Protein AF-0000000081527396 (afdb_homodimer)

Secondary structure (DSSP, 8-state):
---------------------------THHHHHHHHHHHTT-SS-----HHHHHHTHHHHHHHHTTT--EEEEETT--TT--EEE-HHHHHHH-HHHHHHHHHHHTTT-SSPEEEEETTS-HHHHHHHHHHHTTTS----GGGHHHHHHHHHHTT-HHHHHHHHHHHHHT--TTTHHHHHHHTBTTB-HHHHHHHHHHHHHTHHHHHTSHHHHHHHHH-HHHHHHHHHHHHHHHHHHS-EETTTTEE-/---------------------------THHHHHHHHHHHTT-SS-----HHHHHHTHHHHHHHHTTT--EEEEETT--TT--EEE-HHHHHHH-HHHHHHHHHHHTTT-SSPEEEEETTS-HHHHHHHHHHHTTTS----GGGHHHHHHHHHHTT-HHHHHHHHHHHHHT--TTTHHHHHHHTBTTB-HHHHHHHHHHHHHTHHHHHTSHHHHHHHHH-HHHHHHHHHHHHHHHHHHS-EETTTTEE-

Sequence (496 aa):
FSIHPFPKYWKYGSKRKNKSYFDHHISLGSLYNSIGFKLSISIAMAKQTNLDIFCCGFANILDEQWQVDVLLKGGDSDPGAAISAHKLVLAARSKVFKKMLEEDECKASSGKEIITLSEMTHEEVKSLVEFIYSNGSMPYAGHARSLYLAADKYEIPHLRDLCRNELISSLDSFNALDVFELAQIPFDQAFNDAALGCIKTNITTITDSDEFKLFVASNPNLTVEIMKASLYRGNTNGSYCYSCRRYWFSIHPFPKYWKYGSKRKNKSYFDHHISLGSLYNSIGFKLSISIAMAKQTNLDIFCCGFANILDEQWQVDVLLKGGDSDPGAAISAHKLVLAARSKVFKKMLEEDECKASSGKEIITLSEMTHEEVKSLVEFIYSNGSMPYAGHARSLYLAADKYEIPHLRDLCRNELISSLDSFNALDVFELAQIPFDQAFNDAALGCIKTNITTITDSDEFKLFVASNPNLTVEIMKASLYRGNTNGSYCYSCRRYW

Organism: Thlaspi arvense (NCBI:txid13288)

pLDDT: mean 75.35, std 27.9, range [15.55, 98.06]

Radius of gyration: 36.78 Å; Cα contacts (8 Å, |Δi|>4): 520; chains: 2; bounding box: 65×176×79 Å

Foldseek 3Di:
DCPDDPDPCPDDDDDPDDDCPVPPPVPPPVVVVVVVVVCVVVDPPPPPDPVQVVQLVLVVCQVVLPPFQAWEAEQPDPDVDTRTDHLVLLVVQFVQSVVVVVVVVVVVDPHRYYHYDHVDHSVLVVQLRSCSSGNLDATDLVCLLVQLVVCVVRVRVSSVVNSLVSCLVPDALVCLLVLCVSCVVPPDPSSNVSSLVRCLVCVVVNCPDPVNVVSCVVCVPSVVVSVVSNLVVQQVPFDQPPVVRGGD/DDDDDDDDDDDDDDDDDDDDPPPPPVPPPVVVVVVVVVCVVVDPVPPPDPVNVVQLVLVVCQVVLPPFQAWEAEQPDPDVDTRTDHLVLLVVQFVQSVVVVVVVVVVVDPGRYYHYHHLDHSVLVVQLRSCSSGNLDATDLVCLLVQLVVCVVRVRVSSVVSSLVSCLVPDALVCLLVLCVSCVVPPDPSSNVSSLVRCLVCVVVNCPDPVNVVSCVVCVPVVVVSVVSNLVVQQVPFPQPPPVRDGD

Solvent-accessible surface area (backbone atoms only — not comparable to full-atom values): 28514 Å² total; per-residue (Å²): 134,83,79,74,83,80,83,71,87,76,78,87,77,85,83,81,78,81,89,73,82,75,76,78,73,78,75,70,66,72,58,52,68,67,41,54,77,54,41,77,63,56,58,82,82,63,70,76,46,48,57,52,55,51,50,39,16,46,42,51,39,55,73,66,57,70,81,52,55,28,33,39,28,22,50,68,36,52,91,86,51,57,44,72,37,42,58,66,58,45,32,28,47,14,62,47,47,27,53,53,51,58,56,47,64,69,63,68,66,90,62,73,47,72,47,73,43,61,93,31,42,45,70,50,46,51,44,51,52,51,32,65,34,42,83,72,61,81,59,66,71,90,42,26,69,62,46,2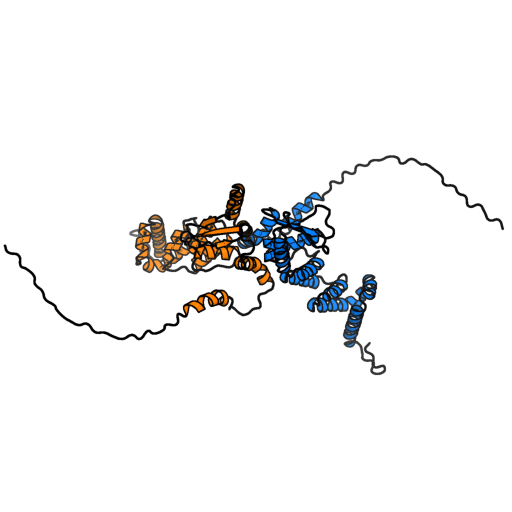7,55,47,17,61,73,36,50,23,61,38,55,25,51,49,25,49,51,50,54,59,74,64,57,42,76,86,46,17,67,57,42,36,55,51,15,59,69,65,77,33,65,67,43,34,52,52,17,50,51,48,40,54,77,32,40,70,64,35,68,70,34,71,64,37,57,54,43,41,73,75,32,52,70,61,42,49,52,49,52,53,56,50,54,59,62,43,44,71,82,20,61,67,41,82,84,81,74,48,73,78,139,84,88,87,81,86,76,88,81,92,79,86,87,88,84,86,79,85,83,74,84,72,75,78,73,77,73,69,66,71,59,53,68,67,40,54,77,54,40,78,62,55,55,82,82,64,70,77,46,48,59,52,54,51,50,40,16,47,42,51,40,57,72,65,56,69,81,53,54,29,32,38,27,23,50,69,36,53,92,85,52,57,44,70,37,43,58,67,58,46,32,27,48,14,62,47,48,28,52,53,51,58,58,48,63,70,63,68,64,90,60,72,47,72,48,74,43,61,92,30,42,45,68,51,45,50,45,50,51,53,35,65,33,43,83,72,60,80,60,68,70,90,42,26,68,62,47,26,55,46,17,58,74,37,50,24,62,38,54,24,52,50,23,50,51,50,54,58,75,64,56,42,74,87,44,17,67,57,42,37,57,50,14,59,70,66,76,32,66,66,44,33,51,52,18,49,52,47,39,54,76,33,41,70,64,34,68,72,33,72,64,37,57,55,41,42,72,75,34,54,70,60,43,49,51,51,53,53,56,50,54,62,63,47,43,72,81,17,61,66,40,82,86,80,73,46,74,77

InterPro domains:
  IPR000210 BTB/POZ domain [PF00651] (64-170)
  IPR000210 BTB/POZ domain [PS50097] (68-135)
  IPR000210 BTB/POZ domain [SM00225] (68-171)
  IPR011333 SKP1/BTB/POZ domain superfamily [G3DSA:3.30.710.10] (42-167)
  IPR011333 SKP1/BTB/POZ domain superfamily [SSF54695] (57-170)
  IPR044784 BTB/POZ domain containing protein At1g01640-like [PTHR47274] (45-234)

Nearest PDB structures (foldseek):
  4j8z-assembly1_A  TM=8.043E-01  e=5.750E-10  Homo sapiens
  8dws-assembly1_A  TM=8.347E-01  e=8.926E-10  Homo sapiens
  8dwv-assembly1_E  TM=8.129E-01  e=1.726E-09  Homo sapiens
  8dwu-assembly1_J  TM=8.394E-01  e=5.182E-09  Homo sapiens
  9ety-assembly1_A  TM=7.572E-01  e=2.060E-07  Homo sapiens

Structure (mmCIF, N/CA/C/O backbone):
data_AF-0000000081527396-model_v1
#
loop_
_entity.id
_entity.type
_entity.pdbx_description
1 polymer 'BTB domain-containing protein'
#
loop_
_atom_site.group_PDB
_atom_site.id
_atom_site.type_symbol
_atom_site.label_atom_id
_atom_site.label_alt_id
_atom_site.label_comp_id
_atom_site.label_asym_id
_atom_site.label_entity_id
_atom_site.label_seq_id
_atom_site.pdbx_PDB_ins_code
_atom_site.C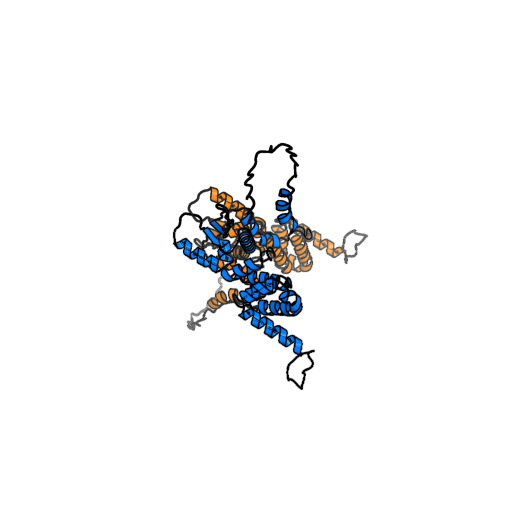artn_x
_atom_site.Cartn_y
_atom_site.Cartn_z
_atom_site.occupancy
_atom_site.B_iso_or_equiv
_atom_site.auth_seq_id
_atom_site.auth_comp_id
_atom_site.auth_asym_id
_atom_site.auth_atom_id
_atom_site.pdbx_PDB_model_num
ATOM 1 N N . PHE A 1 1 ? -18.438 88.188 13.797 1 22.48 1 PHE A N 1
ATOM 2 C CA . PHE A 1 1 ? -18.453 86.812 14.195 1 22.48 1 PHE A CA 1
ATOM 3 C C . PHE A 1 1 ? -19.141 85.938 13.141 1 22.48 1 PHE A C 1
ATOM 5 O O . PHE A 1 1 ? -20.188 85.375 13.406 1 22.48 1 PHE A O 1
ATOM 12 N N . SER A 1 2 ? -18.906 86.25 11.977 1 20.55 2 SER A N 1
ATOM 13 C CA . SER A 1 2 ? -19.609 86.188 10.711 1 20.55 2 SER A CA 1
ATOM 14 C C . SER A 1 2 ? -19.562 84.812 10.125 1 20.55 2 SER A C 1
ATOM 16 O O . SER A 1 2 ? -18.547 84.375 9.57 1 20.55 2 SER A O 1
ATOM 18 N N . ILE A 1 3 ? -20.188 83.75 10.875 1 24.05 3 ILE A N 1
ATOM 19 C CA . ILE A 1 3 ? -20.109 82.312 10.844 1 24.05 3 ILE A CA 1
ATOM 20 C C . ILE A 1 3 ? -20.703 81.75 9.539 1 24.05 3 ILE A C 1
ATOM 22 O O . ILE A 1 3 ? -21.891 81.938 9.273 1 24.05 3 ILE A O 1
ATOM 26 N N . HIS A 1 4 ? -19.828 81.875 8.508 1 22.94 4 HIS A N 1
ATOM 27 C CA . HIS A 1 4 ? -20.234 81.75 7.113 1 22.94 4 HIS A CA 1
ATOM 28 C C . HIS A 1 4 ? -20.844 80.375 6.84 1 22.94 4 HIS A C 1
ATOM 30 O O . HIS A 1 4 ? -20.547 79.438 7.539 1 22.94 4 HIS A O 1
ATOM 36 N N . PRO A 1 5 ? -21.781 80.312 5.871 1 20.64 5 PRO A N 1
ATOM 37 C CA . PRO A 1 5 ? -22.906 79.438 5.484 1 20.64 5 PRO A CA 1
ATOM 38 C C . PRO A 1 5 ? -22.469 78.125 4.832 1 20.64 5 PRO A C 1
ATOM 40 O O . PRO A 1 5 ? -21.406 78.062 4.191 1 20.64 5 PRO A O 1
ATOM 43 N N . PHE A 1 6 ? -22.688 76.875 5.461 1 22.3 6 PHE A N 1
ATOM 44 C CA . PHE A 1 6 ? -22.453 75.438 5.305 1 22.3 6 PHE A CA 1
ATOM 45 C C . PHE A 1 6 ? -23.031 74.938 3.99 1 22.3 6 PHE A C 1
ATOM 47 O O . PHE A 1 6 ? -24 74.188 3.984 1 22.3 6 PHE A O 1
ATOM 54 N N . PRO A 1 7 ? -22.516 75.688 2.85 1 18.61 7 PRO A N 1
ATOM 55 C CA . PRO A 1 7 ? -23.422 75.375 1.741 1 18.61 7 PRO A CA 1
ATOM 56 C C . PRO A 1 7 ? -23.484 73.875 1.425 1 18.61 7 PRO A C 1
ATOM 58 O O . PRO A 1 7 ? -22.484 73.125 1.592 1 18.61 7 PRO A O 1
ATOM 61 N N . LYS A 1 8 ? -24.703 73.188 1.294 1 20.28 8 LYS A N 1
ATOM 62 C CA . LYS A 1 8 ? -25.469 71.938 1.197 1 20.28 8 LYS A CA 1
ATOM 63 C C . LYS A 1 8 ? -25.25 71.25 -0.149 1 20.28 8 LYS A C 1
ATOM 65 O O . LYS A 1 8 ? -25.688 70.125 -0.361 1 20.28 8 LYS A O 1
ATOM 70 N N . TYR A 1 9 ? -24.547 71.938 -1.203 1 18.25 9 TYR A N 1
ATOM 71 C CA . TYR A 1 9 ? -25.203 71.625 -2.467 1 18.25 9 TYR A CA 1
ATOM 72 C C . TYR A 1 9 ? -24.875 70.188 -2.885 1 18.25 9 TYR A C 1
ATOM 74 O O . TYR A 1 9 ? -23.703 69.75 -2.947 1 18.25 9 TYR A O 1
ATOM 82 N N . TRP A 1 10 ? -25.891 69.125 -2.773 1 18.22 10 TRP A N 1
ATOM 83 C CA . TRP A 1 10 ? -26.172 67.688 -2.953 1 18.22 10 TRP A CA 1
ATOM 84 C C . TRP A 1 10 ? -26.094 67.312 -4.426 1 18.22 10 TRP A C 1
ATOM 86 O O . TRP A 1 10 ? -26.406 66.188 -4.793 1 18.22 10 TRP A O 1
ATOM 96 N N . LYS A 1 11 ? -25.625 68.25 -5.301 1 17.22 11 LYS A N 1
ATOM 97 C CA . LYS A 1 11 ? -26.406 68 -6.516 1 17.22 11 LYS A CA 1
ATOM 98 C C . LYS A 1 11 ? -26.094 66.625 -7.105 1 17.22 11 LYS A C 1
ATOM 100 O O . LYS A 1 11 ? -25.047 66.062 -6.812 1 17.22 11 LYS A O 1
ATOM 105 N N . TYR A 1 12 ? -26.625 66.375 -8.398 1 17.16 12 TYR A N 1
ATOM 106 C CA . TYR A 1 12 ? -27.469 65.562 -9.25 1 17.16 12 TYR A CA 1
ATOM 107 C C . TYR A 1 12 ? -26.672 64.5 -9.93 1 17.16 12 TYR A C 1
ATOM 109 O O . TYR A 1 12 ? -25.438 64.5 -9.898 1 17.16 12 TYR A O 1
ATOM 117 N N . GLY A 1 13 ? -26.859 64.25 -11.281 1 16.67 13 GLY A N 1
ATOM 118 C CA . GLY A 1 13 ? -27.5 63.312 -12.164 1 16.67 13 GLY A CA 1
ATOM 119 C C . GLY A 1 13 ? -26.516 62.438 -12.914 1 16.67 13 GLY A C 1
ATOM 120 O O . GLY A 1 13 ? -26.891 61.406 -13.469 1 16.67 13 GLY A O 1
ATOM 121 N N . SER A 1 14 ? -25.312 62.906 -13.219 1 16.45 14 SER A N 1
ATOM 122 C CA . SER A 1 14 ? -25.094 62.656 -14.633 1 16.45 14 SER A CA 1
ATOM 123 C C . SER A 1 14 ? -24.859 61.156 -14.883 1 16.45 14 SER A C 1
ATOM 125 O O . SER A 1 14 ? -24.438 60.438 -13.984 1 16.45 14 SER A O 1
ATOM 127 N N . LYS A 1 15 ? -25.141 60.75 -16.344 1 20.02 15 LYS A N 1
ATOM 128 C CA . LYS A 1 15 ? -25.469 59.688 -17.266 1 20.02 15 LYS A CA 1
ATOM 129 C C . LYS A 1 15 ? -24.312 58.719 -17.422 1 20.02 15 LYS A C 1
ATOM 131 O O . LYS A 1 15 ? -23.172 59.125 -17.641 1 20.02 15 LYS A O 1
ATOM 136 N N . ARG A 1 16 ? -24.438 57.406 -17 1 18.88 16 ARG A N 1
ATOM 137 C CA . ARG A 1 16 ? -23.859 56.062 -16.828 1 18.88 16 ARG A CA 1
ATOM 138 C C . ARG A 1 16 ? -23.375 55.531 -18.172 1 18.88 16 ARG A C 1
ATOM 140 O O . ARG A 1 16 ? -23.344 54.312 -18.359 1 18.88 16 ARG A O 1
ATOM 147 N N . LYS A 1 17 ? -23.047 56.375 -19.141 1 19.03 17 LYS A N 1
ATOM 148 C CA . LYS A 1 17 ? -23.234 55.688 -20.422 1 19.03 17 LYS A CA 1
ATOM 149 C C . LYS A 1 17 ? -22.438 54.406 -20.453 1 19.03 17 LYS A C 1
ATOM 151 O O . LYS A 1 17 ? -21.641 54.125 -19.547 1 19.03 17 LYS A O 1
ATOM 156 N N . ASN A 1 18 ? -21.625 54.125 -21.562 1 17.62 18 ASN A N 1
ATOM 157 C CA . ASN A 1 18 ? -21.734 53.219 -22.719 1 17.62 18 ASN A CA 1
ATOM 158 C C . ASN A 1 18 ? -20.891 51.969 -22.516 1 17.62 18 ASN A C 1
ATOM 160 O O . ASN A 1 18 ? -21.391 50.844 -22.672 1 17.62 18 ASN A O 1
ATOM 164 N N . LYS A 1 19 ? -19.484 51.969 -22.875 1 19.8 19 LYS A N 1
ATOM 165 C CA . LYS A 1 19 ? -18.953 51.156 -23.969 1 19.8 19 LYS A CA 1
ATOM 166 C C . LYS A 1 19 ? -18.484 49.781 -23.469 1 19.8 19 LYS A C 1
ATOM 168 O O . LYS A 1 19 ? -17.734 49.688 -22.5 1 19.8 19 LYS A O 1
ATOM 173 N N . SER A 1 20 ? -19.172 48.625 -23.766 1 19.55 20 SER A N 1
ATOM 174 C CA . SER A 1 20 ? -19.25 47.188 -23.578 1 19.55 20 SER A CA 1
ATOM 175 C C . SER A 1 20 ? -17.938 46.5 -23.984 1 19.55 20 SER A C 1
ATOM 177 O O . SER A 1 20 ? -17.938 45.531 -24.734 1 19.55 20 SER A O 1
ATOM 179 N N . TYR A 1 21 ? -16.734 47.094 -23.922 1 19.23 21 TYR A N 1
ATOM 180 C CA . TYR A 1 21 ? -15.742 46.281 -24.641 1 19.23 21 TYR A CA 1
ATOM 181 C C . TYR A 1 21 ? -15.625 44.875 -24.031 1 19.23 21 TYR A C 1
ATOM 183 O O . TYR A 1 21 ? -15.445 44.75 -22.812 1 19.23 21 TYR A O 1
ATOM 191 N N . PHE A 1 22 ? -16.297 43.812 -24.578 1 20.42 22 PHE A N 1
ATOM 192 C CA . PHE A 1 22 ? -16.391 42.375 -24.406 1 20.42 22 PHE A CA 1
ATOM 193 C C . PHE A 1 22 ? -15.008 41.75 -24.391 1 20.42 22 PHE A C 1
ATOM 195 O O . PHE A 1 22 ? -14.453 41.406 -25.438 1 20.42 22 PHE A O 1
ATOM 202 N N . ASP A 1 23 ? -14.016 42.25 -23.719 1 19.45 23 ASP A N 1
ATOM 203 C CA . ASP A 1 23 ? -12.742 41.562 -23.906 1 19.45 23 ASP A CA 1
ATOM 204 C C . ASP A 1 23 ? -12.859 40.094 -23.531 1 19.45 23 ASP A C 1
ATOM 206 O O . ASP A 1 23 ? -13.352 39.75 -22.453 1 19.45 23 ASP A O 1
ATOM 210 N N . HIS A 1 24 ? -12.914 39.156 -24.531 1 22.41 24 HIS A N 1
ATOM 211 C CA . HIS A 1 24 ? -12.898 37.719 -24.641 1 22.41 24 HIS A CA 1
ATOM 212 C C . HIS A 1 24 ? -11.742 37.094 -23.859 1 22.41 24 HIS A C 1
ATOM 214 O O . HIS A 1 24 ? -10.625 37.031 -24.359 1 22.41 24 HIS A O 1
ATOM 220 N N . HIS A 1 25 ? -11.445 37.469 -22.641 1 24.5 25 HIS A N 1
ATOM 221 C CA . HIS A 1 25 ? -10.328 36.812 -22 1 24.5 25 HIS A CA 1
ATOM 222 C C . HIS A 1 25 ? -10.562 35.281 -21.906 1 24.5 25 HIS A C 1
ATOM 224 O O . HIS A 1 25 ? -11.555 34.875 -21.312 1 24.5 25 HIS A O 1
ATOM 230 N N . ILE A 1 26 ? -10.141 34.562 -22.953 1 25.66 26 ILE A N 1
ATOM 231 C CA . ILE A 1 26 ? -10.078 33.094 -23.062 1 25.66 26 ILE A CA 1
ATOM 232 C C . ILE A 1 26 ? -9.414 32.531 -21.812 1 25.66 26 ILE A C 1
ATOM 234 O O . ILE A 1 26 ? -8.281 32.875 -21.484 1 25.66 26 ILE A O 1
ATOM 238 N N . SER A 1 27 ? -10.172 32.281 -20.734 1 23.38 27 SER A N 1
ATOM 239 C CA . SER A 1 27 ? -9.844 31.703 -19.438 1 23.38 27 SER A CA 1
ATOM 240 C C . SER A 1 27 ? -9.031 30.422 -19.594 1 23.38 27 SER A C 1
ATOM 242 O O . SER A 1 27 ? -9.523 29.422 -20.125 1 23.38 27 SER A O 1
ATOM 244 N N . LEU A 1 28 ? -7.676 30.531 -19.703 1 26 28 LEU A N 1
ATOM 245 C CA . LEU A 1 28 ? -6.617 29.531 -19.688 1 26 28 LEU A CA 1
ATOM 246 C C . LEU A 1 28 ? -6.738 28.625 -18.469 1 26 28 LEU A C 1
ATOM 248 O O . LEU A 1 28 ? -5.852 27.797 -18.203 1 26 28 LEU A O 1
ATOM 252 N N . GLY A 1 29 ? -7.695 28.875 -17.562 1 27 29 GLY A N 1
ATOM 253 C CA . GLY A 1 29 ? -7.789 28.141 -16.312 1 27 29 GLY A CA 1
ATOM 254 C C . GLY A 1 29 ? -8 26.656 -16.516 1 27 29 GLY A C 1
ATOM 255 O O . GLY A 1 29 ? -7.789 25.859 -15.594 1 27 29 GLY A O 1
ATOM 256 N N . SER A 1 30 ? -8.805 26.328 -17.5 1 30.47 30 SER A N 1
ATOM 257 C CA . SER A 1 30 ? -9.234 24.938 -17.594 1 30.47 30 SER A CA 1
ATOM 258 C C . SER A 1 30 ? -8.062 24 -17.875 1 30.47 30 SER A C 1
ATOM 260 O O . SER A 1 30 ? -8.172 22.781 -17.719 1 30.47 30 SER A O 1
ATOM 262 N N . LEU A 1 31 ? -7 24.531 -18.5 1 28.41 31 LEU A N 1
ATOM 263 C CA . LEU A 1 31 ? -5.938 23.641 -18.953 1 28.41 31 LEU A CA 1
ATOM 264 C C . LEU A 1 31 ? -5.094 23.156 -17.781 1 28.41 31 LEU A C 1
ATOM 266 O O . LEU A 1 31 ? -4.438 22.125 -17.859 1 28.41 31 LEU A O 1
ATOM 270 N N . TYR A 1 32 ? -4.969 24 -16.75 1 27.77 32 TYR A N 1
ATOM 271 C CA . TYR A 1 32 ? -4.059 23.625 -15.664 1 27.77 32 TYR A CA 1
ATOM 272 C C . TYR A 1 32 ? -4.574 22.406 -14.906 1 27.77 32 TYR A C 1
ATOM 274 O O . TYR A 1 32 ? -3.82 21.75 -14.18 1 27.77 32 TYR A O 1
ATOM 282 N N . ASN A 1 33 ? -5.863 22.312 -14.688 1 29.98 33 ASN A N 1
ATOM 283 C CA . ASN A 1 33 ? -6.32 21.25 -13.789 1 29.98 33 ASN A CA 1
ATOM 284 C C . ASN A 1 33 ? -5.949 19.875 -14.305 1 29.98 33 ASN A C 1
ATOM 286 O O . ASN A 1 33 ? -5.805 18.922 -13.531 1 29.98 33 ASN A O 1
ATOM 290 N N . SER A 1 34 ? -6.148 19.625 -15.648 1 30.92 34 SER A N 1
ATOM 291 C CA . SER A 1 34 ? -5.824 18.328 -16.219 1 30.92 34 SER A CA 1
ATOM 292 C C . SER A 1 34 ? -4.316 18.094 -16.25 1 30.92 34 SER A C 1
ATOM 294 O O . SER A 1 34 ? -3.854 16.953 -16.328 1 30.92 34 SER A O 1
ATOM 296 N N . ILE A 1 35 ? -3.504 19.156 -16.422 1 30.69 35 ILE A N 1
ATOM 297 C CA . ILE A 1 35 ? -2.072 19.016 -16.672 1 30.69 35 ILE A CA 1
ATOM 298 C C . ILE A 1 35 ? -1.352 18.656 -15.375 1 30.69 35 ILE A C 1
ATOM 300 O O . ILE A 1 35 ? -0.439 17.828 -15.375 1 30.69 35 ILE A O 1
ATOM 304 N N . GLY A 1 36 ? -1.675 19.297 -14.25 1 28.38 36 GLY A N 1
ATOM 305 C CA . GLY A 1 36 ? -0.877 19.156 -13.047 1 28.38 36 GLY A CA 1
ATOM 306 C C . GLY A 1 36 ? -0.886 17.75 -12.484 1 28.38 36 GLY A C 1
ATOM 307 O O . GLY A 1 36 ? 0.101 17.297 -11.898 1 28.38 36 GLY A O 1
ATOM 308 N N . PHE A 1 37 ? -2.1 17.141 -12.312 1 29.55 37 PHE A N 1
ATOM 309 C CA . PHE A 1 37 ? -2.074 15.734 -11.898 1 29.55 37 PHE A CA 1
ATOM 310 C C . PHE A 1 37 ? -1.284 14.891 -12.891 1 29.55 37 PHE A C 1
ATOM 312 O O . PHE A 1 37 ? -0.59 13.953 -12.5 1 29.55 37 PHE A O 1
ATOM 319 N N . LYS A 1 38 ? -1.29 15.18 -14.195 1 31.62 38 LYS A N 1
ATOM 320 C CA . LYS A 1 38 ? -0.546 14.461 -15.227 1 31.62 38 LYS A CA 1
ATOM 321 C C . LYS A 1 38 ? 0.93 14.852 -15.211 1 31.62 38 LYS A C 1
ATOM 323 O O . LYS A 1 38 ? 1.778 14.109 -15.703 1 31.62 38 LYS A O 1
ATOM 328 N N . LEU A 1 39 ? 1.248 16.141 -14.938 1 30.64 39 LEU A N 1
ATOM 329 C CA . LEU A 1 39 ? 2.627 16.609 -15.078 1 30.64 39 LEU A CA 1
ATOM 330 C C . LEU A 1 39 ? 3.527 15.93 -14.047 1 30.64 39 LEU A C 1
ATOM 332 O O . LEU A 1 39 ? 4.684 15.609 -14.344 1 30.64 39 LEU A O 1
ATOM 336 N N . SER A 1 40 ? 3.201 16.078 -12.672 1 31.62 40 SER A N 1
ATOM 337 C CA . SER A 1 40 ? 4.227 15.516 -11.797 1 31.62 40 SER A CA 1
ATOM 338 C C . SER A 1 40 ? 4.527 14.07 -12.172 1 31.62 40 SER A C 1
ATOM 340 O O . SER A 1 40 ? 5.312 13.398 -11.492 1 31.62 40 SER A O 1
ATOM 342 N N . ILE A 1 41 ? 3.701 13.477 -12.914 1 30.53 41 ILE A N 1
ATOM 343 C CA . ILE A 1 41 ? 4.035 12.219 -13.57 1 30.53 41 ILE A CA 1
ATOM 344 C C . ILE A 1 41 ? 5.121 12.453 -14.617 1 30.53 41 ILE A C 1
ATOM 346 O O . ILE A 1 41 ? 5.48 11.539 -15.367 1 30.53 41 ILE A O 1
ATOM 350 N N . SER A 1 42 ? 5.395 13.688 -15 1 30.91 42 SER A N 1
ATOM 351 C CA . SER A 1 42 ? 6.418 13.906 -16.016 1 30.91 42 SER A CA 1
ATOM 352 C C . SER A 1 42 ? 7.781 13.414 -15.547 1 30.91 42 SER A C 1
ATOM 354 O O . SER A 1 42 ? 8.812 13.805 -16.094 1 30.91 42 SER A O 1
ATOM 356 N N . ILE A 1 43 ? 8.203 13.5 -14.32 1 32.56 43 ILE A N 1
ATOM 357 C CA . ILE A 1 43 ? 9.578 13.016 -14.188 1 32.56 43 ILE A CA 1
ATOM 358 C C . ILE A 1 43 ? 9.852 11.938 -15.242 1 32.56 43 ILE A C 1
ATOM 360 O O . ILE A 1 43 ? 8.938 11.227 -15.656 1 32.56 43 ILE A O 1
ATOM 364 N N . ALA A 1 44 ? 11.227 11.406 -15.594 1 31.8 44 ALA A N 1
ATOM 365 C CA . ALA A 1 44 ? 11.664 10.5 -16.656 1 31.8 44 ALA A CA 1
ATOM 366 C C . ALA A 1 44 ? 10.648 9.391 -16.891 1 31.8 44 ALA A C 1
ATOM 368 O O . ALA A 1 44 ? 10.07 8.867 -15.93 1 31.8 44 ALA A O 1
ATOM 369 N N . MET A 1 45 ? 9.867 9.289 -18.016 1 37.94 45 MET A N 1
ATOM 370 C CA . MET A 1 45 ? 8.992 8.281 -18.609 1 37.94 45 MET A CA 1
ATOM 371 C C . MET A 1 45 ? 9.289 6.895 -18.047 1 37.94 45 MET A C 1
ATOM 373 O O . MET A 1 45 ? 9.195 5.898 -18.766 1 37.94 45 MET A O 1
ATOM 377 N N . ALA A 1 46 ? 10.086 6.852 -17.047 1 43.16 46 ALA A N 1
ATOM 378 C CA . ALA A 1 46 ? 10.461 5.5 -16.641 1 43.16 46 ALA A CA 1
ATOM 379 C C . ALA A 1 46 ? 9.227 4.633 -16.406 1 43.16 46 ALA A C 1
ATOM 381 O O . ALA A 1 46 ? 8.242 5.086 -15.828 1 43.16 46 ALA A O 1
ATOM 382 N N . LYS A 1 47 ? 8.969 3.871 -17.359 1 61.66 47 LYS A N 1
ATOM 383 C CA . LYS A 1 47 ? 7.953 2.822 -17.375 1 61.66 47 LYS A CA 1
ATOM 384 C C . LYS A 1 47 ? 7.613 2.365 -15.953 1 61.66 47 LYS A C 1
ATOM 386 O O . LYS A 1 47 ? 8.508 2.062 -15.164 1 61.66 47 LYS A O 1
ATOM 391 N N . GLN A 1 48 ? 6.379 3.045 -15.453 1 75.31 48 GLN A N 1
ATOM 392 C CA . GLN A 1 48 ? 5.918 2.523 -14.172 1 75.31 48 GLN A CA 1
ATOM 393 C C . GLN A 1 48 ? 6.258 1.044 -14.023 1 75.31 48 GLN A C 1
ATOM 395 O O . GLN A 1 48 ? 6.016 0.253 -14.938 1 75.31 48 GLN A O 1
ATOM 400 N N . THR A 1 49 ? 6.969 0.883 -13.016 1 89.75 49 THR A N 1
ATOM 401 C CA . THR A 1 49 ? 7.281 -0.514 -12.727 1 89.75 49 THR A CA 1
ATOM 402 C C . THR A 1 49 ? 6.027 -1.267 -12.297 1 89.75 49 THR A C 1
ATOM 404 O O . THR A 1 49 ? 5.016 -0.652 -11.945 1 89.75 49 THR A O 1
ATOM 407 N N . ASN A 1 50 ? 6.027 -2.504 -12.445 1 91.75 50 ASN A N 1
ATOM 408 C CA . ASN A 1 50 ? 4.926 -3.34 -11.977 1 91.75 50 ASN A CA 1
ATOM 409 C C . ASN A 1 50 ? 4.672 -3.146 -10.484 1 91.75 50 ASN A C 1
ATOM 411 O O . ASN A 1 50 ? 3.533 -3.252 -10.023 1 91.75 50 ASN A O 1
ATOM 415 N N . LEU A 1 51 ? 5.668 -2.83 -9.773 1 91.19 51 LEU A N 1
ATOM 416 C CA . LEU A 1 51 ? 5.508 -2.539 -8.352 1 91.19 51 LEU A CA 1
ATOM 417 C C . LEU A 1 51 ? 4.73 -1.243 -8.148 1 91.19 51 LEU A C 1
ATOM 419 O O . LEU A 1 51 ? 3.861 -1.168 -7.273 1 91.19 51 LEU A O 1
ATOM 423 N N . ASP A 1 52 ? 5.047 -0.276 -8.922 1 89.88 52 ASP A N 1
ATOM 424 C CA . ASP A 1 52 ? 4.324 0.989 -8.836 1 89.88 52 ASP A CA 1
ATOM 425 C C . ASP A 1 52 ? 2.832 0.79 -9.094 1 89.88 52 ASP A C 1
ATOM 427 O O . ASP A 1 52 ? 1.991 1.339 -8.383 1 89.88 52 ASP A O 1
ATOM 431 N N . ILE A 1 53 ? 2.613 0.034 -10.086 1 89.81 53 ILE A N 1
ATOM 432 C CA . ILE A 1 53 ? 1.228 -0.241 -10.453 1 89.81 53 ILE A CA 1
ATOM 433 C C . ILE A 1 53 ? 0.517 -0.931 -9.289 1 89.81 53 ILE A C 1
ATOM 435 O O . ILE A 1 53 ? -0.606 -0.564 -8.93 1 89.81 53 ILE A O 1
ATOM 439 N N . PHE A 1 54 ? 1.19 -1.87 -8.703 1 92.12 54 PHE A N 1
ATOM 440 C CA . PHE A 1 54 ? 0.628 -2.611 -7.582 1 92.12 54 PHE A CA 1
ATOM 441 C C . PHE A 1 54 ? 0.319 -1.68 -6.418 1 92.12 54 PHE A C 1
ATOM 443 O O . PHE A 1 54 ? -0.77 -1.736 -5.84 1 92.12 54 PHE A O 1
ATOM 450 N N . CYS A 1 55 ? 1.139 -0.773 -6.18 1 88.88 55 CYS A N 1
ATOM 451 C CA . CYS A 1 55 ? 1.03 0.099 -5.016 1 88.88 55 CYS A CA 1
ATOM 452 C C . CYS A 1 55 ? 0.014 1.209 -5.258 1 88.88 55 CYS A C 1
ATOM 454 O O . CYS A 1 55 ? -0.551 1.757 -4.309 1 88.88 55 CYS A O 1
ATOM 456 N N . CYS A 1 56 ? -0.265 1.493 -6.469 1 90.06 56 CYS A N 1
ATOM 457 C CA . CYS A 1 56 ? -1.167 2.592 -6.793 1 90.06 56 CYS A CA 1
ATOM 458 C C . CYS A 1 56 ? -2.604 2.1 -6.922 1 90.06 56 CYS A C 1
ATOM 460 O O . CYS A 1 56 ? -3.504 2.877 -7.242 1 90.06 56 CYS A O 1
ATOM 462 N N . GLY A 1 57 ? -2.799 0.938 -6.613 1 93.88 57 GLY A N 1
ATOM 463 C CA . GLY A 1 57 ? -4.113 0.343 -6.785 1 93.88 57 GLY A CA 1
ATOM 464 C C . GLY A 1 57 ? -5.203 1.068 -6.016 1 93.88 57 GLY A C 1
ATOM 465 O O . GLY A 1 57 ? -6.293 1.298 -6.543 1 93.88 57 GLY A O 1
ATOM 466 N N . PHE A 1 58 ? -4.926 1.492 -4.879 1 95.38 58 PHE A N 1
ATOM 467 C CA . PHE A 1 58 ? -5.938 2.137 -4.051 1 95.38 58 PHE A CA 1
ATOM 468 C C . PHE A 1 58 ? -6.195 3.562 -4.523 1 95.38 58 PHE A C 1
ATOM 470 O O . PHE A 1 58 ? -7.324 4.055 -4.434 1 95.38 58 PHE A O 1
ATOM 477 N N . ALA A 1 59 ? -5.141 4.176 -4.965 1 94.81 59 ALA A N 1
ATOM 478 C CA . ALA A 1 59 ? -5.34 5.5 -5.547 1 94.81 59 ALA A CA 1
ATOM 479 C C . ALA A 1 59 ? -6.305 5.441 -6.73 1 94.81 59 ALA A C 1
ATOM 481 O O . ALA A 1 59 ? -7.156 6.32 -6.891 1 94.81 59 ALA A O 1
ATOM 482 N N . ASN A 1 60 ? -6.148 4.383 -7.508 1 95 60 ASN A N 1
ATOM 483 C CA . ASN A 1 60 ? -7.039 4.195 -8.648 1 95 60 ASN A CA 1
ATOM 484 C C . ASN A 1 60 ? -8.477 3.971 -8.203 1 95 60 ASN A C 1
ATOM 486 O O . ASN A 1 60 ? -9.414 4.484 -8.828 1 95 60 ASN A O 1
ATOM 490 N N . ILE A 1 61 ? -8.633 3.27 -7.172 1 95.81 61 ILE A N 1
ATOM 491 C CA . ILE A 1 61 ? -9.969 2.979 -6.656 1 95.81 61 ILE A CA 1
ATOM 492 C C . ILE A 1 61 ? -10.625 4.266 -6.156 1 95.81 61 ILE A C 1
ATOM 494 O O . ILE A 1 61 ? -11.828 4.469 -6.332 1 95.81 61 ILE A O 1
ATOM 498 N N . LEU A 1 62 ? -9.852 5.074 -5.508 1 96.44 62 LEU A N 1
ATOM 499 C CA . LEU A 1 62 ? -10.352 6.363 -5.047 1 96.44 62 LEU A CA 1
ATOM 500 C C . LEU A 1 62 ? -10.867 7.195 -6.219 1 96.44 62 LEU A C 1
ATOM 502 O O . LEU A 1 62 ? -11.938 7.797 -6.137 1 96.44 62 LEU A O 1
ATOM 506 N N . ASP A 1 63 ? -10.125 7.164 -7.277 1 95.25 63 ASP A N 1
ATOM 507 C CA . ASP A 1 63 ? -10.469 7.934 -8.469 1 95.25 63 ASP A CA 1
ATOM 508 C C . ASP A 1 63 ? -11.734 7.387 -9.133 1 95.25 63 ASP A C 1
ATOM 510 O O . ASP A 1 63 ? -12.57 8.156 -9.617 1 95.25 63 ASP A O 1
ATOM 514 N N . GLU A 1 64 ? -11.852 6.094 -9.102 1 94.56 64 GLU A N 1
ATOM 515 C CA . GLU A 1 64 ? -12.969 5.438 -9.773 1 94.56 64 GLU A CA 1
ATOM 516 C C . GLU A 1 64 ? -14.234 5.512 -8.938 1 94.56 64 GLU A C 1
ATOM 518 O O . GLU A 1 64 ? -15.344 5.309 -9.445 1 94.56 64 GLU A O 1
ATOM 523 N N . GLN A 1 65 ? -14.125 5.746 -7.641 1 94.12 65 GLN A N 1
ATOM 524 C CA . GLN A 1 65 ? -15.234 5.91 -6.703 1 94.12 65 GLN A CA 1
ATOM 525 C C . GLN A 1 65 ? -16.109 4.656 -6.656 1 94.12 65 GLN A C 1
ATOM 527 O O . GLN A 1 65 ? -17.328 4.754 -6.594 1 94.12 65 GLN A O 1
ATOM 532 N N . TRP A 1 66 ? -15.406 3.49 -6.887 1 90.88 66 TRP A N 1
ATOM 533 C CA . TRP A 1 66 ? -16.125 2.223 -6.809 1 90.88 66 TRP A CA 1
ATOM 534 C C . TRP A 1 66 ? -16.391 1.839 -5.355 1 90.88 66 TRP A C 1
ATOM 536 O O . TRP A 1 66 ? -15.469 1.766 -4.547 1 90.88 66 TRP A O 1
ATOM 546 N N . GLN A 1 67 ? -17.625 1.732 -4.902 1 92 67 GLN A N 1
ATOM 547 C CA . GLN A 1 67 ? -18.109 1.256 -3.605 1 92 67 GLN A CA 1
ATOM 548 C C . GLN A 1 67 ? -17.672 2.197 -2.484 1 92 67 GLN A C 1
ATOM 550 O O . GLN A 1 67 ? -17.219 1.75 -1.432 1 92 67 GLN A O 1
ATOM 555 N N . VAL A 1 68 ? -17.703 3.443 -2.719 1 94.69 68 VAL A N 1
ATOM 556 C CA . VAL A 1 68 ? -17.438 4.414 -1.663 1 94.69 68 VAL A CA 1
ATOM 557 C C . VAL A 1 68 ? -18.516 4.312 -0.587 1 94.69 68 VAL A C 1
ATOM 559 O O . VAL A 1 68 ? -19.688 4.035 -0.891 1 94.69 68 VAL A O 1
ATOM 562 N N . ASP A 1 69 ? -18.078 4.539 0.668 1 93.88 69 ASP A N 1
ATOM 563 C CA . ASP A 1 69 ? -19.062 4.312 1.726 1 93.88 69 ASP A CA 1
ATOM 564 C C . ASP A 1 69 ? -18.875 5.305 2.869 1 93.88 69 ASP A C 1
ATOM 566 O O . ASP A 1 69 ? -19.406 5.109 3.963 1 93.88 69 ASP A O 1
ATOM 570 N N . VAL A 1 70 ? -18.141 6.375 2.662 1 95.19 70 VAL A N 1
ATOM 571 C CA . VAL A 1 70 ? -17.984 7.426 3.666 1 95.19 70 VAL A CA 1
ATOM 572 C C . VAL A 1 70 ? -17.688 8.758 2.98 1 95.19 70 VAL A C 1
ATOM 574 O O . VAL A 1 70 ? -17.078 8.789 1.907 1 95.19 70 VAL A O 1
ATOM 577 N N . LEU A 1 71 ? -18.125 9.797 3.557 1 94.88 71 LEU A N 1
ATOM 578 C CA . LEU A 1 71 ? -17.875 11.148 3.066 1 94.88 71 LEU A CA 1
ATOM 579 C C . LEU A 1 71 ? -17.047 11.945 4.07 1 94.88 71 LEU A C 1
ATOM 581 O O . LEU A 1 71 ? -17.297 11.875 5.277 1 94.88 71 LEU A O 1
ATOM 585 N N . LEU A 1 72 ? -16.062 12.656 3.572 1 96.56 72 LEU A N 1
ATOM 586 C CA . LEU A 1 72 ? -15.266 13.555 4.395 1 96.56 72 LEU A CA 1
ATOM 587 C C . LEU A 1 72 ? -15.477 15.008 3.975 1 96.56 72 LEU A C 1
ATOM 589 O O . LEU A 1 72 ? -15.516 15.312 2.779 1 96.56 72 LEU A O 1
ATOM 593 N N . LYS A 1 73 ? -15.578 15.836 4.961 1 95.69 73 LYS A N 1
ATOM 594 C CA . LYS A 1 73 ? -15.836 17.25 4.695 1 95.69 73 LYS A CA 1
ATOM 595 C C . LYS A 1 73 ? -14.891 18.141 5.504 1 95.69 73 LYS A C 1
ATOM 597 O O . LYS A 1 73 ? -14.602 17.844 6.664 1 95.69 73 LYS A O 1
ATOM 602 N N . GLY A 1 74 ? -14.406 19.141 4.812 1 95.25 74 GLY A N 1
ATOM 603 C CA . GLY A 1 74 ? -13.648 20.172 5.52 1 95.25 74 GLY A CA 1
ATOM 604 C C . GLY A 1 74 ? -14.531 21.203 6.195 1 95.25 74 GLY A C 1
ATOM 605 O O . GLY A 1 74 ? -15.742 21.25 5.957 1 95.25 74 GLY A O 1
ATOM 606 N N . GLY A 1 75 ? -13.945 22 7.039 1 91.81 75 GLY A N 1
ATOM 607 C CA . GLY A 1 75 ? -14.672 23.031 7.758 1 91.81 75 GLY A CA 1
ATOM 608 C C . GLY A 1 75 ? -15.258 24.094 6.844 1 91.81 75 GLY A C 1
ATOM 609 O O . GLY A 1 75 ? -16.312 24.672 7.137 1 91.81 75 GLY A O 1
ATOM 610 N N . ASP A 1 76 ? -14.625 24.359 5.805 1 87.62 76 ASP A N 1
ATOM 611 C CA . ASP A 1 76 ? -15.062 25.422 4.91 1 87.62 76 ASP A CA 1
ATOM 612 C C . ASP A 1 76 ? -15.766 24.859 3.678 1 87.62 76 ASP A C 1
ATOM 614 O O . ASP A 1 76 ? -16.016 25.578 2.707 1 87.62 76 ASP A O 1
ATOM 618 N N . SER A 1 77 ? -15.961 23.578 3.695 1 83.56 77 SER A N 1
ATOM 619 C CA . SER A 1 77 ? -16.531 22.938 2.51 1 83.56 77 SER A CA 1
ATOM 620 C C . SER A 1 77 ? -17.938 23.469 2.227 1 83.56 77 SER A C 1
ATOM 622 O O . SER A 1 77 ? -18.719 23.703 3.152 1 83.56 77 SER A O 1
ATOM 624 N N . ASP A 1 78 ? -18.125 23.859 0.93 1 83.56 78 ASP A N 1
ATOM 625 C CA . ASP A 1 78 ? -19.469 24.203 0.515 1 83.56 78 ASP A CA 1
ATOM 626 C C . ASP A 1 78 ? -20.453 23.062 0.82 1 83.56 78 ASP A C 1
ATOM 628 O O . ASP A 1 78 ? -20.031 21.906 0.929 1 83.56 78 ASP A O 1
ATOM 632 N N . PRO A 1 79 ? -21.703 23.656 0.836 1 76.56 79 PRO A N 1
ATOM 633 C CA . PRO A 1 79 ? -22.703 22.609 1.014 1 76.56 79 PRO A CA 1
ATOM 634 C C . PRO A 1 79 ? -22.688 21.594 -0.124 1 76.56 79 PRO A C 1
ATOM 636 O O . PRO A 1 79 ? -22.625 21.969 -1.296 1 76.56 79 PRO A O 1
ATOM 639 N N . GLY A 1 80 ? -22.406 20.422 0.013 1 78.25 80 GLY A N 1
ATOM 640 C CA . GLY A 1 80 ? -22.406 19.359 -0.986 1 78.25 80 GLY A CA 1
ATOM 641 C C . GLY A 1 80 ? -21.016 18.906 -1.362 1 78.25 80 GLY A C 1
ATOM 642 O O . GLY A 1 80 ? -20.859 17.844 -1.99 1 78.25 80 GLY A O 1
ATOM 643 N N . ALA A 1 81 ? -20.078 19.875 -0.968 1 87.5 81 ALA A N 1
ATOM 644 C CA . ALA A 1 81 ? -18.719 19.453 -1.323 1 87.5 81 ALA A CA 1
ATOM 645 C C . ALA A 1 81 ? -18.172 18.469 -0.31 1 87.5 81 ALA A C 1
ATOM 647 O O . ALA A 1 81 ? -18.062 18.766 0.878 1 87.5 81 ALA A O 1
ATOM 648 N N . ALA A 1 82 ? -18.188 17.297 -0.612 1 93.5 82 ALA A N 1
ATOM 649 C CA . ALA A 1 82 ? -17.641 16.25 0.234 1 93.5 82 ALA A CA 1
ATOM 650 C C . ALA A 1 82 ? -16.75 15.305 -0.574 1 93.5 82 ALA A C 1
ATOM 652 O O . ALA A 1 82 ? -16.891 15.203 -1.795 1 93.5 82 ALA A O 1
ATOM 653 N N . ILE A 1 83 ? -15.836 14.766 0.091 1 95.94 83 ILE A N 1
ATOM 654 C CA . ILE A 1 83 ? -14.938 13.812 -0.54 1 95.94 83 ILE A CA 1
ATOM 655 C C . ILE A 1 83 ? -15.383 12.391 -0.209 1 95.94 83 ILE A C 1
ATOM 657 O O . ILE A 1 83 ? -15.453 12.008 0.962 1 95.94 83 ILE A O 1
ATOM 661 N N . SER A 1 84 ? -15.719 11.688 -1.274 1 96.19 84 SER A N 1
ATOM 662 C CA . SER A 1 84 ? -16.094 10.289 -1.096 1 96.19 84 SER A CA 1
ATOM 663 C C . SER A 1 84 ? -14.875 9.398 -0.932 1 96.19 84 SER A C 1
ATOM 665 O O . SER A 1 84 ? -13.898 9.531 -1.675 1 96.19 84 SER A O 1
ATOM 667 N N . ALA A 1 85 ? -14.891 8.562 0.046 1 97.38 85 ALA A N 1
ATOM 668 C CA . ALA A 1 85 ? -13.773 7.668 0.338 1 97.38 85 ALA A CA 1
ATOM 669 C C . ALA A 1 85 ? -14.273 6.309 0.822 1 97.38 85 ALA A C 1
ATOM 671 O O . ALA A 1 85 ? -15.445 5.977 0.659 1 97.38 85 ALA A O 1
ATOM 672 N N . HIS A 1 86 ? -13.438 5.426 1.244 1 97.12 86 HIS A N 1
ATOM 673 C CA . HIS A 1 86 ? -13.75 4.078 1.7 1 97.12 86 HIS A CA 1
ATOM 674 C C . HIS A 1 86 ? -13.383 3.893 3.17 1 97.12 86 HIS A C 1
ATOM 676 O O . HIS A 1 86 ? -12.234 4.117 3.562 1 97.12 86 HIS A O 1
ATOM 682 N N . LYS A 1 87 ? -14.297 3.453 3.938 1 96.5 87 LYS A N 1
ATOM 683 C CA . LYS A 1 87 ? -14.078 3.211 5.359 1 96.5 87 LYS A CA 1
ATOM 684 C C . LYS A 1 87 ? -12.883 2.287 5.586 1 96.5 87 LYS A C 1
ATOM 686 O O . LYS A 1 87 ? -12.062 2.529 6.473 1 96.5 87 LYS A O 1
ATOM 691 N N . LEU A 1 88 ? -12.828 1.265 4.781 1 96.12 88 LEU A N 1
ATOM 692 C CA . LEU A 1 88 ? -11.797 0.241 4.93 1 96.12 88 LEU A CA 1
ATOM 693 C C . LEU A 1 88 ? -10.406 0.848 4.816 1 96.12 88 LEU A C 1
ATOM 695 O O . LEU A 1 88 ? -9.516 0.528 5.605 1 96.12 88 LEU A O 1
ATOM 699 N N . VAL A 1 89 ? -10.203 1.688 3.84 1 97.56 89 VAL A N 1
ATOM 700 C CA . VAL A 1 89 ? -8.891 2.279 3.594 1 97.56 89 VAL A CA 1
ATOM 701 C C . VAL A 1 89 ? -8.531 3.229 4.734 1 97.56 89 VAL A C 1
ATOM 703 O O . VAL A 1 89 ? -7.398 3.213 5.227 1 97.56 89 VAL A O 1
ATOM 706 N N . LEU A 1 90 ? -9.5 4.027 5.156 1 97.44 90 LEU A N 1
ATOM 707 C CA . LEU A 1 90 ? -9.258 4.93 6.277 1 97.44 90 LEU A CA 1
ATOM 708 C C . LEU A 1 90 ? -8.875 4.152 7.531 1 97.44 90 LEU A C 1
ATOM 710 O O . LEU A 1 90 ? -7.934 4.516 8.234 1 97.44 90 LEU A O 1
ATOM 714 N N . ALA A 1 91 ? -9.586 3.1 7.773 1 96.56 91 ALA A N 1
ATOM 715 C CA . ALA A 1 91 ? -9.359 2.271 8.953 1 96.56 91 ALA A CA 1
ATOM 716 C C . ALA A 1 91 ? -7.996 1.588 8.891 1 96.56 91 ALA A C 1
ATOM 718 O O . ALA A 1 91 ? -7.34 1.391 9.914 1 96.56 91 ALA A O 1
ATOM 719 N N . ALA A 1 92 ? -7.59 1.251 7.723 1 96.5 92 ALA A N 1
ATOM 720 C CA . ALA A 1 92 ? -6.32 0.549 7.539 1 96.5 92 ALA A CA 1
ATOM 721 C C . ALA A 1 92 ? -5.137 1.478 7.793 1 96.5 92 ALA A C 1
ATOM 723 O O . ALA A 1 92 ? -4.059 1.025 8.188 1 96.5 92 ALA A O 1
ATOM 724 N N . ARG A 1 93 ? -5.359 2.76 7.602 1 96.94 93 ARG A N 1
ATOM 725 C CA . ARG A 1 93 ? -4.219 3.668 7.555 1 96.94 93 ARG A CA 1
ATOM 726 C C . ARG A 1 93 ? -4.219 4.613 8.75 1 96.94 93 ARG A C 1
ATOM 728 O O . ARG A 1 93 ? -3.279 5.387 8.938 1 96.94 93 ARG A O 1
ATOM 735 N N . SER A 1 94 ? -5.227 4.543 9.547 1 97.06 94 SER A N 1
ATOM 736 C CA . SER A 1 94 ? -5.332 5.391 10.727 1 97.06 94 SER A CA 1
ATOM 737 C C . SER A 1 94 ? -6.078 4.68 11.852 1 97.06 94 SER A C 1
ATOM 739 O O . SER A 1 94 ? -7.254 4.34 11.703 1 97.06 94 SER A O 1
ATOM 741 N N . LYS A 1 95 ? -5.488 4.613 12.953 1 94.06 95 LYS A N 1
ATOM 742 C CA . LYS A 1 95 ? -6.109 3.971 14.109 1 94.06 95 LYS A CA 1
ATOM 743 C C . LYS A 1 95 ? -7.316 4.766 14.594 1 94.06 95 LYS A C 1
ATOM 745 O O . LYS A 1 95 ? -8.312 4.184 15.031 1 94.06 95 LYS A O 1
ATOM 750 N N . VAL A 1 96 ? -7.188 6.004 14.523 1 96.62 96 VAL A N 1
ATOM 751 C CA . VAL A 1 96 ? -8.258 6.875 15 1 96.62 96 VAL A CA 1
ATOM 752 C C . VAL A 1 96 ? -9.461 6.77 14.07 1 96.62 96 VAL A C 1
ATOM 754 O O . VAL A 1 96 ? -10.602 6.633 14.523 1 96.62 96 VAL A O 1
ATOM 757 N N . PHE A 1 97 ? -9.234 6.832 12.797 1 96.44 97 PHE A N 1
ATOM 758 C CA . PHE A 1 97 ? -10.344 6.629 11.875 1 96.44 97 PHE A CA 1
ATOM 759 C C . PHE A 1 97 ? -10.992 5.266 12.094 1 96.44 97 PHE A C 1
ATOM 761 O O . PHE A 1 97 ? -12.219 5.141 12.055 1 96.44 97 PHE A O 1
ATOM 768 N N . LYS A 1 98 ? -10.164 4.285 12.312 1 95.06 98 LYS A N 1
ATOM 769 C CA . LYS A 1 98 ? -10.695 2.945 12.555 1 95.06 98 LYS A CA 1
ATOM 770 C C . LYS A 1 98 ? -11.648 2.938 13.75 1 95.06 98 LYS A C 1
ATOM 772 O O . LYS A 1 98 ? -12.773 2.451 13.648 1 95.06 98 LYS A O 1
ATOM 777 N N . LYS A 1 99 ? -11.203 3.451 14.812 1 94.19 99 LYS A N 1
ATOM 778 C CA . LYS A 1 99 ? -12.008 3.5 16.031 1 94.19 99 LYS A CA 1
ATOM 779 C C . LYS A 1 99 ? -13.305 4.273 15.797 1 94.19 99 LYS A C 1
ATOM 781 O O . LYS A 1 99 ? -14.375 3.838 16.219 1 94.19 99 LYS A O 1
ATOM 786 N N . MET A 1 100 ? -13.188 5.363 15.133 1 93.19 100 MET A N 1
ATOM 787 C CA . MET A 1 100 ? -14.352 6.199 14.836 1 93.19 100 MET A CA 1
ATOM 788 C C . MET A 1 100 ? -15.383 5.426 14.016 1 93.19 100 MET A C 1
ATOM 790 O O . MET A 1 100 ? -16.578 5.48 14.312 1 93.19 100 MET A O 1
ATOM 794 N N . LEU A 1 101 ? -14.922 4.738 13.062 1 93.12 101 LEU A N 1
ATOM 795 C CA . LEU A 1 101 ? -15.812 4.047 12.133 1 93.12 101 LEU A CA 1
ATOM 796 C C . LEU A 1 101 ? -16.406 2.797 12.781 1 93.12 101 LEU A C 1
ATOM 798 O O . LEU A 1 101 ? -17.531 2.42 12.484 1 93.12 101 LEU A O 1
ATOM 802 N N . GLU A 1 102 ? -15.656 2.184 13.586 1 89.75 102 GLU A N 1
ATOM 803 C CA . GLU A 1 102 ? -16.1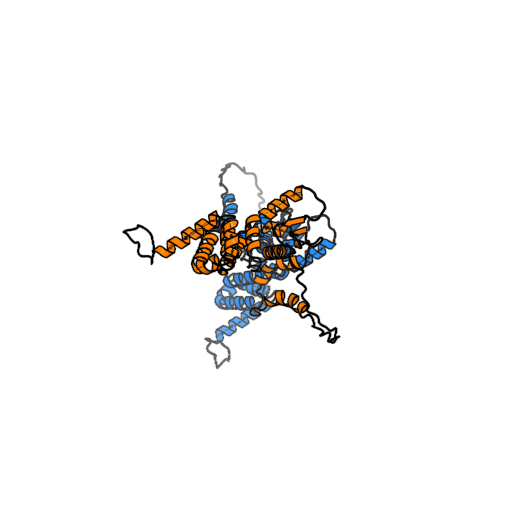56 1.039 14.336 1 89.75 102 GLU A CA 1
ATOM 804 C C . GLU A 1 102 ? -17.266 1.458 15.297 1 89.75 102 GLU A C 1
ATOM 806 O O . GLU A 1 102 ? -18.266 0.746 15.461 1 89.75 102 GLU A O 1
ATOM 811 N N . GLU A 1 103 ? -17.094 2.539 15.898 1 86.81 103 GLU A N 1
ATOM 812 C CA . GLU A 1 103 ? -18.062 3.059 16.859 1 86.81 103 GLU A CA 1
ATOM 813 C C . GLU A 1 103 ? -19.344 3.492 16.156 1 86.81 103 GLU A C 1
ATOM 815 O O . GLU A 1 103 ? -20.453 3.309 16.672 1 86.81 103 GLU A O 1
ATOM 820 N N . ASP A 1 104 ? -19.281 4.062 15.023 1 78.75 104 ASP A N 1
ATOM 821 C CA . ASP A 1 104 ? -20.438 4.539 14.266 1 78.75 104 ASP A CA 1
ATOM 822 C C . ASP A 1 104 ? -21.266 3.375 13.727 1 78.75 104 ASP A C 1
ATOM 824 O O . ASP A 1 104 ? -22.484 3.471 13.633 1 78.75 104 ASP A O 1
ATOM 828 N N . GLU A 1 105 ? -20.625 2.385 13.188 1 70.62 105 GLU A N 1
ATOM 829 C CA . GLU A 1 105 ? -21.312 1.204 12.688 1 70.62 105 GLU A CA 1
ATOM 830 C C . GLU A 1 105 ? -22.266 0.633 13.742 1 70.62 105 GLU A C 1
ATOM 832 O O . GLU A 1 105 ? -23.312 0.076 13.406 1 70.62 105 GLU A O 1
ATOM 837 N N . CYS A 1 106 ? -21.953 0.865 14.836 1 67.06 106 CYS A N 1
ATOM 838 C CA . CYS A 1 106 ? -22.797 0.39 15.93 1 67.06 106 CYS A CA 1
ATOM 839 C C . CYS A 1 106 ? -24.062 1.237 16.047 1 67.06 106 CYS A C 1
ATOM 841 O O . CYS A 1 106 ? -25.078 0.767 16.547 1 67.06 106 CYS A O 1
ATOM 843 N N . LYS A 1 107 ? -24.031 2.451 15.539 1 65.44 107 LYS A N 1
ATOM 844 C CA . LYS A 1 107 ? -25.156 3.352 15.68 1 65.44 107 LYS A CA 1
ATOM 845 C C . LYS A 1 107 ? -26.094 3.252 14.477 1 65.44 107 LYS A C 1
ATOM 847 O O . LYS A 1 107 ? -27.172 3.855 14.469 1 65.44 107 LYS A O 1
ATOM 852 N N . ALA A 1 108 ? -26.25 2.186 13.82 1 56.16 108 ALA A N 1
ATOM 853 C CA . ALA A 1 108 ? -27.156 1.69 12.781 1 56.16 108 ALA A CA 1
ATOM 854 C C . ALA A 1 108 ? -27.594 2.818 11.852 1 56.16 108 ALA A C 1
ATOM 856 O O . ALA A 1 108 ? -28.734 2.832 11.375 1 56.16 108 ALA A O 1
ATOM 857 N N . SER A 1 109 ? -26.828 3.816 11.617 1 56.22 109 SER A N 1
ATOM 858 C CA . SER A 1 109 ? -27.453 4.875 10.82 1 56.22 109 SER A CA 1
ATOM 859 C C . SER A 1 109 ? -27.375 4.559 9.328 1 56.22 109 SER A C 1
ATOM 861 O O . SER A 1 109 ? -26.438 3.9 8.875 1 56.22 109 SER A O 1
ATOM 863 N N . SER A 1 110 ? -28.562 4.488 8.594 1 60.16 110 SER A N 1
ATOM 864 C CA . SER A 1 110 ? -28.875 4.09 7.223 1 60.16 110 SER A CA 1
ATOM 865 C C . SER A 1 110 ? -28 4.84 6.219 1 60.16 110 SER A C 1
ATOM 867 O O . SER A 1 110 ? -27.719 4.336 5.129 1 60.16 110 SER A O 1
ATOM 869 N N . GLY A 1 111 ? -27.516 6.059 6.473 1 66.75 111 GLY A N 1
ATOM 870 C CA . GLY A 1 111 ? -26.859 6.824 5.426 1 66.75 111 GLY A CA 1
ATOM 871 C C . GLY A 1 111 ? -25.344 6.719 5.473 1 66.75 111 GLY A C 1
ATOM 872 O O . GLY A 1 111 ? -24.781 6.105 6.387 1 66.75 111 GLY A O 1
ATOM 873 N N . LYS A 1 112 ? -24.812 7.121 4.344 1 78.31 112 LYS A N 1
ATOM 874 C CA . LYS A 1 112 ? -23.359 7.203 4.336 1 78.31 112 LYS A CA 1
ATOM 875 C C . LYS A 1 112 ? -22.844 8.055 5.496 1 78.31 112 LYS A C 1
ATOM 877 O O . LYS A 1 112 ? -23.391 9.125 5.77 1 78.31 112 LYS A O 1
ATOM 882 N N . GLU A 1 113 ? -21.969 7.551 6.184 1 87.31 113 GLU A N 1
ATOM 883 C CA . GLU A 1 113 ? -21.328 8.25 7.293 1 87.31 113 GLU A CA 1
ATOM 884 C C . GLU A 1 113 ? -20.562 9.484 6.801 1 87.31 113 GLU A C 1
ATOM 886 O O . GLU A 1 113 ? -19.891 9.43 5.77 1 87.31 113 GLU A O 1
ATOM 891 N N . ILE A 1 114 ? -20.766 10.578 7.492 1 90.62 114 ILE A N 1
ATOM 892 C CA . ILE A 1 114 ? -20.062 11.812 7.16 1 90.62 114 ILE A CA 1
ATOM 893 C C . ILE A 1 114 ? -19.078 12.164 8.281 1 90.62 114 ILE A C 1
ATOM 895 O O . ILE A 1 114 ? -19.469 12.273 9.445 1 90.62 114 ILE A O 1
ATOM 899 N N . ILE A 1 115 ? -17.859 12.281 7.98 1 93.94 115 ILE A N 1
ATOM 900 C CA . ILE A 1 115 ? -16.828 12.711 8.914 1 93.94 115 ILE A CA 1
ATOM 901 C C . ILE A 1 115 ? -16.406 14.141 8.586 1 93.94 115 ILE A C 1
ATOM 903 O O . ILE A 1 115 ? -15.914 14.414 7.488 1 93.94 115 ILE A O 1
ATOM 907 N N . THR A 1 116 ? -16.578 14.992 9.516 1 94.12 116 THR A N 1
ATOM 908 C CA . THR A 1 116 ? -16.203 16.391 9.312 1 94.12 116 THR A CA 1
ATOM 909 C C . THR A 1 116 ? -14.875 16.703 9.977 1 94.12 116 THR A C 1
ATOM 911 O O . THR A 1 116 ? -14.711 16.5 11.18 1 94.12 116 THR A O 1
ATOM 914 N N . LEU A 1 117 ? -13.953 17.141 9.227 1 96.31 117 LEU A N 1
ATOM 915 C CA . LEU A 1 117 ? -12.68 17.641 9.711 1 96.31 117 LEU A CA 1
ATOM 916 C C . LEU A 1 117 ? -12.672 19.172 9.734 1 96.31 117 LEU A C 1
ATOM 918 O O . LEU A 1 117 ? -12.07 19.797 8.867 1 96.31 117 LEU A O 1
ATOM 922 N N . SER A 1 118 ? -13.156 19.719 10.727 1 94.62 118 SER A N 1
ATOM 923 C CA . SER A 1 118 ? -13.516 21.125 10.805 1 94.62 118 SER A CA 1
ATOM 924 C C . SER A 1 118 ? -12.273 22.016 10.75 1 94.62 118 SER A C 1
ATOM 926 O O . SER A 1 118 ? -12.352 23.172 10.32 1 94.62 118 SER A O 1
ATOM 928 N N . GLU A 1 119 ? -11.211 21.516 11.133 1 93.81 119 GLU A N 1
ATOM 929 C CA . GLU A 1 119 ? -10 22.312 11.219 1 93.81 119 GLU A CA 1
ATOM 930 C C . GLU A 1 119 ? -9.273 22.359 9.875 1 93.81 119 GLU A C 1
ATOM 932 O O . GLU A 1 119 ? -8.234 23.016 9.742 1 93.81 119 GLU A O 1
ATOM 937 N N . MET A 1 120 ? -9.82 21.719 8.906 1 96.12 120 MET A N 1
ATOM 938 C CA . MET A 1 120 ? -9.172 21.656 7.598 1 96.12 120 MET A CA 1
ATOM 939 C C . MET A 1 120 ? -10.094 22.203 6.504 1 96.12 120 MET A C 1
ATOM 941 O O . MET A 1 120 ? -11.312 22.109 6.613 1 96.12 120 MET A O 1
ATOM 945 N N . THR A 1 121 ? -9.43 22.797 5.5 1 95.44 121 THR A N 1
ATOM 946 C CA . THR A 1 121 ? -10.18 23.188 4.312 1 95.44 121 THR A CA 1
ATOM 947 C C . THR A 1 121 ? -10.484 21.969 3.438 1 95.44 121 THR A C 1
ATOM 949 O O . THR A 1 121 ? -9.938 20.891 3.658 1 95.44 121 THR A O 1
ATOM 952 N N . HIS A 1 122 ? -11.289 22.188 2.441 1 95.62 122 HIS A N 1
ATOM 953 C CA . HIS A 1 122 ? -11.625 21.125 1.5 1 95.62 122 HIS A CA 1
ATOM 954 C C . HIS A 1 122 ? -10.383 20.578 0.81 1 95.62 122 HIS A C 1
ATOM 956 O O . HIS A 1 122 ? -10.195 19.375 0.725 1 95.62 122 HIS A O 1
ATOM 962 N N . GLU A 1 123 ? -9.539 21.484 0.374 1 95.12 123 GLU A N 1
ATOM 963 C CA . GLU A 1 123 ? -8.336 21.094 -0.353 1 95.12 123 GLU A CA 1
ATOM 964 C C . GLU A 1 123 ? -7.371 20.328 0.55 1 95.12 123 GLU A C 1
ATOM 966 O O . GLU A 1 123 ? -6.691 19.406 0.101 1 95.12 123 GLU A O 1
ATOM 971 N N . GLU A 1 124 ? -7.32 20.688 1.746 1 96.5 124 GLU A N 1
ATOM 972 C CA . GLU A 1 124 ? -6.453 20.016 2.705 1 96.5 124 GLU A CA 1
ATOM 973 C C . GLU A 1 124 ? -6.957 18.609 3.004 1 96.5 124 GLU A C 1
ATOM 975 O O . GLU A 1 124 ? -6.164 17.672 3.107 1 96.5 124 GLU A O 1
ATOM 980 N N . VAL A 1 125 ? -8.273 18.5 3.143 1 97.56 125 VAL A N 1
ATOM 981 C CA . VAL A 1 125 ? -8.867 17.188 3.352 1 97.56 125 VAL A CA 1
ATOM 982 C C . VAL A 1 125 ? -8.594 16.297 2.139 1 97.56 125 VAL A C 1
ATOM 984 O O . VAL A 1 125 ? -8.25 15.125 2.285 1 97.56 125 VAL A O 1
ATOM 987 N N . LYS A 1 126 ? -8.766 16.906 1.011 1 96.44 126 LYS A N 1
ATOM 988 C CA . LYS A 1 126 ? -8.477 16.172 -0.216 1 96.44 126 LYS A CA 1
ATOM 989 C C . LYS A 1 126 ? -7.035 15.664 -0.226 1 96.44 126 LYS A C 1
ATOM 991 O O . LYS A 1 126 ? -6.781 14.5 -0.563 1 96.44 126 LYS A O 1
ATOM 996 N N . SER A 1 127 ? -6.082 16.453 0.169 1 97.12 127 SER A N 1
ATOM 997 C CA . SER A 1 127 ? -4.676 16.078 0.243 1 97.12 127 SER A CA 1
ATOM 998 C C . SER A 1 127 ? -4.461 14.953 1.247 1 97.12 127 SER A C 1
ATOM 1000 O O . SER A 1 127 ? -3.668 14.039 1.003 1 97.12 127 SER A O 1
ATOM 1002 N N . LEU A 1 128 ? -5.121 15.062 2.322 1 98.06 128 LEU A N 1
ATOM 1003 C CA . LEU A 1 128 ? -5.023 14.023 3.348 1 98.06 128 LEU A CA 1
ATOM 1004 C C . LEU A 1 128 ? -5.512 12.688 2.814 1 98.06 128 LEU A C 1
ATOM 1006 O O . LEU A 1 128 ? -4.84 11.664 2.975 1 98.06 128 LEU A O 1
ATOM 1010 N N . VAL A 1 129 ? -6.641 12.727 2.162 1 97.88 129 VAL A N 1
ATOM 1011 C CA . VAL A 1 129 ? -7.23 11.5 1.623 1 97.88 129 VAL A CA 1
ATOM 1012 C C . VAL A 1 129 ? -6.316 10.922 0.547 1 97.88 129 VAL A C 1
ATOM 1014 O O . VAL A 1 129 ? -6.059 9.711 0.533 1 97.88 129 VAL A O 1
ATOM 1017 N N . GLU A 1 130 ? -5.852 11.742 -0.261 1 96.88 130 GLU A N 1
ATOM 1018 C CA . GLU A 1 130 ? -4.938 11.289 -1.306 1 96.88 130 GLU A CA 1
ATOM 1019 C C . GLU A 1 130 ? -3.705 10.617 -0.708 1 96.88 130 GLU A C 1
ATOM 1021 O O . GLU A 1 130 ? -3.236 9.602 -1.218 1 96.88 130 GLU A O 1
ATOM 1026 N N . PHE A 1 131 ? -3.191 11.156 0.307 1 97.56 131 PHE A N 1
ATOM 1027 C CA . PHE A 1 131 ? -2.047 10.547 0.971 1 97.56 131 PHE A CA 1
ATOM 1028 C C . PHE A 1 131 ? -2.408 9.172 1.521 1 97.56 131 PHE A C 1
ATOM 1030 O O . PHE A 1 131 ? -1.647 8.211 1.367 1 97.56 131 PHE A O 1
ATOM 1037 N N . ILE A 1 132 ? -3.527 9.125 2.174 1 97.69 132 ILE A N 1
ATOM 1038 C CA . ILE A 1 132 ? -3.971 7.883 2.805 1 97.69 132 ILE A CA 1
ATOM 1039 C C . ILE A 1 132 ? -4.074 6.777 1.756 1 97.69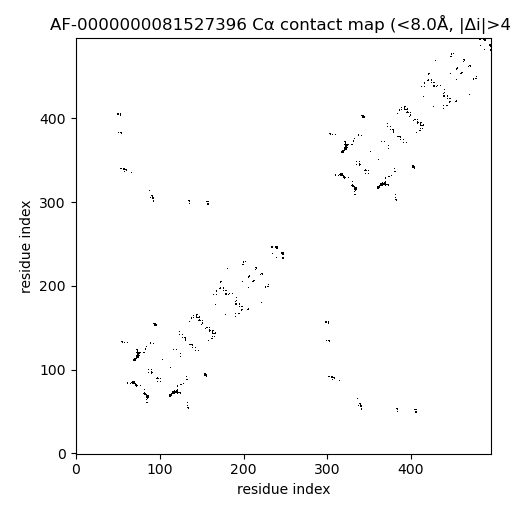 132 ILE A C 1
ATOM 1041 O O . ILE A 1 132 ? -3.783 5.613 2.043 1 97.69 132 ILE A O 1
ATOM 1045 N N . TYR A 1 133 ? -4.379 7.125 0.546 1 96.75 133 TYR A N 1
ATOM 1046 C CA . TYR A 1 133 ? -4.551 6.152 -0.528 1 96.75 133 TYR A CA 1
ATOM 1047 C C . TYR A 1 133 ? -3.234 5.914 -1.26 1 96.75 133 TYR A C 1
ATOM 1049 O O . TYR A 1 133 ? -3.15 5.047 -2.133 1 96.75 133 TYR A O 1
ATOM 1057 N N . SER A 1 134 ? -2.232 6.637 -0.9 1 94.81 134 SER A N 1
ATOM 1058 C CA . SER A 1 134 ? -0.958 6.555 -1.604 1 94.81 134 SER A CA 1
ATOM 1059 C C . SER A 1 134 ? -0.06 5.48 -0.997 1 94.81 134 SER A C 1
ATOM 1061 O O . SER A 1 134 ? -0.472 4.766 -0.083 1 94.81 134 SER A O 1
ATOM 1063 N N . ASN A 1 135 ? 1.131 5.359 -1.6 1 90.38 135 ASN A N 1
ATOM 1064 C CA . ASN A 1 135 ? 2.121 4.426 -1.079 1 90.38 135 ASN A CA 1
ATOM 1065 C C . ASN A 1 135 ? 3.018 5.082 -0.032 1 90.38 135 ASN A C 1
ATOM 1067 O O . ASN A 1 135 ? 4.117 4.602 0.238 1 90.38 135 ASN A O 1
ATOM 1071 N N . GLY A 1 136 ? 2.594 6.234 0.524 1 92.69 136 GLY A N 1
ATOM 1072 C CA . GLY A 1 136 ? 3.359 6.879 1.582 1 92.69 136 GLY A CA 1
ATOM 1073 C C . GLY A 1 136 ? 4.234 8.008 1.082 1 92.69 136 GLY A C 1
ATOM 1074 O O . GLY A 1 136 ? 5.137 8.461 1.789 1 92.69 136 GLY A O 1
ATOM 1075 N N . SER A 1 137 ? 3.992 8.414 -0.09 1 90.62 137 SER A N 1
ATOM 1076 C CA . SER A 1 137 ? 4.762 9.523 -0.636 1 90.62 137 SER A CA 1
ATOM 1077 C C . SER A 1 137 ? 4.238 10.859 -0.126 1 90.62 137 SER A C 1
ATOM 1079 O O . SER A 1 137 ? 3.062 10.984 0.225 1 90.62 137 SER A O 1
ATOM 1081 N N . MET A 1 138 ? 5.082 11.844 -0.062 1 88.81 138 MET A N 1
ATOM 1082 C CA . MET A 1 138 ? 4.73 13.172 0.435 1 88.81 138 MET A CA 1
ATOM 1083 C C . MET A 1 138 ? 3.658 13.812 -0.441 1 88.81 138 MET A C 1
ATOM 1085 O O . MET A 1 138 ? 3.789 13.844 -1.666 1 88.81 138 MET A O 1
ATOM 1089 N N . PRO A 1 139 ? 2.633 14.242 0.205 1 89.69 139 PRO A N 1
ATOM 1090 C CA . PRO A 1 139 ? 1.611 14.977 -0.547 1 89.69 139 PRO A CA 1
ATOM 1091 C C . PRO A 1 139 ? 2.055 16.391 -0.917 1 89.69 139 PRO A C 1
ATOM 1093 O O . PRO A 1 139 ? 3.248 16.703 -0.871 1 89.69 139 PRO A O 1
ATOM 1096 N N . TYR A 1 140 ? 1.153 17.188 -1.3 1 87.69 140 TYR A N 1
ATOM 1097 C CA . TYR A 1 140 ? 1.407 18.578 -1.658 1 87.69 140 TYR A CA 1
ATOM 1098 C C . TYR A 1 140 ? 2.008 19.344 -0.485 1 87.69 140 TYR A C 1
ATOM 1100 O O . TYR A 1 140 ? 1.385 19.453 0.573 1 87.69 140 TYR A O 1
ATOM 1108 N N . ALA A 1 141 ? 3.131 19.922 -0.728 1 89.06 141 ALA A N 1
ATOM 1109 C CA . ALA A 1 141 ? 3.922 20.547 0.327 1 89.06 141 ALA A CA 1
ATOM 1110 C C . ALA A 1 141 ? 3.211 21.781 0.883 1 89.06 141 ALA A C 1
ATOM 1112 O O . ALA A 1 141 ? 3.42 22.156 2.039 1 89.06 141 ALA A O 1
ATOM 1113 N N . GLY A 1 142 ? 2.35 22.359 0.087 1 91.88 142 GLY A N 1
ATOM 1114 C CA . GLY A 1 142 ? 1.655 23.562 0.496 1 91.88 142 GLY A CA 1
ATOM 1115 C C . GLY A 1 142 ? 0.72 23.344 1.671 1 91.88 142 GLY A C 1
ATOM 1116 O O . GLY A 1 142 ? 0.34 24.297 2.354 1 91.88 142 GLY A O 1
ATOM 1117 N N . HIS A 1 143 ? 0.411 22.156 1.952 1 94.56 143 HIS A N 1
ATOM 1118 C CA . HIS A 1 143 ? -0.502 21.828 3.043 1 94.56 143 HIS A CA 1
ATOM 1119 C C . HIS A 1 143 ? 0.233 21.156 4.195 1 94.56 143 HIS A C 1
ATOM 1121 O O . HIS A 1 143 ? -0.393 20.516 5.051 1 94.56 143 HIS A O 1
ATOM 1127 N N . ALA A 1 144 ? 1.521 21.281 4.254 1 93.94 144 ALA A N 1
ATOM 1128 C CA . ALA A 1 144 ? 2.342 20.516 5.195 1 93.94 144 ALA A CA 1
ATOM 1129 C C . ALA A 1 144 ? 1.925 20.797 6.637 1 93.94 144 ALA A C 1
ATOM 1131 O O . ALA A 1 144 ? 1.837 19.875 7.457 1 93.94 144 ALA A O 1
ATOM 1132 N N . ARG A 1 145 ? 1.69 22.047 6.961 1 91.81 145 ARG A N 1
ATOM 1133 C CA . ARG A 1 145 ? 1.329 22.406 8.328 1 91.81 145 ARG A CA 1
ATOM 1134 C C . ARG A 1 145 ? 0.018 21.75 8.742 1 91.81 145 ARG A C 1
ATOM 1136 O O . ARG A 1 145 ? -0.059 21.109 9.797 1 91.81 145 ARG A O 1
ATOM 1143 N N . SER A 1 146 ? -0.968 21.922 7.922 1 94.12 146 SER A N 1
ATOM 1144 C CA . SER A 1 146 ? -2.279 21.344 8.195 1 94.12 146 SER A CA 1
ATOM 1145 C C . SER A 1 146 ? -2.215 19.828 8.25 1 94.12 146 SER A C 1
ATOM 1147 O O . SER A 1 146 ? -2.852 19.203 9.102 1 94.12 146 SER A O 1
ATOM 1149 N N . LEU A 1 147 ? -1.489 19.234 7.379 1 96.06 147 LEU A N 1
ATOM 1150 C CA . LEU A 1 147 ? -1.353 17.797 7.324 1 96.06 147 LEU A CA 1
ATOM 1151 C C . LEU A 1 147 ? -0.6 17.266 8.547 1 96.06 147 LEU A C 1
ATOM 1153 O O . LEU A 1 147 ? -0.89 16.172 9.039 1 96.06 147 LEU A O 1
ATOM 1157 N N . TYR A 1 148 ? 0.38 18.031 9.055 1 94.12 148 TYR A N 1
ATOM 1158 C CA . TYR A 1 148 ? 1.092 17.656 10.273 1 94.12 148 TYR A CA 1
ATOM 1159 C C . TYR A 1 148 ? 0.133 17.547 11.453 1 94.12 148 TYR A C 1
ATOM 1161 O O . TYR A 1 148 ? 0.153 16.562 12.188 1 94.12 148 TYR A O 1
ATOM 1169 N N . LEU A 1 149 ? -0.652 18.547 11.578 1 93.94 149 LEU A N 1
ATOM 1170 C CA . LEU A 1 149 ? -1.614 18.578 12.672 1 93.94 149 LEU A CA 1
ATOM 1171 C C . LEU A 1 149 ? -2.635 17.453 12.531 1 93.94 149 LEU A C 1
ATOM 1173 O O . LEU A 1 149 ? -2.965 16.781 13.516 1 93.94 149 LEU A O 1
ATOM 1177 N N . ALA A 1 150 ? -3.092 17.234 11.336 1 95.88 150 ALA A N 1
ATOM 1178 C CA . ALA A 1 150 ? -4.047 16.156 11.086 1 95.88 150 ALA A CA 1
ATOM 1179 C C . ALA A 1 150 ? -3.42 14.797 11.367 1 95.88 150 ALA A C 1
ATOM 1181 O O . ALA A 1 150 ? -4.062 13.922 11.953 1 95.88 150 ALA A O 1
ATOM 1182 N N . ALA A 1 151 ? -2.211 14.641 10.867 1 95.88 151 ALA A N 1
ATOM 1183 C CA . ALA A 1 151 ? -1.498 13.383 11.07 1 95.88 151 ALA A CA 1
ATOM 1184 C C . ALA A 1 151 ? -1.392 13.047 12.555 1 95.88 151 ALA A C 1
ATOM 1186 O O . ALA A 1 151 ? -1.524 11.883 12.945 1 95.88 151 ALA A O 1
ATOM 1187 N N . ASP A 1 152 ? -1.109 14.023 13.312 1 93.31 152 ASP A N 1
ATOM 1188 C CA . ASP A 1 152 ? -1.025 13.836 14.758 1 93.31 152 ASP A CA 1
ATOM 1189 C C . ASP A 1 152 ? -2.395 13.508 15.352 1 93.31 152 ASP A C 1
ATOM 1191 O O . ASP A 1 152 ? -2.527 12.578 16.156 1 93.31 152 ASP A O 1
ATOM 1195 N N . LYS A 1 153 ? -3.352 14.203 14.992 1 95.12 153 LYS A N 1
ATOM 1196 C CA . LYS A 1 153 ? -4.707 14.039 15.516 1 95.12 153 LYS A CA 1
ATOM 1197 C C . LYS A 1 153 ? -5.27 12.664 15.141 1 95.12 153 LYS A C 1
ATOM 1199 O O . LYS A 1 153 ? -5.902 12.008 15.969 1 95.12 153 LYS A O 1
ATOM 1204 N N . TYR A 1 154 ? -5.027 12.273 13.938 1 96.44 154 TYR A N 1
ATOM 1205 C CA . TYR A 1 154 ? -5.637 11.039 13.445 1 96.44 154 TYR A CA 1
ATOM 1206 C C . TYR A 1 154 ? -4.637 9.891 13.477 1 96.44 154 TYR A C 1
ATOM 1208 O O . TYR A 1 154 ? -4.902 8.812 12.938 1 96.44 154 TYR A O 1
ATOM 1216 N N . GLU A 1 155 ? -3.514 10.125 13.992 1 95.94 155 GLU A N 1
ATOM 1217 C CA . GLU A 1 155 ? -2.498 9.125 14.297 1 95.94 155 GLU A CA 1
ATOM 1218 C C . GLU A 1 155 ? -2.014 8.43 13.023 1 95.94 155 GLU A C 1
ATOM 1220 O O . GLU A 1 155 ? -2.123 7.207 12.898 1 95.94 155 GLU A O 1
ATOM 1225 N N . ILE A 1 156 ? -1.422 9.141 12.242 1 96.75 156 ILE A N 1
ATOM 1226 C CA . ILE A 1 156 ? -0.722 8.672 11.055 1 96.75 156 ILE A CA 1
ATOM 1227 C C . ILE A 1 156 ? 0.749 9.078 11.125 1 96.75 156 ILE A C 1
ATOM 1229 O O . ILE A 1 156 ? 1.18 10 10.43 1 96.75 156 ILE A O 1
ATOM 1233 N N . PRO A 1 157 ? 1.469 8.32 11.766 1 96 157 PRO A N 1
ATOM 1234 C CA . PRO A 1 157 ? 2.826 8.742 12.125 1 96 157 PRO A CA 1
ATOM 1235 C C . PRO A 1 157 ? 3.707 8.992 10.898 1 96 157 PRO A C 1
ATOM 1237 O O . PRO A 1 157 ? 4.52 9.914 10.898 1 96 157 PRO A O 1
ATOM 1240 N N . HIS A 1 158 ? 3.605 8.219 9.93 1 96.5 158 HIS A N 1
ATOM 1241 C CA . HIS A 1 158 ? 4.445 8.398 8.758 1 96.5 158 HIS A CA 1
ATOM 1242 C C . HIS A 1 158 ? 4.184 9.75 8.094 1 96.5 158 HIS A C 1
ATOM 1244 O O . HIS A 1 158 ? 5.121 10.438 7.68 1 96.5 158 HIS A O 1
ATOM 1250 N N . LEU A 1 159 ? 2.971 10.086 7.973 1 96.94 159 LEU A N 1
ATOM 1251 C CA . LEU A 1 159 ? 2.625 11.391 7.422 1 96.94 159 LEU A CA 1
ATOM 1252 C C . LEU A 1 159 ? 3.172 12.516 8.297 1 96.94 159 LEU A C 1
ATOM 1254 O O . LEU A 1 159 ? 3.654 13.531 7.785 1 96.94 159 LEU A O 1
ATOM 1258 N N . ARG A 1 160 ? 3.043 12.305 9.555 1 94.69 160 ARG A N 1
ATOM 1259 C CA . ARG A 1 160 ? 3.58 13.289 10.484 1 94.69 160 ARG A CA 1
ATOM 1260 C C . ARG A 1 160 ? 5.066 13.523 10.242 1 94.69 160 ARG A C 1
ATOM 1262 O O . ARG A 1 160 ? 5.516 14.664 10.141 1 94.69 160 ARG A O 1
ATOM 1269 N N . ASP A 1 161 ? 5.754 12.461 10.086 1 94.62 161 ASP A N 1
ATOM 1270 C CA . ASP A 1 161 ? 7.195 12.531 9.852 1 94.62 161 ASP A CA 1
ATOM 1271 C C . ASP A 1 161 ? 7.5 13.258 8.539 1 94.62 161 ASP A C 1
ATOM 1273 O O . ASP A 1 161 ? 8.414 14.086 8.484 1 94.62 161 ASP A O 1
ATOM 1277 N N . LEU A 1 162 ? 6.781 12.914 7.578 1 95.44 162 LEU A N 1
ATOM 1278 C CA . LEU A 1 162 ? 6.996 13.523 6.27 1 95.44 162 LEU A CA 1
ATOM 1279 C C . LEU A 1 162 ? 6.773 15.031 6.332 1 95.44 162 LEU A C 1
ATOM 1281 O O . LEU A 1 162 ? 7.598 15.805 5.836 1 95.44 162 LEU A O 1
ATOM 1285 N N . CYS A 1 163 ? 5.723 15.391 6.902 1 94.31 163 CYS A N 1
ATOM 1286 C CA . CYS A 1 163 ? 5.383 16.797 6.977 1 94.31 163 CYS A CA 1
ATOM 1287 C C . CYS A 1 163 ? 6.371 17.562 7.863 1 94.31 163 CYS A C 1
ATOM 1289 O O . CYS A 1 163 ? 6.742 18.688 7.562 1 94.31 163 CYS A O 1
ATOM 1291 N N . ARG A 1 164 ? 6.781 16.938 8.945 1 92.31 164 ARG A N 1
ATOM 1292 C CA . ARG A 1 164 ? 7.801 17.516 9.805 1 92.31 164 ARG A CA 1
ATOM 1293 C C . ARG A 1 164 ? 9.078 17.812 9.023 1 92.31 164 ARG A C 1
ATOM 1295 O O . ARG A 1 164 ? 9.594 18.938 9.07 1 92.31 164 ARG A O 1
ATOM 1302 N N . ASN A 1 165 ? 9.5 16.859 8.32 1 93.5 165 ASN A N 1
ATOM 1303 C CA . ASN A 1 165 ? 10.719 17 7.535 1 93.5 165 ASN A CA 1
ATOM 1304 C C . ASN A 1 165 ? 10.57 18.078 6.465 1 93.5 165 ASN A C 1
ATOM 1306 O O . ASN A 1 165 ? 11.516 18.828 6.203 1 93.5 165 ASN A O 1
ATOM 1310 N N . GLU A 1 166 ? 9.445 18.094 5.902 1 94.38 166 GLU A N 1
ATOM 1311 C CA . GLU A 1 166 ? 9.18 19.109 4.891 1 94.38 166 GLU A CA 1
ATOM 1312 C C . GLU A 1 166 ? 9.242 20.516 5.484 1 94.38 166 GLU A C 1
ATOM 1314 O O . GLU A 1 166 ? 9.867 21.406 4.914 1 94.38 166 GLU A O 1
ATOM 1319 N N . LEU A 1 167 ? 8.633 20.688 6.578 1 92.56 167 LEU A N 1
ATOM 1320 C CA . LEU A 1 167 ? 8.586 21.984 7.23 1 92.56 167 LEU A CA 1
ATOM 1321 C C . LEU A 1 167 ? 9.977 22.406 7.703 1 92.56 167 LEU A C 1
ATOM 1323 O O . LEU A 1 167 ? 10.344 23.578 7.613 1 92.56 167 LEU A O 1
ATOM 1327 N N . ILE A 1 168 ? 10.727 21.453 8.125 1 92.56 168 ILE A N 1
ATOM 1328 C CA . ILE A 1 168 ? 12.078 21.734 8.586 1 92.56 168 ILE A CA 1
ATOM 1329 C C . ILE A 1 168 ? 12.961 22.125 7.402 1 92.56 168 ILE A C 1
ATOM 1331 O O . ILE A 1 168 ? 13.734 23.094 7.484 1 92.56 168 ILE A O 1
ATOM 1335 N N . SER A 1 169 ? 12.82 21.422 6.367 1 92.94 169 SER A N 1
ATOM 1336 C CA . SER A 1 169 ? 13.664 21.641 5.199 1 92.94 169 SER A CA 1
ATOM 1337 C C . SER A 1 169 ? 13.344 22.984 4.539 1 92.94 169 SER A C 1
ATOM 1339 O O . SER A 1 169 ? 14.195 23.562 3.867 1 92.94 169 SER A O 1
ATOM 1341 N N . SER A 1 170 ? 12.18 23.484 4.758 1 92.25 170 SER A N 1
ATOM 1342 C CA . SER A 1 170 ? 11.758 24.719 4.098 1 92.25 170 SER A CA 1
ATOM 1343 C C . SER A 1 170 ? 11.805 25.891 5.055 1 92.25 170 SER A C 1
ATOM 1345 O O . SER A 1 170 ? 11.266 26.969 4.754 1 92.25 170 SER A O 1
ATOM 1347 N N . LEU A 1 171 ? 12.391 25.75 6.125 1 93.25 171 LEU A N 1
ATOM 1348 C CA . LEU A 1 171 ? 12.43 26.797 7.152 1 93.25 171 LEU A CA 1
ATOM 1349 C C . LEU A 1 171 ? 13.148 28.031 6.648 1 93.25 171 LEU A C 1
ATOM 1351 O O . LEU A 1 171 ? 14.188 27.938 5.988 1 93.25 171 LEU A O 1
ATOM 1355 N N . ASP A 1 172 ? 12.562 29.078 6.898 1 91.94 172 ASP A N 1
ATOM 1356 C CA . ASP A 1 172 ? 13.188 30.359 6.613 1 91.94 172 ASP A CA 1
ATOM 1357 C C . ASP A 1 172 ? 12.664 31.453 7.547 1 91.94 172 ASP A C 1
ATOM 1359 O O . ASP A 1 172 ? 11.992 31.156 8.539 1 91.94 172 ASP A O 1
ATOM 1363 N N . SER A 1 173 ? 13.031 32.719 7.289 1 91.62 173 SER A N 1
ATOM 1364 C CA . SER A 1 173 ? 12.688 33.812 8.188 1 91.62 173 SER A CA 1
ATOM 1365 C C . SER A 1 173 ? 11.188 34.062 8.203 1 91.62 173 SER A C 1
ATOM 1367 O O . SER A 1 173 ? 10.656 34.656 9.156 1 91.62 173 SER A O 1
ATOM 1369 N N . PHE A 1 174 ? 10.477 33.562 7.18 1 90 174 PHE A N 1
ATOM 1370 C CA . PHE A 1 174 ? 9.062 33.906 7.031 1 90 174 PHE A CA 1
ATOM 1371 C C . PHE A 1 174 ? 8.188 32.875 7.742 1 90 174 PHE A C 1
ATOM 1373 O O . PHE A 1 174 ? 7.07 33.188 8.172 1 90 174 PHE A O 1
ATOM 1380 N N . ASN A 1 175 ? 8.734 31.641 7.949 1 91.56 175 ASN A N 1
ATOM 1381 C CA . ASN A 1 175 ? 7.867 30.625 8.531 1 91.56 175 ASN A CA 1
ATOM 1382 C C . ASN A 1 175 ? 8.453 30.078 9.836 1 91.56 175 ASN A C 1
ATOM 1384 O O . ASN A 1 175 ? 7.816 29.266 10.508 1 91.56 175 ASN A O 1
ATOM 1388 N N . ALA A 1 176 ? 9.57 30.578 10.305 1 94 176 ALA A N 1
ATOM 1389 C CA . ALA A 1 176 ? 10.273 30.031 11.469 1 94 176 ALA A CA 1
ATOM 1390 C C . ALA A 1 176 ? 9.445 30.219 12.734 1 94 176 ALA A C 1
ATOM 1392 O O . ALA A 1 176 ? 9.375 29.312 13.57 1 94 176 ALA A O 1
ATOM 1393 N N . LEU A 1 177 ? 8.859 31.375 12.867 1 93.12 177 LEU A N 1
ATOM 1394 C CA . LEU A 1 177 ? 8.047 31.625 14.047 1 93.12 177 LEU A CA 1
ATOM 1395 C C . LEU A 1 177 ? 6.844 30.688 14.102 1 93.12 177 LEU A C 1
ATOM 1397 O O . LEU A 1 177 ? 6.516 30.156 15.156 1 93.12 177 LEU A O 1
ATOM 1401 N N . ASP A 1 178 ? 6.273 30.484 12.953 1 91.62 178 ASP A N 1
ATOM 1402 C CA . ASP A 1 178 ? 5.117 29.594 12.859 1 91.62 178 ASP A CA 1
ATOM 1403 C C . ASP A 1 178 ? 5.492 28.156 13.242 1 91.62 178 ASP A C 1
ATOM 1405 O O . ASP A 1 178 ? 4.754 27.484 13.969 1 91.62 178 ASP A O 1
ATOM 1409 N N . VAL A 1 179 ? 6.559 27.734 12.758 1 93.12 179 VAL A N 1
ATOM 1410 C CA . VAL A 1 179 ? 7.02 26.375 13.031 1 93.12 179 VAL A CA 1
ATOM 1411 C C . VAL A 1 179 ? 7.391 26.25 14.508 1 93.12 179 VAL A C 1
ATOM 1413 O O . VAL A 1 179 ? 7.152 25.203 15.117 1 93.12 179 VAL A O 1
ATOM 1416 N N . PHE A 1 180 ? 7.988 27.312 15.047 1 93.75 180 PHE A N 1
ATOM 1417 C CA . PHE A 1 180 ? 8.336 27.312 16.469 1 93.75 180 PHE A CA 1
ATOM 1418 C C . PHE A 1 180 ? 7.086 27.156 17.328 1 93.75 180 PHE A C 1
ATOM 1420 O O . PHE A 1 180 ? 7.086 26.406 18.312 1 93.75 180 PHE A O 1
ATOM 1427 N N . GLU A 1 181 ? 6.105 27.812 16.922 1 92 181 GLU A N 1
ATOM 1428 C CA . GLU A 1 181 ? 4.828 27.703 17.609 1 92 181 GLU A CA 1
ATOM 1429 C C . GLU A 1 181 ? 4.246 26.297 17.453 1 92 181 GLU A C 1
ATOM 1431 O O . GLU A 1 181 ? 3.754 25.703 18.422 1 92 181 GLU A O 1
ATOM 1436 N N . LEU A 1 182 ? 4.281 25.781 16.25 1 90.38 182 LEU A N 1
ATOM 1437 C CA . LEU A 1 182 ? 3.76 24.453 15.938 1 90.38 182 LEU A CA 1
ATOM 1438 C C . LEU A 1 182 ? 4.465 23.375 16.766 1 90.38 182 LEU A C 1
ATOM 1440 O O . LEU A 1 182 ? 3.861 22.359 17.109 1 90.38 182 LEU A O 1
ATOM 1444 N N . ALA A 1 183 ? 5.691 23.594 17.078 1 92.31 183 ALA A N 1
ATOM 1445 C CA . ALA A 1 183 ? 6.508 22.625 17.797 1 92.31 183 ALA A CA 1
ATOM 1446 C C . ALA A 1 183 ? 5.973 22.422 19.219 1 92.31 183 ALA A C 1
ATOM 1448 O O . ALA A 1 183 ? 6.348 21.453 19.891 1 92.31 183 ALA A O 1
ATOM 1449 N N . GLN A 1 184 ? 5.113 23.328 19.547 1 88.94 184 GLN A N 1
ATOM 1450 C CA . GLN A 1 184 ? 4.66 23.281 20.938 1 88.94 184 GLN A CA 1
ATOM 1451 C C . GLN A 1 184 ? 3.422 22.406 21.078 1 88.94 184 GLN A C 1
ATOM 1453 O O . GLN A 1 184 ? 3.049 22.031 22.203 1 88.94 184 GLN A O 1
ATOM 1458 N N . ILE A 1 185 ? 2.688 22 20.062 1 82.44 185 ILE A N 1
ATOM 1459 C CA . ILE A 1 185 ? 1.438 21.25 20.125 1 82.44 185 ILE A CA 1
ATOM 1460 C C . ILE A 1 185 ? 1.5 20.078 19.156 1 82.44 185 ILE A C 1
ATOM 1462 O O . ILE A 1 185 ? 1.197 20.234 17.969 1 82.44 185 ILE A O 1
ATOM 1466 N N . PRO A 1 186 ? 1.59 18.953 19.562 1 77.81 186 PRO A N 1
ATOM 1467 C CA . PRO A 1 186 ? 2.32 18.562 20.781 1 77.81 186 PRO A CA 1
ATOM 1468 C C . PRO A 1 186 ? 3.814 18.859 20.688 1 77.81 186 PRO A C 1
ATOM 1470 O O . PRO A 1 186 ? 4.316 19.203 19.609 1 77.81 186 PRO A O 1
ATOM 1473 N N . PHE A 1 187 ? 4.465 18.812 21.844 1 83 187 PHE A N 1
ATOM 1474 C CA . PHE A 1 187 ? 5.875 19.188 21.812 1 83 187 PHE A CA 1
ATOM 1475 C C . PHE A 1 187 ? 6.66 18.25 20.906 1 83 187 PHE A C 1
ATOM 1477 O O . PHE A 1 187 ? 6.613 17.031 21.078 1 83 187 PHE A O 1
ATOM 1484 N N . ASP A 1 188 ? 7.277 18.875 19.969 1 89.38 188 ASP A N 1
ATOM 1485 C CA . ASP A 1 188 ? 8.141 18.203 19.016 1 89.38 188 ASP A CA 1
ATOM 1486 C C . ASP A 1 188 ? 9.555 18.781 19.047 1 89.38 188 ASP A C 1
ATOM 1488 O O . ASP A 1 188 ? 9.789 19.891 18.578 1 89.38 188 ASP A O 1
ATOM 1492 N N . GLN A 1 189 ? 10.422 18.094 19.562 1 89.94 189 GLN A N 1
ATOM 1493 C CA . GLN A 1 189 ? 11.781 18.562 19.797 1 89.94 189 GLN A CA 1
ATOM 1494 C C . GLN A 1 189 ? 12.477 18.922 18.484 1 89.94 189 GLN A C 1
ATOM 1496 O O . GLN A 1 189 ? 13.164 19.953 18.406 1 89.94 189 GLN A O 1
ATOM 1501 N N . ALA A 1 190 ? 12.289 18.141 17.547 1 89.44 190 ALA A N 1
ATOM 1502 C CA . ALA A 1 190 ? 12.938 18.391 16.266 1 89.44 190 ALA A CA 1
ATOM 1503 C C . ALA A 1 190 ? 12.477 19.719 15.664 1 89.44 190 ALA A C 1
ATOM 1505 O O . ALA A 1 190 ? 13.297 20.531 15.227 1 89.44 190 ALA A O 1
ATOM 1506 N N . PHE A 1 191 ? 11.227 19.938 15.656 1 92.12 191 PHE A N 1
ATOM 1507 C CA . PHE A 1 191 ? 10.656 21.203 15.203 1 92.12 191 PHE A CA 1
ATOM 1508 C C . PHE A 1 191 ? 11.227 22.375 16 1 92.12 191 PHE A C 1
ATOM 1510 O O . PHE A 1 191 ? 11.625 23.391 15.43 1 92.12 191 PHE A O 1
ATOM 1517 N N . ASN A 1 192 ? 11.164 22.141 17.297 1 92.62 192 ASN A N 1
ATOM 1518 C CA . ASN A 1 192 ? 11.594 23.203 18.203 1 92.62 192 ASN A CA 1
ATOM 1519 C C . ASN A 1 192 ? 13.039 23.625 17.938 1 92.62 192 ASN A C 1
ATOM 1521 O O . ASN A 1 192 ? 13.32 24.797 17.75 1 92.62 192 ASN A O 1
ATOM 1525 N N . ASP A 1 193 ? 13.875 22.641 17.828 1 92.81 193 ASP A N 1
ATOM 1526 C CA . ASP A 1 193 ? 15.297 22.906 17.641 1 92.81 193 ASP A CA 1
ATOM 1527 C C . ASP A 1 193 ? 15.555 23.547 16.281 1 92.81 193 ASP A C 1
ATOM 1529 O O . ASP A 1 193 ? 16.328 24.5 16.172 1 92.81 193 ASP A O 1
ATOM 1533 N N . ALA A 1 194 ? 14.961 23 15.328 1 93.56 194 ALA A N 1
ATOM 1534 C CA . ALA A 1 194 ? 15.156 23.516 13.969 1 93.56 194 ALA A CA 1
ATOM 1535 C C . ALA A 1 194 ? 14.641 24.953 13.844 1 93.56 194 ALA A C 1
ATOM 1537 O O . ALA A 1 194 ? 15.32 25.812 13.273 1 93.56 194 ALA A O 1
ATOM 1538 N N . ALA A 1 195 ? 13.5 25.188 14.383 1 94.69 195 ALA A N 1
ATOM 1539 C CA . ALA A 1 195 ? 12.898 26.516 14.305 1 94.69 195 ALA A CA 1
ATOM 1540 C C . ALA A 1 195 ? 13.711 27.531 15.086 1 94.69 195 ALA A C 1
ATOM 1542 O O . ALA A 1 195 ? 13.984 28.641 14.594 1 94.69 195 ALA A O 1
ATOM 1543 N N . LEU A 1 196 ? 14.086 27.188 16.25 1 92.88 196 LEU A N 1
ATOM 1544 C CA . LEU A 1 196 ? 14.898 28.078 17.078 1 92.88 196 LEU A CA 1
ATOM 1545 C C . LEU A 1 196 ? 16.219 28.406 16.391 1 92.88 196 LEU A C 1
ATOM 1547 O O . LEU A 1 196 ? 16.688 29.531 16.453 1 92.88 196 LEU A O 1
ATOM 1551 N N . GLY A 1 197 ? 16.797 27.359 15.836 1 91.69 197 GLY A N 1
ATOM 1552 C CA . GLY A 1 197 ? 18.016 27.594 15.078 1 91.69 197 GLY A CA 1
ATOM 1553 C C . GLY A 1 197 ? 17.828 28.578 13.945 1 91.69 197 GLY A C 1
ATOM 1554 O O . GLY A 1 197 ? 18.656 29.469 13.75 1 91.69 197 GLY A O 1
ATOM 1555 N N . CYS A 1 198 ? 16.844 28.453 13.258 1 93.75 198 CYS A N 1
ATOM 1556 C CA . CYS A 1 198 ? 16.531 29.359 12.148 1 93.75 198 CYS A CA 1
ATOM 1557 C C . CYS A 1 198 ? 16.266 30.766 12.656 1 93.75 198 CYS A C 1
ATOM 1559 O O . CYS A 1 198 ? 16.703 31.75 12.047 1 93.75 198 CYS A O 1
ATOM 1561 N N . ILE A 1 199 ? 15.547 30.891 13.719 1 92.94 199 ILE A N 1
ATOM 1562 C CA . ILE A 1 199 ? 15.227 32.188 14.305 1 92.94 199 ILE A CA 1
ATOM 1563 C C . ILE A 1 199 ? 16.516 32.875 14.742 1 92.94 199 ILE A C 1
ATOM 1565 O O . ILE A 1 199 ? 16.703 34.062 14.469 1 92.94 199 ILE A O 1
ATOM 1569 N N . LYS A 1 200 ? 17.375 32.094 15.297 1 90.44 200 LYS A N 1
ATOM 1570 C CA . LYS A 1 200 ? 18.641 32.656 15.742 1 90.44 200 LYS A CA 1
ATOM 1571 C C . LYS A 1 200 ? 19.438 33.188 14.562 1 90.44 200 LYS A C 1
ATOM 1573 O O . LYS A 1 200 ? 20.016 34.281 14.648 1 90.44 200 LYS A O 1
ATOM 1578 N N . THR A 1 201 ? 19.484 32.438 13.562 1 90.56 201 THR A N 1
ATOM 1579 C CA . THR A 1 201 ? 20.25 32.812 12.375 1 90.56 201 THR A CA 1
ATOM 1580 C C . THR A 1 201 ? 19.672 34.031 11.703 1 90.56 201 THR A C 1
ATOM 1582 O O . THR A 1 201 ? 20.406 34.844 11.109 1 90.56 201 THR A O 1
ATOM 1585 N N . ASN A 1 202 ? 18.359 34.25 11.891 1 91.38 202 ASN A N 1
ATOM 1586 C CA . ASN A 1 202 ? 17.688 35.375 11.195 1 91.38 202 ASN A CA 1
ATOM 1587 C C . ASN A 1 202 ? 17.062 36.344 12.188 1 91.38 202 ASN A C 1
ATOM 1589 O O . ASN A 1 202 ? 16 36.906 11.906 1 91.38 202 ASN A O 1
ATOM 1593 N N . ILE A 1 203 ? 17.641 36.5 13.266 1 89.56 203 ILE A N 1
ATOM 1594 C CA . ILE A 1 203 ? 17.031 37.156 14.406 1 89.56 203 ILE A CA 1
ATOM 1595 C C . ILE A 1 203 ? 16.734 38.625 14.047 1 89.56 203 ILE A C 1
ATOM 1597 O O . ILE A 1 203 ? 15.68 39.156 14.391 1 89.56 203 ILE A O 1
ATOM 1601 N N . THR A 1 204 ? 17.641 39.25 13.336 1 88.44 204 THR A N 1
ATOM 1602 C CA . THR A 1 204 ? 17.469 40.656 13 1 88.44 204 THR A CA 1
ATOM 1603 C C . THR A 1 204 ? 16.266 40.844 12.07 1 88.44 204 THR A C 1
ATOM 1605 O O . THR A 1 204 ? 15.422 41.719 12.305 1 88.44 204 THR A O 1
ATOM 1608 N N . THR A 1 205 ? 16.234 40 11.117 1 91.81 205 THR A N 1
ATOM 1609 C CA . THR A 1 205 ? 15.141 40.062 10.148 1 91.81 205 THR A CA 1
ATOM 1610 C C . THR A 1 205 ? 13.805 39.781 10.82 1 91.81 205 THR A C 1
ATOM 1612 O O . THR A 1 205 ? 12.82 40.5 10.586 1 91.81 205 THR A O 1
ATOM 1615 N N . ILE A 1 206 ? 13.742 38.875 11.688 1 92.31 206 ILE A N 1
ATOM 1616 C CA . ILE A 1 206 ? 12.508 38.406 12.312 1 92.31 206 ILE A CA 1
ATOM 1617 C C . ILE A 1 206 ? 12.008 39.438 13.312 1 92.31 206 ILE A C 1
ATOM 1619 O O . ILE A 1 206 ? 10.82 39.75 13.336 1 92.31 206 ILE A O 1
ATOM 1623 N N . THR A 1 207 ? 12.891 40.031 14.062 1 89.56 207 THR A N 1
ATOM 1624 C CA . THR A 1 207 ? 12.492 40.969 15.094 1 89.56 207 THR A CA 1
ATOM 1625 C C . THR A 1 207 ? 12.023 42.281 14.461 1 89.56 207 THR A C 1
ATOM 1627 O O . THR A 1 207 ? 11.273 43.062 15.086 1 89.56 207 THR A O 1
ATOM 1630 N N . ASP A 1 208 ? 12.477 42.5 13.211 1 90.69 208 ASP A N 1
ATOM 1631 C CA . ASP A 1 208 ? 12.094 43.75 12.531 1 90.69 208 ASP A CA 1
ATOM 1632 C C . ASP A 1 208 ? 10.781 43.562 11.766 1 90.69 208 ASP A C 1
ATOM 1634 O O . ASP A 1 208 ? 10.219 44.531 11.25 1 90.69 208 ASP A O 1
ATOM 1638 N N . SER A 1 209 ? 10.281 42.438 11.773 1 90.88 209 SER A N 1
ATOM 1639 C CA . SER A 1 209 ? 9.078 42.156 11 1 90.88 209 SER A CA 1
ATOM 1640 C C . SER A 1 209 ? 7.82 42.406 11.812 1 90.88 209 SER A C 1
ATOM 1642 O O . SER A 1 209 ? 7.852 42.375 13.047 1 90.88 209 SER A O 1
ATOM 1644 N N . ASP A 1 210 ? 6.727 42.688 11.133 1 91.81 210 ASP A N 1
ATOM 1645 C CA . ASP A 1 210 ? 5.43 42.844 11.781 1 91.81 210 ASP A CA 1
ATOM 1646 C C . ASP A 1 210 ? 4.934 41.531 12.383 1 91.81 210 ASP A C 1
ATOM 1648 O O . ASP A 1 210 ? 4.246 41.531 13.406 1 91.81 210 ASP A O 1
ATOM 1652 N N . GLU A 1 211 ? 5.387 40.531 11.844 1 90.69 211 GLU A N 1
ATOM 1653 C CA . GLU A 1 211 ? 4.98 39.188 12.312 1 90.69 211 GLU A CA 1
ATOM 1654 C C . GLU A 1 211 ? 5.496 38.938 13.727 1 90.69 211 GLU A C 1
ATOM 1656 O O . GLU A 1 211 ? 4.824 38.281 14.523 1 90.69 211 GLU A O 1
ATOM 1661 N N . PHE A 1 212 ? 6.637 39.469 13.961 1 91.25 212 PHE A N 1
ATOM 1662 C CA . PHE A 1 212 ? 7.219 39.25 15.273 1 91.25 212 PHE A CA 1
ATOM 1663 C C . PHE A 1 212 ? 6.426 39.969 16.359 1 91.25 212 PHE A C 1
ATOM 1665 O O . PHE A 1 212 ? 6.246 39.469 17.453 1 91.25 212 PHE A O 1
ATOM 1672 N N . LYS A 1 213 ? 5.965 41.094 15.992 1 91.69 213 LYS A N 1
ATOM 1673 C CA . LYS A 1 213 ? 5.152 41.844 16.938 1 91.69 213 LYS A CA 1
ATOM 1674 C C . LYS A 1 213 ? 3.898 41.094 17.328 1 91.69 213 LYS A C 1
ATOM 1676 O O . LYS A 1 213 ? 3.555 41 18.516 1 91.69 213 LYS A O 1
ATOM 1681 N N . LEU A 1 214 ? 3.309 40.531 16.375 1 92.56 214 LEU A N 1
ATOM 1682 C CA . LEU A 1 214 ? 2.115 39.719 16.625 1 92.56 214 LEU A CA 1
ATOM 1683 C C . LEU A 1 214 ? 2.463 38.469 17.422 1 92.56 214 LEU A C 1
ATOM 1685 O O . LEU A 1 214 ? 1.72 38.062 18.312 1 92.56 214 LEU A O 1
ATOM 1689 N N . PHE A 1 215 ? 3.523 37.938 17.078 1 93.12 215 PHE A N 1
ATOM 1690 C CA . PHE A 1 215 ? 3.988 36.719 17.719 1 93.12 215 PHE A CA 1
ATOM 1691 C C . PHE A 1 215 ? 4.25 36.969 19.203 1 93.12 215 PHE A C 1
ATOM 1693 O O . PHE A 1 215 ? 3.896 36.125 20.047 1 93.12 215 PHE A O 1
ATOM 1700 N N . VAL A 1 216 ? 4.895 38 19.531 1 91.44 216 VAL A N 1
ATOM 1701 C CA . VAL A 1 216 ? 5.23 38.375 20.906 1 91.44 216 VAL A CA 1
ATOM 1702 C C . VAL A 1 216 ? 3.955 38.5 21.734 1 91.44 216 VAL A C 1
ATOM 1704 O O . VAL A 1 216 ? 3.887 38.031 22.875 1 91.44 216 VAL A O 1
ATOM 1707 N N . ALA A 1 217 ? 3.027 39.094 21.109 1 93.31 217 ALA A N 1
ATOM 1708 C CA . ALA A 1 217 ? 1.761 39.312 21.812 1 93.31 217 ALA A CA 1
ATOM 1709 C C . ALA A 1 217 ? 1.046 37.969 22.078 1 93.31 217 ALA A C 1
ATOM 1711 O O . ALA A 1 217 ? 0.451 37.781 23.141 1 93.31 217 ALA A O 1
ATOM 1712 N N . SER A 1 218 ? 1.184 37.094 21.219 1 92.69 218 SER A N 1
ATOM 1713 C CA . SER A 1 218 ? 0.421 35.844 21.281 1 92.69 218 SER A CA 1
ATOM 1714 C C . SER A 1 218 ? 1.199 34.75 22.016 1 92.69 218 SER A C 1
ATOM 1716 O O . SER A 1 218 ? 0.608 33.812 22.562 1 92.69 218 SER A O 1
ATOM 1718 N N . ASN A 1 219 ? 2.51 34.875 22.016 1 93.12 219 ASN A N 1
ATOM 1719 C CA . ASN A 1 219 ? 3.35 33.844 22.578 1 93.12 219 ASN A CA 1
ATOM 1720 C C . ASN A 1 219 ? 4.457 34.406 23.453 1 93.12 219 ASN A C 1
ATOM 1722 O O . ASN A 1 219 ? 5.641 34.25 23.156 1 93.12 219 ASN A O 1
ATOM 1726 N N . PRO A 1 220 ? 4.098 35 24.516 1 91.75 220 PRO A N 1
ATOM 1727 C CA . PRO A 1 220 ? 5.109 35.625 25.359 1 91.75 220 PRO A CA 1
ATOM 1728 C C . PRO A 1 220 ? 6.152 34.625 25.875 1 91.75 220 PRO A C 1
ATOM 1730 O O . PRO A 1 220 ? 7.344 34.969 25.906 1 91.75 220 PRO A O 1
ATOM 1733 N N . ASN A 1 221 ? 5.723 33.5 26.219 1 92.31 221 ASN A N 1
ATOM 1734 C CA . ASN A 1 221 ? 6.664 32.5 26.734 1 92.31 221 ASN A CA 1
ATOM 1735 C C . ASN A 1 221 ? 7.664 32.062 25.672 1 92.31 221 ASN A C 1
ATOM 1737 O O . ASN A 1 221 ? 8.852 31.906 25.953 1 92.31 221 ASN A O 1
ATOM 1741 N N . LEU A 1 222 ? 7.203 31.844 24.5 1 92.25 222 LEU A N 1
ATOM 1742 C CA . LEU A 1 222 ? 8.094 31.438 23.406 1 92.25 222 LEU A CA 1
ATOM 1743 C C . LEU A 1 222 ? 9.047 32.562 23.047 1 92.25 222 LEU A C 1
ATOM 1745 O O . LEU A 1 222 ? 10.195 32.312 22.656 1 92.25 222 LEU A O 1
ATOM 1749 N N . THR A 1 223 ? 8.531 33.781 23.219 1 90.56 223 THR A N 1
ATOM 1750 C CA . THR A 1 223 ? 9.359 34.969 22.953 1 90.56 223 THR A CA 1
ATOM 1751 C C . THR A 1 223 ? 10.539 35.031 23.922 1 90.56 223 THR A C 1
ATOM 1753 O O . THR A 1 223 ? 11.656 35.344 23.516 1 90.56 223 THR A O 1
ATOM 1756 N N . VAL A 1 224 ? 10.227 34.688 25.109 1 86.56 224 VAL A N 1
ATOM 1757 C CA . VAL A 1 224 ? 11.289 34.656 26.109 1 86.56 224 VAL A CA 1
ATOM 1758 C C . VAL A 1 224 ? 12.344 33.625 25.703 1 86.56 224 VAL A C 1
ATOM 1760 O O . VAL A 1 224 ? 13.547 33.906 25.812 1 86.56 224 VAL A O 1
ATOM 1763 N N . GLU A 1 225 ? 11.961 32.531 25.25 1 89.19 225 GLU A N 1
ATOM 1764 C CA . GLU A 1 225 ? 12.875 31.469 24.828 1 89.19 225 GLU A CA 1
ATOM 1765 C C . GLU A 1 225 ? 13.75 31.953 23.656 1 89.19 225 GLU A C 1
ATOM 1767 O O . GLU A 1 225 ? 14.938 31.641 23.594 1 89.19 225 GLU A O 1
ATOM 1772 N N . ILE A 1 226 ? 13.141 32.656 22.812 1 90 226 ILE A N 1
ATOM 1773 C CA . ILE A 1 226 ? 13.875 33.188 21.688 1 90 226 ILE A CA 1
ATOM 1774 C C . ILE A 1 226 ? 14.93 34.188 22.188 1 90 226 ILE A C 1
ATOM 1776 O O . ILE A 1 226 ? 16.078 34.156 21.734 1 90 226 ILE A O 1
ATOM 1780 N N . MET A 1 227 ? 14.5 35.031 23.078 1 85.38 227 MET A N 1
ATOM 1781 C CA . MET A 1 227 ? 15.398 36.031 23.625 1 85.38 227 MET A CA 1
ATOM 1782 C C . MET A 1 227 ? 16.562 35.375 24.359 1 85.38 227 MET A C 1
ATOM 1784 O O . MET A 1 227 ? 17.719 35.781 24.188 1 85.38 227 MET A O 1
ATOM 1788 N N . LYS A 1 228 ? 16.312 34.375 25.078 1 82.19 228 LYS A N 1
ATOM 1789 C CA . LYS A 1 228 ? 17.359 33.656 25.781 1 82.19 228 LYS A CA 1
ATOM 1790 C C . LYS A 1 228 ? 18.328 32.969 24.812 1 82.19 228 LYS A C 1
ATOM 1792 O O . LYS A 1 228 ? 19.547 33.031 25 1 82.19 228 LYS A O 1
ATOM 1797 N N . ALA A 1 229 ? 17.812 32.438 23.828 1 80.88 229 ALA A N 1
ATOM 1798 C CA . ALA A 1 229 ? 18.625 31.734 22.844 1 80.88 229 ALA A CA 1
ATOM 1799 C C . ALA A 1 229 ? 19.5 32.719 22.062 1 80.88 229 ALA A C 1
ATOM 1801 O O . ALA A 1 229 ? 20.609 32.344 21.641 1 80.88 229 ALA A O 1
ATOM 1802 N N . SER A 1 230 ? 19.031 33.812 21.828 1 79.38 230 SER A N 1
ATOM 1803 C CA . SER A 1 230 ? 19.766 34.812 21.062 1 79.38 230 SER A CA 1
ATOM 1804 C C . SER A 1 230 ? 20.891 35.438 21.891 1 79.38 230 SER A C 1
ATOM 1806 O O . SER A 1 230 ? 21.891 35.875 21.344 1 79.38 230 SER A O 1
ATOM 1808 N N . LEU A 1 231 ? 20.641 35.5 23.156 1 73.12 231 LEU A N 1
ATOM 1809 C CA . LEU A 1 231 ? 21.641 36.094 24.047 1 73.12 231 LEU A CA 1
ATOM 1810 C C . LEU A 1 231 ? 22.812 35.125 24.234 1 73.12 231 LEU A C 1
ATOM 1812 O O . LEU A 1 231 ? 23.953 35.562 24.375 1 73.12 231 LEU A O 1
ATOM 1816 N N . TYR A 1 232 ? 22.562 33.844 24.219 1 58.44 232 TYR A N 1
ATOM 1817 C CA . TYR A 1 232 ? 23.656 32.875 24.406 1 58.44 232 TYR A CA 1
ATOM 1818 C C . TYR A 1 232 ? 24.547 32.844 23.172 1 58.44 232 TYR A C 1
ATOM 1820 O O . TYR A 1 232 ? 25.734 32.5 23.266 1 58.44 232 TYR A O 1
ATOM 1828 N N . ARG A 1 233 ? 24.172 33.031 22 1 52.5 233 ARG A N 1
ATOM 1829 C CA . ARG A 1 233 ? 25.062 33.062 20.828 1 52.5 233 ARG A CA 1
ATOM 1830 C C . ARG A 1 233 ? 26.109 34.156 20.984 1 52.5 233 ARG A C 1
ATOM 1832 O O . ARG A 1 233 ? 27.25 34 20.531 1 52.5 233 ARG A O 1
ATOM 1839 N N . GLY A 1 234 ? 25.672 35.312 21.406 1 45.97 234 GLY A N 1
ATOM 1840 C CA . GLY A 1 234 ? 26.562 36.469 21.438 1 45.97 234 GLY A CA 1
ATOM 1841 C C . GLY A 1 234 ? 27.766 36.25 22.328 1 45.97 234 GLY A C 1
ATOM 1842 O O . GLY A 1 234 ? 28.719 37.031 22.297 1 45.97 234 GLY A O 1
ATOM 1843 N N . ASN A 1 235 ? 27.578 35.438 23.359 1 41.56 235 ASN A N 1
ATOM 1844 C CA . ASN A 1 235 ? 28.719 35.5 24.266 1 41.56 235 ASN A CA 1
ATOM 1845 C C . ASN A 1 235 ? 29.938 34.812 23.672 1 41.56 235 ASN A C 1
ATOM 1847 O O . ASN A 1 235 ? 30.984 34.688 24.328 1 41.56 235 ASN A O 1
ATOM 1851 N N . THR A 1 236 ? 29.844 34 22.641 1 41.34 236 THR A N 1
ATOM 1852 C CA . THR A 1 236 ? 31.188 33.562 22.281 1 41.34 236 THR A CA 1
ATOM 1853 C C . THR A 1 236 ? 32 34.719 21.703 1 41.34 236 THR A C 1
ATOM 1855 O O . THR A 1 236 ? 33.219 34.781 21.859 1 41.34 236 THR A O 1
ATOM 1858 N N . ASN A 1 237 ? 31.578 35.469 20.703 1 39.31 237 ASN A N 1
ATOM 1859 C CA . ASN A 1 237 ? 32.469 36.562 20.344 1 39.31 237 ASN A CA 1
ATOM 1860 C C . ASN A 1 237 ? 32.281 37.781 21.266 1 39.31 237 ASN A C 1
ATOM 1862 O O . ASN A 1 237 ? 32.75 38.875 20.953 1 39.31 237 ASN A O 1
ATOM 1866 N N . GLY A 1 238 ? 31.266 37.844 22.078 1 38.28 238 GLY A N 1
ATOM 1867 C CA . GLY A 1 238 ? 31.281 39 22.938 1 38.28 238 GLY A CA 1
ATOM 1868 C C . GLY A 1 238 ? 32.344 38.938 24.016 1 38.28 238 GLY A C 1
ATOM 1869 O O . GLY A 1 238 ? 32.844 37.875 24.359 1 38.28 238 GLY A O 1
ATOM 1870 N N . SER A 1 239 ? 33.406 39.906 23.953 1 42.91 239 SER A N 1
ATOM 1871 C CA . SER A 1 239 ? 34.375 40.281 24.984 1 42.91 239 SER A CA 1
ATOM 1872 C C . SER A 1 239 ? 33.688 40.438 26.344 1 42.91 239 SER A C 1
ATOM 1874 O O . SER A 1 239 ? 32.562 40.938 26.438 1 42.91 239 SER A O 1
ATOM 1876 N N . TYR A 1 240 ? 33.812 39.5 27.203 1 41.34 240 TYR A N 1
ATOM 1877 C CA . TYR A 1 240 ? 33.5 39.656 28.625 1 41.34 240 TYR A CA 1
ATOM 1878 C C . TYR A 1 240 ? 34.062 41 29.141 1 41.34 240 TYR A C 1
ATOM 1880 O O . TYR A 1 240 ? 35.25 41.25 28.984 1 41.34 240 TYR A O 1
ATOM 1888 N N . CYS A 1 241 ? 33.281 42.062 29.281 1 39.91 241 CYS A N 1
ATOM 1889 C CA . CYS A 1 241 ? 33.781 43.188 30.031 1 39.91 241 CYS A CA 1
ATOM 1890 C C . CYS A 1 241 ? 33.969 42.875 31.5 1 39.91 241 CYS A C 1
ATOM 1892 O O . CYS A 1 241 ? 33 42.531 32.188 1 39.91 241 CYS A O 1
ATOM 1894 N N . TYR A 1 242 ? 35.219 42.406 31.891 1 42.16 242 TYR A N 1
ATOM 1895 C CA . TYR A 1 242 ? 35.562 42.031 33.25 1 42.16 242 TYR A CA 1
ATOM 1896 C C . TYR A 1 242 ? 35.156 43.125 34.219 1 42.16 242 TYR A C 1
ATOM 1898 O O . TYR A 1 242 ? 35.031 42.875 35.438 1 42.16 242 TYR A O 1
ATOM 1906 N N . SER A 1 243 ? 35.031 44.375 33.719 1 46.41 243 SER A N 1
ATOM 1907 C CA . SER A 1 243 ? 34.719 45.469 34.594 1 46.41 243 SER A CA 1
ATOM 1908 C C . SER A 1 243 ? 33.25 45.438 35 1 46.41 243 SER A C 1
ATOM 1910 O O . SER A 1 243 ? 32.938 45.594 36.188 1 46.41 243 SER A O 1
ATOM 1912 N N . CYS A 1 244 ? 32.219 45.344 34.031 1 46.5 244 CYS A N 1
ATOM 1913 C CA . CYS A 1 244 ? 30.797 45.406 34.406 1 46.5 244 CYS A CA 1
ATOM 1914 C C . CYS A 1 244 ? 30.172 44.031 34.375 1 46.5 244 CYS A C 1
ATOM 1916 O O . CYS A 1 244 ? 28.984 43.875 34.656 1 46.5 244 CYS A O 1
ATOM 1918 N N . ARG A 1 245 ? 30.797 42.875 34.188 1 44.62 245 ARG A N 1
ATOM 1919 C CA . ARG A 1 245 ? 30.547 41.438 34.25 1 44.62 245 ARG A CA 1
ATOM 1920 C C . ARG A 1 245 ? 29.422 41.031 33.312 1 44.62 245 ARG A C 1
ATOM 1922 O O . ARG A 1 245 ? 28.594 40.188 33.656 1 44.62 245 ARG A O 1
ATOM 1929 N N . ARG A 1 246 ? 29.141 41.781 32.281 1 43.53 246 ARG A N 1
ATOM 1930 C CA . ARG A 1 246 ? 28.047 41.5 31.344 1 43.53 246 ARG A CA 1
ATOM 1931 C C . ARG A 1 246 ? 28.594 41 30 1 43.53 246 ARG A C 1
ATOM 1933 O O . ARG A 1 246 ? 29.734 41.312 29.641 1 43.53 246 ARG A O 1
ATOM 1940 N N . TYR A 1 247 ? 28.031 40 29.219 1 44.34 247 TYR A N 1
ATOM 1941 C CA . TYR A 1 247 ? 28.453 39.5 27.922 1 44.34 247 TYR A CA 1
ATOM 1942 C C . TYR A 1 247 ? 27.969 40.406 26.797 1 44.34 247 TYR A C 1
ATOM 1944 O O . TYR A 1 247 ? 26.844 40.875 26.812 1 44.34 247 TYR A O 1
ATOM 1952 N N . TRP A 1 248 ? 28.844 41.375 26.094 1 39.72 248 TRP A N 1
ATOM 1953 C CA . TRP A 1 248 ? 28.562 42.094 24.859 1 39.72 248 TRP A CA 1
ATOM 1954 C C . TRP A 1 248 ? 29.047 41.312 23.656 1 39.72 248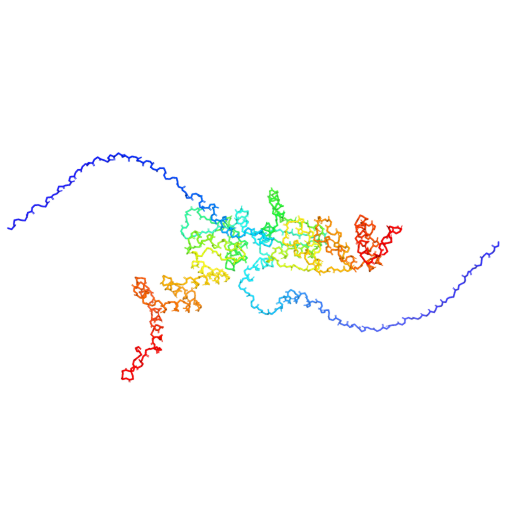 TRP A C 1
ATOM 1956 O O . TRP A 1 248 ? 30.047 40.562 23.734 1 39.72 248 TRP A O 1
ATOM 1966 N N . PHE B 1 1 ? 3.43 -88.688 -18.969 1 18.34 1 PHE B N 1
ATOM 1967 C CA . PHE B 1 1 ? 4.371 -88.75 -17.859 1 18.34 1 PHE B CA 1
ATOM 1968 C C . PHE B 1 1 ? 3.928 -87.812 -16.75 1 18.34 1 PHE B C 1
ATOM 1970 O O . PHE B 1 1 ? 3.221 -86.812 -17 1 18.34 1 PHE B O 1
ATOM 1977 N N . SER B 1 2 ? 4.172 -88.062 -15.344 1 19 2 SER B N 1
ATOM 1978 C CA . SER B 1 2 ? 3.75 -88 -13.953 1 19 2 SER B CA 1
ATOM 1979 C C . SER B 1 2 ? 4.258 -86.688 -13.297 1 19 2 SER B C 1
ATOM 1981 O O . SER B 1 2 ? 5.398 -86.625 -12.828 1 19 2 SER B O 1
ATOM 1983 N N . ILE B 1 3 ? 4.164 -85.5 -13.719 1 22.14 3 ILE B N 1
ATOM 1984 C CA . ILE B 1 3 ? 5.09 -84.438 -13.297 1 22.14 3 ILE B CA 1
ATOM 1985 C C . ILE B 1 3 ? 4.848 -84.125 -11.82 1 22.14 3 ILE B C 1
ATOM 1987 O O . ILE B 1 3 ? 3.711 -83.875 -11.414 1 22.14 3 ILE B O 1
ATOM 1991 N N . HIS B 1 4 ? 5.828 -84.062 -10.844 1 20.44 4 HIS B N 1
ATOM 1992 C CA . HIS B 1 4 ? 6.176 -84.25 -9.445 1 20.44 4 HIS B CA 1
ATOM 1993 C C . HIS B 1 4 ? 5.84 -83 -8.617 1 20.44 4 HIS B C 1
ATOM 1995 O O . HIS B 1 4 ? 5.902 -81.875 -9.117 1 20.44 4 HIS B O 1
ATOM 2001 N N . PRO B 1 5 ? 5.391 -83 -7.234 1 21.64 5 PRO B N 1
ATOM 2002 C CA . PRO B 1 5 ? 4.621 -82.438 -6.148 1 21.64 5 PRO B CA 1
ATOM 2003 C C . PRO B 1 5 ? 5.477 -81.5 -5.25 1 21.64 5 PRO B C 1
ATOM 2005 O O . PRO B 1 5 ? 6.273 -82 -4.457 1 21.64 5 PRO B O 1
ATOM 2008 N N . PHE B 1 6 ? 6.148 -80.438 -5.711 1 19.72 6 PHE B N 1
ATOM 2009 C CA . PHE B 1 6 ? 7.266 -80 -4.875 1 19.72 6 PHE B CA 1
ATOM 2010 C C . PHE B 1 6 ? 6.773 -79.562 -3.506 1 19.72 6 PHE B C 1
ATOM 2012 O O . PHE B 1 6 ? 5.828 -78.75 -3.408 1 19.72 6 PHE B O 1
ATOM 2019 N N . PRO B 1 7 ? 7.355 -80 -2.371 1 17.41 7 PRO B N 1
ATOM 2020 C CA . PRO B 1 7 ? 6.957 -80.188 -0.972 1 17.41 7 PRO B CA 1
ATOM 2021 C C . PRO B 1 7 ? 7.191 -78.875 -0.133 1 17.41 7 PRO B C 1
ATOM 2023 O O . PRO B 1 7 ? 6.516 -78.688 0.877 1 17.41 7 PRO B O 1
ATOM 2026 N N . LYS B 1 8 ? 8.07 -77.938 -0.312 1 19.59 8 LYS B N 1
ATOM 2027 C CA . LYS B 1 8 ? 8.984 -77.875 0.821 1 19.59 8 LYS B CA 1
ATOM 2028 C C . LYS B 1 8 ? 8.32 -77.25 2.031 1 19.59 8 LYS B C 1
ATOM 2030 O O . LYS B 1 8 ? 7.332 -76.5 1.889 1 19.59 8 LYS B O 1
ATOM 2035 N N . TYR B 1 9 ? 9.133 -77 3.25 1 16.67 9 TYR B N 1
ATOM 2036 C CA . TYR B 1 9 ? 9.141 -77.188 4.695 1 16.67 9 TYR B CA 1
ATOM 2037 C C . TYR B 1 9 ? 8.828 -75.875 5.426 1 16.67 9 TYR B C 1
ATOM 2039 O O . TYR B 1 9 ? 8.023 -75.875 6.359 1 16.67 9 TYR B O 1
ATOM 2047 N N . TRP B 1 10 ? 9.648 -74.75 5.395 1 17.81 10 TRP B N 1
ATOM 2048 C CA . TRP B 1 10 ? 10.273 -74.438 6.668 1 17.81 10 TRP B CA 1
ATOM 2049 C C . TRP B 1 10 ? 9.266 -73.688 7.586 1 17.81 10 TRP B C 1
ATOM 2051 O O . TRP B 1 10 ? 8.477 -72.875 7.137 1 17.81 10 TRP B O 1
ATOM 2061 N N . LYS B 1 11 ? 9.461 -73.875 8.883 1 16.52 11 LYS B N 1
ATOM 2062 C CA . LYS B 1 11 ? 8.75 -74 10.141 1 16.52 11 LYS B CA 1
ATOM 2063 C C . LYS B 1 11 ? 8.445 -72.625 10.781 1 16.52 11 LYS B C 1
ATOM 2065 O O . LYS B 1 11 ? 7.301 -72.375 11.148 1 16.52 11 LYS B O 1
ATOM 2070 N N . TYR B 1 12 ? 9.461 -72.125 11.555 1 16.38 12 TYR B N 1
ATOM 2071 C CA . TYR B 1 12 ? 9.32 -72.062 13.008 1 16.38 12 TYR B CA 1
ATOM 2072 C C . TYR B 1 12 ? 8.508 -70.812 13.43 1 16.38 12 TYR B C 1
ATOM 2074 O O . TYR B 1 12 ? 8.328 -69.875 12.648 1 16.38 12 TYR B O 1
ATOM 2082 N N . GLY B 1 13 ? 8.891 -70.25 14.719 1 16.19 13 GLY B N 1
ATOM 2083 C CA . GLY B 1 13 ? 8.273 -70.125 16.031 1 16.19 13 GLY B CA 1
ATOM 2084 C C . GLY B 1 13 ? 7.719 -68.688 16.25 1 16.19 13 GLY B C 1
ATOM 2085 O O . GLY B 1 13 ? 7.871 -67.812 15.406 1 16.19 13 GLY B O 1
ATOM 2086 N N . SER B 1 14 ? 8.094 -68.062 17.453 1 15.55 14 SER B N 1
ATOM 2087 C CA . SER B 1 14 ? 7.441 -67.688 18.703 1 15.55 14 SER B CA 1
ATOM 2088 C C . SER B 1 14 ? 7.027 -66.188 18.703 1 15.55 14 SER B C 1
ATOM 2090 O O . SER B 1 14 ? 7.543 -65.438 17.906 1 15.55 14 SER B O 1
ATOM 2092 N N . LYS B 1 15 ? 6.289 -65.75 19.922 1 19.3 15 LYS B N 1
ATOM 2093 C CA . LYS B 1 15 ? 5.203 -64.875 20.375 1 19.3 15 LYS B CA 1
ATOM 2094 C C . LYS B 1 15 ? 5.73 -63.469 20.766 1 19.3 15 LYS B C 1
ATOM 2096 O O . LYS B 1 15 ? 4.973 -62.5 20.812 1 19.3 15 LYS B O 1
ATOM 2101 N N . ARG B 1 16 ? 6.949 -63.375 21.609 1 18.17 16 ARG B N 1
ATOM 2102 C CA . ARG B 1 16 ? 6.773 -62.688 22.875 1 18.17 16 ARG B CA 1
ATOM 2103 C C . ARG B 1 16 ? 6.414 -61.219 22.641 1 18.17 16 ARG B C 1
ATOM 2105 O O . ARG B 1 16 ? 6.715 -60.656 21.594 1 18.17 16 ARG B O 1
ATOM 2112 N N . LYS B 1 17 ? 6.207 -60.375 23.812 1 19.11 17 LYS B N 1
ATOM 2113 C CA . LYS B 1 17 ? 5.422 -59.531 24.703 1 19.11 17 LYS B CA 1
ATOM 2114 C C . LYS B 1 17 ? 5.953 -58.094 24.672 1 19.11 17 LYS B C 1
ATOM 2116 O O . LYS B 1 17 ? 5.473 -57.25 25.422 1 19.11 17 LYS B O 1
ATOM 2121 N N . ASN B 1 18 ? 7.094 -57.844 24 1 17.02 18 ASN B N 1
ATOM 2122 C CA . ASN B 1 18 ? 7.797 -56.781 24.703 1 17.02 18 ASN B CA 1
ATOM 2123 C C . ASN B 1 18 ? 6.93 -55.531 24.859 1 17.02 18 ASN B C 1
ATOM 2125 O O . ASN B 1 18 ? 6.035 -55.281 24.047 1 17.02 18 ASN B O 1
ATOM 2129 N N . LYS B 1 19 ? 7.344 -54.625 25.875 1 19.66 19 LYS B N 1
ATOM 2130 C CA . LYS B 1 19 ? 7.074 -53.656 26.906 1 19.66 19 LYS B CA 1
ATOM 2131 C C . LYS B 1 19 ? 6.75 -52.281 26.297 1 19.66 19 LYS B C 1
ATOM 2133 O O . LYS B 1 19 ? 7.242 -51.938 25.219 1 19.66 19 LYS B O 1
ATOM 2138 N N . SER B 1 20 ? 6.004 -51.406 27.062 1 20.36 20 SER B N 1
ATOM 2139 C CA . SER B 1 20 ? 5.039 -50.312 27.172 1 20.36 20 SER B CA 1
ATOM 2140 C C . SER B 1 20 ? 5.684 -48.969 26.891 1 20.36 20 SER B C 1
ATOM 2142 O O . SER B 1 20 ? 4.996 -47.938 26.797 1 20.36 20 SER B O 1
ATOM 2144 N N . TYR B 1 21 ? 7.074 -48.844 26.875 1 19.42 21 TYR B N 1
ATOM 2145 C CA . TYR B 1 21 ? 7.391 -47.531 27.422 1 19.42 21 TYR B CA 1
ATOM 2146 C C . TYR B 1 21 ? 6.824 -46.406 26.547 1 19.42 21 TYR B C 1
ATOM 2148 O O . TYR B 1 21 ? 7.098 -46.375 25.344 1 19.42 21 TYR B O 1
ATOM 2156 N N . PHE B 1 22 ? 5.629 -45.906 26.859 1 20.7 22 PHE B N 1
ATOM 2157 C CA . PHE B 1 22 ? 4.812 -44.812 26.328 1 20.7 22 PHE B CA 1
ATOM 2158 C C . PHE B 1 22 ? 5.613 -43.531 26.266 1 20.7 22 PHE B C 1
ATOM 2160 O O . PHE B 1 22 ? 5.84 -42.875 27.281 1 20.7 22 PHE B O 1
ATOM 2167 N N . ASP B 1 23 ? 6.785 -43.531 25.625 1 19.19 23 ASP B N 1
ATOM 2168 C CA . ASP B 1 23 ? 7.527 -42.281 25.625 1 19.19 23 ASP B CA 1
ATOM 2169 C C . ASP B 1 23 ? 6.652 -41.125 25.141 1 19.19 23 ASP B C 1
ATOM 2171 O O . ASP B 1 23 ? 6.027 -41.219 24.078 1 19.19 23 ASP B O 1
ATOM 2175 N N . HIS B 1 24 ? 6.164 -40.344 26.078 1 22.44 24 HIS B N 1
ATOM 2176 C CA . HIS B 1 24 ? 5.426 -39.094 26.047 1 22.44 24 HIS B CA 1
ATOM 2177 C C . HIS B 1 24 ? 6.078 -38.094 25.094 1 22.44 24 HIS B C 1
ATOM 2179 O O . HIS B 1 24 ? 7.07 -37.438 25.438 1 22.44 24 HIS B O 1
ATOM 2185 N N . HIS B 1 25 ? 6.273 -38.406 23.828 1 23.84 25 HIS B N 1
ATOM 2186 C CA . HIS B 1 25 ? 6.816 -37.406 22.906 1 23.84 25 HIS B CA 1
ATOM 2187 C C . HIS B 1 25 ? 5.961 -36.156 22.891 1 23.84 25 HIS B C 1
ATOM 2189 O O . HIS B 1 25 ? 4.781 -36.188 22.547 1 23.84 25 HIS B O 1
ATOM 2195 N N . ILE B 1 26 ? 6.211 -35.281 23.906 1 25.48 26 ILE B N 1
ATOM 2196 C CA . ILE B 1 26 ? 5.68 -33.938 24 1 25.48 26 ILE B CA 1
ATOM 2197 C C . ILE B 1 26 ? 5.805 -33.25 22.641 1 25.48 26 ILE B C 1
ATOM 2199 O O . ILE B 1 26 ? 6.902 -33.125 22.094 1 25.48 26 ILE B O 1
ATOM 2203 N N . SER B 1 27 ? 4.793 -33.406 21.781 1 23.5 27 SER B N 1
ATOM 2204 C CA . SER B 1 27 ? 4.594 -32.844 20.453 1 23.5 27 SER B CA 1
ATOM 2205 C C . SER B 1 27 ? 4.898 -31.359 20.406 1 23.5 27 SER B C 1
ATOM 2207 O O . SER B 1 27 ? 4.199 -30.562 21.047 1 23.5 27 SER B O 1
ATOM 2209 N N . LEU B 1 28 ? 6.188 -30.969 20.266 1 25.66 28 LEU B N 1
ATOM 2210 C CA . LEU B 1 28 ? 6.77 -29.641 20.031 1 25.66 28 LEU B CA 1
ATOM 2211 C C . LEU B 1 28 ? 6.078 -28.938 18.875 1 25.66 28 LEU B C 1
ATOM 2213 O O . LEU B 1 28 ? 6.535 -27.891 18.422 1 25.66 28 LEU B O 1
ATOM 2217 N N . GLY B 1 29 ? 5.082 -29.594 18.219 1 26.88 29 GLY B N 1
ATOM 2218 C CA . GLY B 1 29 ? 4.465 -29 17.047 1 26.88 29 GLY B CA 1
ATOM 2219 C C . GLY B 1 29 ? 3.824 -27.656 17.312 1 26.88 29 GLY B C 1
ATOM 2220 O O . GLY B 1 29 ? 3.535 -26.906 16.375 1 26.88 29 GLY B O 1
ATOM 2221 N N . SER B 1 30 ? 3.205 -27.562 18.469 1 30.41 30 SER B N 1
ATOM 2222 C CA . SER B 1 30 ? 2.379 -26.375 18.672 1 30.41 30 SER B CA 1
ATOM 2223 C C . SER B 1 30 ? 3.225 -25.109 18.656 1 30.41 30 SER B C 1
ATOM 2225 O O . SER B 1 30 ? 2.691 -24 18.531 1 30.41 30 SER B O 1
ATOM 2227 N N . LEU B 1 31 ? 4.496 -25.234 19.062 1 28.55 31 LEU B N 1
ATOM 2228 C CA . LEU B 1 31 ? 5.285 -24.016 19.25 1 28.55 31 LEU B CA 1
ATOM 2229 C C . LEU B 1 31 ? 5.668 -23.406 17.906 1 28.55 31 LEU B C 1
ATOM 2231 O O . LEU B 1 31 ? 6.008 -22.219 17.844 1 28.55 31 LEU B O 1
ATOM 2235 N N . TYR B 1 32 ? 5.785 -24.234 16.891 1 28.03 32 TYR B N 1
ATOM 2236 C CA . TYR B 1 32 ? 6.285 -23.688 15.625 1 28.03 32 TYR B CA 1
ATOM 2237 C C . TYR B 1 32 ? 5.289 -22.719 15.008 1 28.03 32 TYR B C 1
ATOM 2239 O O . TYR B 1 32 ? 5.652 -21.891 14.164 1 28.03 32 TYR B O 1
ATOM 2247 N N . ASN B 1 33 ? 4.012 -23 15.109 1 29.88 33 ASN B N 1
ATOM 2248 C CA . ASN B 1 33 ? 3.082 -22.172 14.344 1 29.88 33 ASN B CA 1
ATOM 2249 C C . ASN B 1 33 ? 3.133 -20.719 14.773 1 29.88 33 ASN B C 1
ATOM 2251 O O . ASN B 1 33 ? 2.826 -19.812 13.977 1 29.88 33 ASN B O 1
ATOM 2255 N N . SER B 1 34 ? 3.146 -20.453 16.125 1 31.22 34 SER B N 1
ATOM 2256 C CA . SER B 1 34 ? 3.191 -19.078 16.609 1 31.22 34 SER B CA 1
ATOM 2257 C C . SER B 1 34 ? 4.543 -18.438 16.312 1 31.22 34 SER B C 1
ATOM 2259 O O . SER B 1 34 ? 4.66 -17.203 16.312 1 31.22 34 SER B O 1
ATOM 2261 N N . ILE B 1 35 ? 5.621 -19.188 16.281 1 30.73 35 ILE B N 1
ATOM 2262 C CA . ILE B 1 35 ? 6.977 -18.656 16.203 1 30.73 35 ILE B CA 1
ATOM 2263 C C . ILE B 1 35 ? 7.27 -18.188 14.781 1 30.73 35 ILE B C 1
ATOM 2265 O O . ILE B 1 35 ? 7.895 -17.141 14.578 1 30.73 35 ILE B O 1
ATOM 2269 N N . GLY B 1 36 ? 6.895 -18.938 13.75 1 28.36 36 GLY B N 1
ATOM 2270 C CA . GLY B 1 36 ? 7.332 -18.641 12.398 1 28.36 36 GLY B CA 1
ATOM 2271 C C . GLY B 1 36 ? 6.809 -17.312 11.883 1 28.36 36 GLY B C 1
ATOM 2272 O O . GLY B 1 36 ? 7.48 -16.625 11.109 1 28.36 36 GLY B O 1
ATOM 2273 N N . PHE B 1 37 ? 5.465 -17.047 11.992 1 29.78 37 PHE B N 1
ATOM 2274 C CA . PHE B 1 37 ? 5.004 -15.719 11.625 1 29.78 37 PHE B CA 1
ATOM 2275 C C . PHE B 1 37 ? 5.715 -14.648 12.453 1 29.78 37 PHE B C 1
ATOM 2277 O O . PHE B 1 37 ? 6.004 -13.562 11.953 1 29.78 37 PHE B O 1
ATOM 2284 N N . LYS B 1 38 ? 6.066 -14.914 13.734 1 31.89 38 LYS B N 1
ATOM 2285 C CA . LYS B 1 38 ? 6.797 -13.992 14.594 1 31.89 38 LYS B CA 1
ATOM 2286 C C . LYS B 1 38 ? 8.273 -13.945 14.219 1 31.89 38 LYS B C 1
ATOM 2288 O O . LYS B 1 38 ? 8.961 -12.953 14.484 1 31.89 38 LYS B O 1
ATOM 2293 N N . LEU B 1 39 ? 8.891 -15.102 13.859 1 30.41 39 LEU B N 1
ATOM 2294 C CA . LEU B 1 39 ? 10.336 -15.164 13.664 1 30.41 39 LEU B CA 1
ATOM 2295 C C . LEU B 1 39 ? 10.75 -14.336 12.445 1 30.41 39 LEU B C 1
ATOM 2297 O O . LEU B 1 39 ? 11.805 -13.703 12.445 1 30.41 39 LEU B O 1
ATOM 2301 N N . SER B 1 40 ? 10.156 -14.656 11.195 1 31.66 40 SER B N 1
ATOM 2302 C CA . SER B 1 40 ? 10.734 -13.875 10.109 1 31.66 40 SER B CA 1
ATOM 2303 C C . SER B 1 40 ? 10.688 -12.375 10.414 1 31.66 40 SER B C 1
ATOM 2305 O O . SER B 1 40 ? 11.086 -11.555 9.586 1 31.66 40 SER B O 1
ATOM 2307 N N . ILE B 1 41 ? 9.914 -12 11.32 1 30.56 41 ILE B N 1
ATOM 2308 C CA . ILE B 1 41 ? 10.008 -10.68 11.922 1 30.56 41 ILE B CA 1
ATOM 2309 C C . ILE B 1 41 ? 11.312 -10.57 12.719 1 30.56 41 ILE B C 1
ATOM 2311 O O . ILE B 1 41 ? 11.555 -9.562 13.391 1 30.56 41 ILE B O 1
ATOM 2315 N N . SER B 1 42 ? 11.992 -11.664 13.031 1 30.89 42 SER B N 1
ATOM 2316 C CA . SER B 1 42 ? 13.234 -11.586 13.797 1 30.89 42 SER B CA 1
ATOM 2317 C C . SER B 1 42 ? 14.289 -10.781 13.047 1 30.89 42 SER B C 1
ATOM 2319 O O . SER B 1 42 ? 15.484 -10.875 13.344 1 30.89 42 SER B O 1
ATOM 2321 N N . ILE B 1 43 ? 14.445 -10.781 11.758 1 32.38 43 ILE B N 1
ATOM 2322 C CA . ILE B 1 43 ? 15.578 -9.945 11.352 1 32.38 43 ILE B CA 1
ATOM 2323 C C . ILE B 1 43 ? 15.781 -8.828 12.367 1 32.38 43 ILE B C 1
ATOM 2325 O O . ILE B 1 43 ? 14.828 -8.383 13.016 1 32.38 43 ILE B O 1
ATOM 2329 N N . ALA B 1 44 ? 17.016 -7.941 12.445 1 31.91 44 ALA B N 1
ATOM 2330 C CA . ALA B 1 44 ? 17.406 -6.926 13.422 1 31.91 44 ALA B CA 1
ATOM 2331 C C . ALA B 1 44 ? 16.188 -6.125 13.891 1 31.91 44 ALA B C 1
ATOM 2333 O O . ALA B 1 44 ? 15.32 -5.777 13.094 1 31.91 44 ALA B O 1
ATOM 2334 N N . MET B 1 45 ? 15.656 -6.227 15.164 1 37.62 45 MET B N 1
ATOM 2335 C CA . MET B 1 45 ? 14.672 -5.492 15.953 1 37.62 45 MET B CA 1
ATOM 2336 C C . MET B 1 45 ? 14.469 -4.09 15.391 1 37.62 45 MET B C 1
ATOM 2338 O O . MET B 1 45 ? 14.266 -3.135 16.141 1 37.62 45 MET B O 1
ATOM 2342 N N . ALA B 1 46 ? 15 -3.879 14.234 1 42.62 46 ALA B N 1
ATOM 2343 C CA . ALA B 1 46 ? 14.938 -2.49 13.789 1 42.62 46 ALA B CA 1
ATOM 2344 C C . ALA B 1 46 ? 13.508 -1.956 13.852 1 42.62 46 ALA B C 1
ATOM 2346 O O . ALA B 1 46 ? 12.57 -2.643 13.453 1 42.62 46 ALA B O 1
ATOM 2347 N N . LYS B 1 47 ? 13.266 -1.266 14.852 1 61.66 47 LYS B N 1
ATOM 2348 C CA . LYS B 1 47 ? 12.055 -0.5 15.109 1 61.66 47 LYS B CA 1
ATOM 2349 C C . LYS B 1 47 ? 11.32 -0.178 13.812 1 61.66 47 LYS B C 1
ATOM 2351 O O . LYS B 1 47 ? 11.922 0.316 12.859 1 61.66 47 LYS B O 1
ATOM 2356 N N . GLN B 1 48 ? 10.203 -1.156 13.57 1 75.5 48 GLN B N 1
ATOM 2357 C CA . GLN B 1 48 ? 9.375 -0.801 12.43 1 75.5 48 GLN B CA 1
ATOM 2358 C C . GLN B 1 48 ? 9.305 0.712 12.25 1 75.5 48 GLN B C 1
ATOM 2360 O O . GLN B 1 48 ? 9.078 1.448 13.211 1 75.5 48 GLN B O 1
ATOM 2365 N N . THR B 1 49 ? 9.719 1.033 11.109 1 89.81 49 THR B N 1
ATOM 2366 C CA . THR B 1 49 ? 9.609 2.455 10.797 1 89.81 49 THR B CA 1
ATOM 2367 C C . THR B 1 49 ? 8.148 2.867 10.68 1 89.81 49 THR B C 1
ATOM 2369 O O . THR B 1 49 ? 7.266 2.016 10.547 1 89.81 49 THR B O 1
ATOM 2372 N N . ASN B 1 50 ? 7.895 4.062 10.852 1 91.94 50 ASN B N 1
ATOM 2373 C CA . ASN B 1 50 ? 6.547 4.594 10.664 1 91.94 50 ASN B CA 1
ATOM 2374 C C . ASN B 1 50 ? 6.02 4.301 9.266 1 91.94 50 ASN B C 1
ATOM 2376 O O . ASN B 1 50 ? 4.816 4.113 9.078 1 91.94 50 ASN B O 1
ATOM 2380 N N . LEU B 1 51 ? 6.879 4.211 8.344 1 91.19 51 LEU B N 1
ATOM 2381 C CA . LEU B 1 51 ? 6.48 3.848 6.988 1 91.19 51 LEU B CA 1
ATOM 2382 C C . LEU B 1 51 ? 6.016 2.396 6.93 1 91.19 51 LEU B C 1
ATOM 2384 O O . LEU B 1 51 ? 5.02 2.086 6.273 1 91.19 51 LEU B O 1
ATOM 2388 N N . ASP B 1 52 ? 6.715 1.562 7.586 1 89.94 52 ASP B N 1
ATOM 2389 C CA . ASP B 1 52 ? 6.324 0.157 7.633 1 89.94 52 ASP B CA 1
ATOM 2390 C C . ASP B 1 52 ? 4.926 -0.006 8.227 1 89.94 52 ASP B C 1
ATOM 2392 O O . ASP B 1 52 ? 4.109 -0.763 7.699 1 89.94 52 ASP B O 1
ATOM 2396 N N . ILE B 1 53 ? 4.754 0.692 9.25 1 89.88 53 ILE B N 1
ATOM 2397 C CA . ILE B 1 53 ? 3.459 0.631 9.922 1 89.88 53 ILE B CA 1
ATOM 2398 C C . ILE B 1 53 ? 2.361 1.092 8.969 1 89.88 53 ILE B C 1
ATOM 2400 O O . ILE B 1 53 ? 1.312 0.452 8.859 1 89.88 53 ILE B O 1
ATOM 2404 N N . PHE B 1 54 ? 2.646 2.143 8.273 1 92.19 54 PHE B N 1
ATOM 2405 C CA . PHE B 1 54 ? 1.684 2.691 7.328 1 92.19 54 PHE B CA 1
ATOM 2406 C C . PHE B 1 54 ? 1.363 1.681 6.234 1 92.19 54 PHE B C 1
ATOM 2408 O O . PHE B 1 54 ? 0.194 1.446 5.922 1 92.19 54 PHE B O 1
ATOM 2415 N N . CYS B 1 55 ? 2.303 1.008 5.793 1 88.81 55 CYS B N 1
ATOM 2416 C CA . CYS B 1 55 ? 2.156 0.103 4.656 1 88.81 55 CYS B CA 1
ATOM 2417 C C . CYS B 1 55 ? 1.524 -1.215 5.086 1 88.81 55 CYS B C 1
ATOM 2419 O O . CYS B 1 55 ? 0.897 -1.901 4.277 1 88.81 55 CYS B O 1
ATOM 2421 N N . CYS B 1 56 ? 1.596 -1.524 6.32 1 90.06 56 CYS B N 1
ATOM 2422 C CA . CYS B 1 56 ? 1.088 -2.803 6.809 1 90.06 56 CYS B CA 1
ATOM 2423 C C . CYS B 1 56 ? -0.359 -2.674 7.27 1 90.06 56 CYS B C 1
ATOM 2425 O O . CYS B 1 56 ? -0.945 -3.639 7.762 1 90.06 56 CYS B O 1
ATOM 2427 N N . GLY B 1 57 ? -0.893 -1.603 7.055 1 93.81 57 GLY B N 1
ATOM 2428 C CA . GLY B 1 57 ? -2.242 -1.344 7.535 1 93.81 57 GLY B CA 1
ATOM 2429 C C . GLY B 1 57 ? -3.262 -2.334 7.004 1 93.81 57 GLY B C 1
ATOM 2430 O O . GLY B 1 57 ? -4.117 -2.811 7.754 1 93.81 57 GLY B O 1
ATOM 2431 N N . PHE B 1 58 ? -3.156 -2.715 5.824 1 95.31 58 PHE B N 1
ATOM 2432 C CA . PHE B 1 58 ? -4.141 -3.609 5.227 1 95.31 58 PHE B CA 1
ATOM 2433 C C . PHE B 1 58 ? -3.932 -5.043 5.703 1 95.31 58 PHE B C 1
ATOM 2435 O O . PHE B 1 58 ? -4.895 -5.797 5.852 1 95.31 58 PHE B O 1
ATOM 2442 N N . ALA B 1 59 ? -2.682 -5.367 5.879 1 94.88 59 ALA B N 1
ATOM 2443 C CA . ALA B 1 59 ? -2.418 -6.684 6.453 1 94.88 59 ALA B CA 1
ATOM 2444 C C . ALA B 1 59 ? -3.082 -6.828 7.82 1 94.88 59 ALA B C 1
ATOM 2446 O O . ALA B 1 59 ? -3.637 -7.883 8.141 1 94.88 59 ALA B O 1
ATOM 2447 N N . ASN B 1 60 ? -3.02 -5.75 8.578 1 94.94 60 ASN B N 1
ATOM 2448 C CA . ASN B 1 60 ? -3.65 -5.754 9.891 1 94.94 60 ASN B CA 1
ATOM 2449 C C . ASN B 1 60 ? -5.168 -5.898 9.789 1 94.94 60 ASN B C 1
ATOM 2451 O O . ASN B 1 60 ? -5.781 -6.609 10.586 1 94.94 60 ASN B O 1
ATOM 2455 N N . ILE B 1 61 ? -5.719 -5.285 8.836 1 95.75 61 ILE B N 1
ATOM 2456 C CA . ILE B 1 61 ? -7.164 -5.348 8.641 1 95.75 61 ILE B CA 1
ATOM 2457 C C . ILE B 1 61 ? -7.574 -6.766 8.258 1 95.75 61 ILE B C 1
ATOM 2459 O O . ILE B 1 61 ? -8.617 -7.254 8.695 1 95.75 61 ILE B O 1
ATOM 2463 N N . LEU B 1 62 ? -6.793 -7.379 7.43 1 96.44 62 LEU B N 1
ATOM 2464 C CA . LEU B 1 62 ? -7.059 -8.766 7.059 1 96.44 62 LEU B CA 1
ATOM 2465 C C . LEU B 1 62 ? -7.078 -9.664 8.289 1 96.44 62 LEU B C 1
ATOM 2467 O O . LEU B 1 62 ? -7.961 -10.516 8.43 1 96.44 62 LEU B O 1
ATOM 2471 N N . ASP B 1 63 ? -6.156 -9.414 9.148 1 95.25 63 ASP B N 1
ATOM 2472 C CA . ASP B 1 63 ? -6.027 -10.211 10.367 1 95.25 63 ASP B CA 1
ATOM 2473 C C . ASP B 1 63 ? -7.203 -9.969 11.305 1 95.25 63 ASP B C 1
ATOM 2475 O O . ASP B 1 63 ? -7.699 -10.898 11.945 1 95.25 63 ASP B O 1
ATOM 2479 N N . GLU B 1 64 ? -7.637 -8.742 11.352 1 94.5 64 GLU B N 1
ATOM 2480 C CA . GLU B 1 64 ? -8.695 -8.359 12.273 1 94.5 64 GLU B CA 1
ATOM 2481 C C . GLU B 1 64 ? -10.07 -8.758 11.734 1 94.5 64 GLU B C 1
ATOM 2483 O O . GLU B 1 64 ? -11.047 -8.812 12.484 1 94.5 64 GLU B O 1
ATOM 2488 N N . GLN B 1 65 ? -10.203 -8.992 10.438 1 94.06 65 GLN B N 1
ATOM 2489 C CA . GLN B 1 65 ? -11.406 -9.445 9.758 1 94.06 65 GLN B CA 1
ATOM 2490 C C . GLN B 1 65 ? -12.555 -8.453 9.945 1 94.06 65 GLN B C 1
ATOM 2492 O O . GLN B 1 65 ? -13.703 -8.852 10.133 1 94.06 65 GLN B O 1
ATOM 2497 N N . TRP B 1 66 ? -12.133 -7.145 10.07 1 90.94 66 TRP B N 1
ATOM 2498 C CA . TRP B 1 66 ? -13.148 -6.102 10.18 1 90.94 66 TRP B CA 1
ATOM 2499 C C . TRP B 1 66 ? -13.812 -5.836 8.836 1 90.94 66 TRP B C 1
ATOM 2501 O O . TRP B 1 66 ? -13.133 -5.559 7.844 1 90.94 66 TRP B O 1
ATOM 2511 N N . GLN B 1 67 ? -15.102 -6.051 8.672 1 92 67 GLN B N 1
ATOM 2512 C CA . GLN B 1 67 ? -15.953 -5.738 7.527 1 92 67 GLN B CA 1
ATOM 2513 C C . GLN B 1 67 ? -15.562 -6.586 6.316 1 92 67 GLN B C 1
ATOM 2515 O O . GLN B 1 67 ? -15.484 -6.074 5.195 1 92 67 GLN B O 1
ATOM 2520 N N . VAL B 1 68 ? -15.227 -7.781 6.523 1 94.62 68 VAL B N 1
ATOM 2521 C CA . VAL B 1 68 ? -14.984 -8.695 5.41 1 94.62 68 VAL B CA 1
ATOM 2522 C C . VAL B 1 68 ? -16.266 -8.891 4.609 1 94.62 68 VAL B C 1
ATOM 2524 O O . VAL B 1 68 ? -17.359 -8.898 5.176 1 94.62 68 VAL B O 1
ATOM 2527 N N . ASP B 1 69 ? -16.094 -9.031 3.289 1 93.81 69 ASP B N 1
ATOM 2528 C CA . ASP B 1 69 ? -17.312 -9.086 2.486 1 93.81 69 ASP B CA 1
ATOM 2529 C C . ASP B 1 69 ? -17.141 -10.031 1.299 1 93.81 69 ASP B C 1
ATOM 2531 O O . ASP B 1 69 ? -17.938 -10 0.356 1 93.81 69 ASP B O 1
ATOM 2535 N N . VAL B 1 70 ? -16.141 -10.898 1.299 1 95.19 70 VAL B N 1
ATOM 2536 C CA . VAL B 1 70 ? -15.953 -11.898 0.255 1 95.19 70 VAL B CA 1
ATOM 2537 C C . VAL B 1 70 ? -15.195 -13.102 0.815 1 95.19 70 VAL B C 1
ATOM 2539 O O . VAL B 1 70 ? -14.375 -12.953 1.722 1 95.19 70 VAL B O 1
ATOM 2542 N N . LEU B 1 71 ? -15.492 -14.219 0.319 1 94.94 71 LEU B N 1
ATOM 2543 C CA . LEU B 1 71 ? -14.812 -15.453 0.697 1 94.94 71 LEU B CA 1
ATOM 2544 C C . LEU B 1 71 ? -14.062 -16.047 -0.49 1 94.94 71 LEU B C 1
ATOM 2546 O O . LEU B 1 71 ? -14.578 -16.078 -1.608 1 94.94 71 LEU B O 1
ATOM 2550 N N . LEU B 1 72 ? -12.844 -16.484 -0.244 1 96.56 72 LEU B N 1
ATOM 2551 C CA . LEU B 1 72 ? -12.055 -17.188 -1.249 1 96.56 72 LEU B CA 1
ATOM 2552 C C . LEU B 1 72 ? -11.805 -18.641 -0.838 1 96.56 72 LEU B C 1
ATOM 2554 O O . LEU B 1 72 ? -11.5 -18.906 0.323 1 96.56 72 LEU B O 1
ATOM 2558 N N . LYS B 1 73 ? -11.938 -19.484 -1.801 1 95.69 73 LYS B N 1
ATOM 2559 C CA . LYS B 1 73 ? -11.766 -20.906 -1.527 1 95.69 73 LYS B CA 1
ATOM 2560 C C . LYS B 1 73 ? -10.844 -21.562 -2.553 1 95.69 73 LYS B C 1
ATOM 2562 O O . LYS B 1 73 ? -10.898 -21.234 -3.74 1 95.69 73 LYS B O 1
ATOM 2567 N N . GLY B 1 74 ? -9.984 -22.406 -2.02 1 95.31 74 GLY B N 1
ATOM 2568 C CA . GLY B 1 74 ? -9.18 -23.219 -2.908 1 95.31 74 GLY B CA 1
ATOM 2569 C C . GLY B 1 74 ? -9.906 -24.469 -3.404 1 95.31 74 GLY B C 1
ATOM 2570 O O . GLY B 1 74 ? -10.984 -24.797 -2.912 1 95.31 74 GLY B O 1
ATOM 2571 N N . GLY B 1 75 ? -9.328 -25.109 -4.379 1 92 75 GLY B N 1
ATOM 2572 C CA . GLY B 1 75 ? -9.922 -26.312 -4.953 1 92 75 GLY B CA 1
ATOM 2573 C C . GLY B 1 75 ? -10.008 -27.469 -3.973 1 92 75 GLY B C 1
ATOM 2574 O O . GLY B 1 75 ? -10.922 -28.281 -4.051 1 92 75 GLY B O 1
ATOM 2575 N N . ASP B 1 76 ? -9.133 -27.531 -3.104 1 87.5 76 ASP B N 1
ATOM 2576 C CA . ASP B 1 76 ? -9.086 -28.656 -2.168 1 87.5 76 ASP B CA 1
ATOM 2577 C C . ASP B 1 76 ? -9.609 -28.234 -0.794 1 87.5 76 ASP B C 1
ATOM 2579 O O . ASP B 1 76 ? -9.438 -28.969 0.185 1 87.5 76 ASP B O 1
ATOM 2583 N N . SER B 1 77 ? -10.117 -27.047 -0.716 1 83.5 77 SER B N 1
ATOM 2584 C CA . SER B 1 77 ? -10.539 -26.547 0.586 1 83.5 77 SER B CA 1
ATOM 2585 C C . SER B 1 77 ? -11.672 -27.406 1.159 1 83.5 77 SER B C 1
ATOM 2587 O O . SER B 1 77 ? -12.555 -27.844 0.424 1 83.5 77 SER B O 1
ATOM 2589 N N . ASP B 1 78 ? -11.453 -27.797 2.436 1 83.5 78 ASP B N 1
ATOM 2590 C CA . ASP B 1 78 ? -12.555 -28.453 3.133 1 83.5 78 ASP B CA 1
ATOM 2591 C C . ASP B 1 78 ? -13.82 -27.594 3.094 1 83.5 78 ASP B C 1
ATOM 2593 O O . ASP B 1 78 ? -13.734 -26.375 2.938 1 83.5 78 ASP B O 1
ATOM 2597 N N . PRO B 1 79 ? -14.867 -28.453 3.336 1 76.88 79 PRO B N 1
ATOM 2598 C CA . PRO B 1 79 ? -16.109 -27.672 3.422 1 76.88 79 PRO B CA 1
ATOM 2599 C C . PRO B 1 79 ? -16.094 -26.656 4.562 1 76.88 79 PRO B C 1
ATOM 2601 O O . PRO B 1 79 ? -15.656 -26.984 5.672 1 76.88 79 PRO B O 1
ATOM 2604 N N . GLY B 1 80 ? -16.125 -25.469 4.41 1 78.25 80 GLY B N 1
ATOM 2605 C CA . GLY B 1 80 ? -16.172 -24.406 5.422 1 78.25 80 GLY B CA 1
ATOM 2606 C C . GLY B 1 80 ? -14.883 -23.609 5.488 1 78.25 80 GLY B C 1
ATOM 2607 O O . GLY B 1 80 ? -14.844 -22.531 6.09 1 78.25 80 GLY B O 1
ATOM 2608 N N . ALA B 1 81 ? -13.867 -24.344 4.867 1 87.5 81 ALA B N 1
ATOM 2609 C CA . ALA B 1 81 ? -12.609 -23.609 4.918 1 87.5 81 ALA B CA 1
ATOM 2610 C C . ALA B 1 81 ? -12.562 -22.531 3.834 1 87.5 81 ALA B C 1
ATOM 2612 O O . ALA B 1 81 ? -12.656 -22.844 2.645 1 87.5 81 ALA B O 1
ATOM 2613 N N . ALA B 1 82 ? -12.766 -21.391 4.172 1 93.5 82 ALA B N 1
ATOM 2614 C CA . ALA B 1 82 ? -12.695 -20.266 3.256 1 93.5 82 ALA B CA 1
ATOM 2615 C C . ALA B 1 82 ? -11.914 -19.109 3.873 1 93.5 82 ALA B C 1
ATOM 2617 O O . ALA B 1 82 ? -11.789 -19.016 5.098 1 93.5 82 ALA B O 1
ATOM 2618 N N . ILE B 1 83 ? -11.328 -18.375 3.047 1 95.94 83 ILE B N 1
ATOM 2619 C CA . ILE B 1 83 ? -10.578 -17.203 3.488 1 95.94 83 ILE B CA 1
ATOM 2620 C C . ILE B 1 83 ? -11.422 -15.945 3.305 1 95.94 83 ILE B C 1
ATOM 2622 O O . ILE B 1 83 ? -11.828 -15.625 2.188 1 95.94 83 ILE B O 1
ATOM 2626 N N . SER B 1 84 ? -11.672 -15.328 4.434 1 96.19 84 SER B N 1
ATOM 2627 C CA . SER B 1 84 ? -12.414 -14.078 4.383 1 96.19 84 SER B CA 1
ATOM 2628 C C . SER B 1 84 ? -11.516 -12.914 3.977 1 96.19 84 SER B C 1
ATOM 2630 O O . SER B 1 84 ? -10.398 -12.781 4.477 1 96.19 84 SER B O 1
ATOM 2632 N N . ALA B 1 85 ? -11.953 -12.141 3.055 1 97.38 85 ALA B N 1
ATOM 2633 C CA . ALA B 1 85 ? -11.18 -11.008 2.545 1 97.38 85 ALA B CA 1
ATOM 2634 C C . ALA B 1 85 ? -12.086 -9.828 2.223 1 97.38 85 ALA B C 1
ATOM 2636 O O . ALA B 1 85 ? -13.242 -9.781 2.664 1 97.38 85 ALA B O 1
ATOM 2637 N N . HIS B 1 86 ? -11.617 -8.781 1.643 1 97.06 86 HIS B N 1
ATOM 2638 C CA . HIS B 1 86 ? -12.344 -7.562 1.308 1 97.06 86 HIS B CA 1
ATOM 2639 C C . HIS B 1 86 ? -12.375 -7.332 -0.2 1 97.06 86 HIS B C 1
ATOM 2641 O O . HIS B 1 86 ? -11.328 -7.285 -0.846 1 97.06 86 HIS B O 1
ATOM 2647 N N . LYS B 1 87 ? -13.508 -7.148 -0.731 1 96.5 87 LYS B N 1
ATOM 2648 C CA . LYS B 1 87 ? -13.68 -6.902 -2.16 1 96.5 87 LYS B CA 1
ATOM 2649 C C . LYS B 1 87 ? -12.828 -5.719 -2.619 1 96.5 87 LYS B C 1
ATOM 2651 O O . LYS B 1 87 ? -12.195 -5.777 -3.676 1 96.5 87 LYS B O 1
ATOM 2656 N N . LEU B 1 88 ? -12.844 -4.688 -1.813 1 96.12 88 LEU B N 1
ATOM 2657 C CA . LEU B 1 88 ? -12.156 -3.449 -2.16 1 96.12 88 LEU B CA 1
ATOM 2658 C C . LEU B 1 88 ? -10.664 -3.697 -2.375 1 96.12 88 LEU B C 1
ATOM 2660 O O . LEU B 1 88 ? -10.078 -3.193 -3.34 1 96.12 88 LEU B O 1
ATOM 2664 N N . VAL B 1 89 ? -10.055 -4.438 -1.494 1 97.56 89 VAL B N 1
ATOM 2665 C CA . VAL B 1 89 ? -8.617 -4.688 -1.562 1 97.56 89 VAL B CA 1
ATOM 2666 C C . VAL B 1 89 ? -8.297 -5.551 -2.781 1 97.56 89 VAL B C 1
ATOM 2668 O O . VAL B 1 89 ? -7.348 -5.277 -3.514 1 97.56 89 VAL B O 1
ATOM 2671 N N . LEU B 1 90 ? -9.117 -6.566 -3.002 1 97.44 90 LEU B N 1
ATOM 2672 C CA . LEU B 1 90 ? -8.922 -7.414 -4.172 1 97.44 90 LEU B CA 1
ATOM 2673 C C . LEU B 1 90 ? -9.039 -6.602 -5.457 1 97.44 90 LEU B C 1
ATOM 2675 O O . LEU B 1 90 ? -8.219 -6.746 -6.367 1 97.44 90 LEU B O 1
ATOM 2679 N N . ALA B 1 91 ? -10.023 -5.762 -5.504 1 96.56 91 ALA B N 1
ATOM 2680 C CA . ALA B 1 91 ? -10.273 -4.938 -6.68 1 96.56 91 ALA B CA 1
ATOM 2681 C C . ALA B 1 91 ? -9.141 -3.936 -6.902 1 96.56 91 ALA B C 1
ATOM 2683 O O . ALA B 1 91 ? -8.812 -3.605 -8.047 1 96.56 91 ALA B O 1
ATOM 2684 N N . ALA B 1 92 ? -8.57 -3.473 -5.848 1 96.5 92 ALA B N 1
ATOM 2685 C CA . ALA B 1 92 ? -7.504 -2.477 -5.934 1 96.5 92 ALA B CA 1
ATOM 2686 C C . ALA B 1 92 ? -6.219 -3.092 -6.477 1 96.5 92 ALA B C 1
ATOM 2688 O O . ALA B 1 92 ? -5.402 -2.4 -7.09 1 96.5 92 ALA B O 1
ATOM 2689 N N . ARG B 1 93 ? -6.074 -4.391 -6.273 1 96.94 93 ARG B N 1
ATOM 2690 C CA . ARG B 1 93 ? -4.766 -4.984 -6.508 1 96.94 93 ARG B CA 1
ATOM 2691 C C . ARG B 1 93 ? -4.801 -5.938 -7.699 1 96.94 93 ARG B C 1
ATOM 2693 O O . ARG B 1 93 ? -3.768 -6.469 -8.109 1 96.94 93 ARG B O 1
ATOM 2700 N N . SER B 1 94 ? -5.938 -6.137 -8.25 1 97.06 94 SER B N 1
ATOM 2701 C CA . SER B 1 94 ? -6.094 -7.016 -9.406 1 97.06 94 SER B CA 1
ATOM 2702 C C . SER B 1 94 ? -7.227 -6.543 -10.312 1 97.06 94 SER B C 1
ATOM 2704 O O . SER B 1 94 ? -8.383 -6.496 -9.891 1 97.06 94 SER B O 1
ATOM 2706 N N . LYS B 1 95 ? -6.93 -6.367 -11.523 1 94.19 95 LYS B N 1
ATOM 2707 C CA . LYS B 1 95 ? -7.934 -5.93 -12.492 1 94.19 95 LYS B CA 1
ATOM 2708 C C . LYS B 1 95 ? -8.984 -7.012 -12.711 1 94.19 95 LYS B C 1
ATOM 2710 O O . LYS B 1 95 ? -10.164 -6.707 -12.898 1 94.19 95 LYS B O 1
ATOM 2715 N N . VAL B 1 96 ? -8.531 -8.172 -12.695 1 96.69 96 VAL B N 1
ATOM 2716 C CA . VAL B 1 96 ? -9.43 -9.297 -12.938 1 96.69 96 VAL B CA 1
ATOM 2717 C C . VAL B 1 96 ? -10.391 -9.461 -11.766 1 96.69 96 VAL B C 1
ATOM 2719 O O . VAL B 1 96 ? -11.594 -9.625 -11.953 1 96.69 96 VAL B O 1
ATOM 2722 N N . PHE B 1 97 ? -9.875 -9.43 -10.586 1 96.44 97 PHE B N 1
ATOM 2723 C CA . PHE B 1 97 ? -10.766 -9.484 -9.43 1 96.44 97 PHE B CA 1
ATOM 2724 C C . PHE B 1 97 ? -11.766 -8.328 -9.469 1 96.44 97 PHE B C 1
ATOM 2726 O O . PHE B 1 97 ? -12.938 -8.508 -9.141 1 96.44 97 PHE B O 1
ATOM 2733 N N . LYS B 1 98 ? -11.281 -7.176 -9.836 1 95.06 98 LYS B N 1
ATOM 2734 C CA . LYS B 1 98 ? -12.164 -6.02 -9.922 1 95.06 98 LYS B CA 1
ATOM 2735 C C . LYS B 1 98 ? -13.328 -6.281 -10.875 1 95.06 98 LYS B C 1
ATOM 2737 O O . LYS B 1 98 ? -14.492 -6.086 -10.508 1 95.06 98 LYS B O 1
ATOM 2742 N N . LYS B 1 99 ? -13.023 -6.703 -12.008 1 94.25 99 LYS B N 1
ATOM 2743 C CA . LYS B 1 99 ? -14.047 -6.988 -13.016 1 94.25 99 LYS B CA 1
ATOM 2744 C C . LYS B 1 99 ? -15.023 -8.047 -12.523 1 94.25 99 LYS B C 1
ATOM 2746 O O . LYS B 1 99 ? -16.234 -7.902 -12.688 1 94.25 99 LYS B O 1
ATOM 2751 N N . MET B 1 100 ? -14.492 -9.062 -11.93 1 93.12 100 MET B N 1
ATOM 2752 C CA . MET B 1 100 ? -15.32 -10.141 -11.398 1 93.12 100 MET B CA 1
ATOM 2753 C C . MET B 1 100 ? -16.297 -9.625 -10.352 1 93.12 100 MET B C 1
ATOM 2755 O O . MET B 1 100 ? -17.484 -9.977 -10.375 1 93.12 100 MET B O 1
ATOM 2759 N N . LEU B 1 101 ? -15.82 -8.812 -9.508 1 93.12 101 LEU B N 1
ATOM 2760 C CA . LEU B 1 101 ? -16.625 -8.328 -8.391 1 93.12 101 LEU B CA 1
ATOM 2761 C C . LEU B 1 101 ? -17.625 -7.281 -8.852 1 93.12 101 LEU B C 1
ATOM 2763 O O . LEU B 1 101 ? -18.719 -7.18 -8.297 1 93.12 101 LEU B O 1
ATOM 2767 N N . GLU B 1 102 ? -17.266 -6.531 -9.805 1 89.81 102 GLU B N 1
ATOM 2768 C CA . GLU B 1 102 ? -18.188 -5.566 -10.391 1 89.81 102 GLU B CA 1
ATOM 2769 C C . GLU B 1 102 ? -19.344 -6.273 -11.094 1 89.81 102 GLU B C 1
ATOM 2771 O O . GLU B 1 102 ? -20.5 -5.828 -11.008 1 89.81 102 GLU B O 1
ATOM 2776 N N . GLU B 1 103 ? -19.047 -7.293 -11.742 1 86.56 103 GLU B N 1
ATOM 2777 C CA . GLU B 1 103 ? -20.062 -8.062 -12.461 1 86.56 103 GLU B CA 1
ATOM 2778 C C . GLU B 1 103 ? -21 -8.781 -11.5 1 86.56 103 GLU B C 1
ATOM 2780 O O . GLU B 1 103 ? -22.203 -8.883 -11.766 1 86.56 103 GLU B O 1
ATOM 2785 N N . ASP B 1 104 ? -20.547 -9.273 -10.438 1 78.25 104 ASP B N 1
ATOM 2786 C CA . ASP B 1 104 ? -21.344 -9.992 -9.453 1 78.25 104 ASP B CA 1
ATOM 2787 C C . ASP B 1 104 ? -22.297 -9.047 -8.711 1 78.25 104 ASP B C 1
ATOM 2789 O O . ASP B 1 104 ? -23.406 -9.438 -8.344 1 78.25 104 ASP B O 1
ATOM 2793 N N . GLU B 1 105 ? -21.812 -7.922 -8.312 1 70 105 GLU B N 1
ATOM 2794 C CA . GLU B 1 105 ? -22.656 -6.93 -7.637 1 70 105 GLU B CA 1
ATOM 2795 C C . GLU B 1 105 ? -23.922 -6.641 -8.438 1 70 105 GLU B C 1
ATOM 2797 O O . GLU B 1 105 ? -24.969 -6.348 -7.859 1 70 105 GLU B O 1
ATOM 2802 N N . CYS B 1 106 ? -23.828 -6.82 -9.562 1 66.56 106 CYS B N 1
ATOM 2803 C CA . CYS B 1 106 ? -24.984 -6.602 -10.422 1 66.56 106 CYS B CA 1
ATOM 2804 C C . CYS B 1 106 ? -25.984 -7.738 -10.281 1 66.56 106 CYS B C 1
ATOM 2806 O O . CYS B 1 106 ? -27.172 -7.547 -10.523 1 66.56 106 CYS B O 1
ATOM 2808 N N . LYS B 1 107 ? -25.531 -8.859 -9.805 1 64.88 107 LYS B N 1
ATOM 2809 C CA . LYS B 1 107 ? -26.406 -10.023 -9.695 1 64.88 107 LYS B CA 1
ATOM 2810 C C . LYS B 1 107 ? -27.031 -10.109 -8.305 1 64.88 107 LYS B C 1
ATOM 2812 O O . LYS B 1 107 ? -27.875 -10.977 -8.047 1 64.88 107 LYS B O 1
ATOM 2817 N N . ALA B 1 108 ? -27.281 -9.109 -7.617 1 55.41 108 ALA B N 1
ATOM 2818 C CA . ALA B 1 108 ? -28 -8.812 -6.383 1 55.41 108 ALA B CA 1
ATOM 2819 C C . ALA B 1 108 ? -27.938 -9.992 -5.414 1 55.41 108 ALA B C 1
ATOM 2821 O O . ALA B 1 108 ? -28.891 -10.258 -4.688 1 55.41 108 ALA B O 1
ATOM 2822 N N . SER B 1 109 ? -26.922 -10.758 -5.387 1 55.62 109 SER B N 1
ATOM 2823 C CA . SER B 1 109 ? -27.062 -11.914 -4.508 1 55.62 109 SER B CA 1
ATOM 2824 C C . SER B 1 109 ? -26.766 -11.547 -3.059 1 55.62 109 SER B C 1
ATOM 2826 O O . SER B 1 109 ? -25.953 -10.664 -2.793 1 55.62 109 SER B O 1
ATOM 2828 N N . SER B 1 110 ? -27.719 -11.766 -2.092 1 59.81 110 SER B N 1
ATOM 2829 C CA . SER B 1 110 ? -27.812 -11.414 -0.679 1 59.81 110 SER B CA 1
ATOM 2830 C C . SER B 1 110 ? -26.594 -11.891 0.092 1 59.81 110 SER B C 1
ATOM 2832 O O . SER B 1 110 ? -26.219 -11.305 1.113 1 59.81 110 SER B O 1
ATOM 2834 N N . GLY B 1 111 ? -25.891 -12.953 -0.311 1 66.69 111 GLY B N 1
ATOM 2835 C CA . GLY B 1 111 ? -24.844 -13.508 0.542 1 66.69 111 GLY B CA 1
ATOM 2836 C C . GLY B 1 111 ? -23.453 -13.039 0.165 1 66.69 111 GLY B C 1
ATOM 2837 O O . GLY B 1 111 ? -23.281 -12.328 -0.832 1 66.69 111 GLY B O 1
ATOM 2838 N N . LYS B 1 112 ? -22.609 -13.258 1.157 1 78.06 112 LYS B N 1
ATOM 2839 C CA . LYS B 1 112 ? -21.203 -12.984 0.834 1 78.06 112 LYS B CA 1
ATOM 2840 C C . LYS B 1 112 ? -20.781 -13.711 -0.438 1 78.06 112 LYS B C 1
ATOM 2842 O O . LYS B 1 112 ? -21.094 -14.891 -0.62 1 78.06 112 LYS B O 1
ATOM 2847 N N . GLU B 1 113 ? -20.234 -13.031 -1.299 1 87.31 113 GLU B N 1
ATOM 2848 C CA . GLU B 1 113 ? -19.703 -13.586 -2.545 1 87.31 113 GLU B CA 1
ATOM 2849 C C . GLU B 1 113 ? -18.578 -14.586 -2.277 1 87.31 113 GLU B C 1
ATOM 2851 O O . GLU B 1 113 ? -17.734 -14.352 -1.421 1 87.31 113 GLU B O 1
ATOM 2856 N N . ILE B 1 114 ? -18.672 -15.711 -2.934 1 90.69 114 ILE B N 1
ATOM 2857 C CA . ILE B 1 114 ? -17.625 -16.734 -2.807 1 90.69 114 ILE B CA 1
ATOM 2858 C C . ILE B 1 114 ? -16.875 -16.859 -4.129 1 90.69 114 ILE B C 1
ATOM 2860 O O . ILE B 1 114 ? -17.484 -17.094 -5.176 1 90.69 114 ILE B O 1
ATOM 2864 N N . ILE B 1 115 ? -15.617 -16.672 -4.113 1 93.88 115 ILE B N 1
ATOM 2865 C CA . ILE B 1 115 ? -14.742 -16.859 -5.266 1 93.88 115 ILE B CA 1
ATOM 2866 C C . ILE B 1 115 ? -13.93 -18.141 -5.09 1 93.88 115 ILE B C 1
ATOM 2868 O O . ILE B 1 115 ? -13.148 -18.266 -4.137 1 93.88 115 ILE B O 1
ATOM 2872 N N . THR B 1 116 ? -14.086 -19.031 -5.988 1 94.19 116 THR B N 1
ATOM 2873 C CA . THR B 1 116 ? -13.359 -20.281 -5.91 1 94.19 116 THR B CA 1
ATOM 2874 C C . THR B 1 116 ? -12.172 -20.281 -6.867 1 94.19 116 THR B C 1
ATOM 2876 O O . THR B 1 116 ? -12.336 -20.062 -8.07 1 94.19 116 THR B O 1
ATOM 2879 N N . LEU B 1 117 ? -11.031 -20.469 -6.355 1 96.38 117 LEU B N 1
ATOM 2880 C CA . LEU B 1 117 ? -9.805 -20.656 -7.125 1 96.38 117 LEU B CA 1
ATOM 2881 C C . LEU B 1 117 ? -9.438 -22.141 -7.191 1 96.38 117 LEU B C 1
ATOM 2883 O O . LEU B 1 117 ? -8.523 -22.578 -6.496 1 96.38 117 LEU B O 1
ATOM 2887 N N . SER B 1 118 ? -9.984 -22.812 -8.062 1 94.69 118 SER B N 1
ATOM 2888 C CA . SER B 1 118 ? -9.992 -24.266 -8.102 1 94.69 118 SER B CA 1
ATOM 2889 C C . SER B 1 118 ? -8.594 -24.828 -8.344 1 94.69 118 SER B C 1
ATOM 2891 O O . SER B 1 118 ? -8.289 -25.953 -7.949 1 94.69 118 SER B O 1
ATOM 2893 N N . GLU B 1 119 ? -7.809 -24.094 -8.961 1 93.94 119 GLU B N 1
ATOM 2894 C CA . GLU B 1 119 ? -6.484 -24.562 -9.344 1 93.94 119 GLU B CA 1
ATOM 2895 C C . GLU B 1 119 ? -5.488 -24.406 -8.195 1 93.94 119 GLU B C 1
ATOM 2897 O O . GLU B 1 119 ? -4.324 -24.797 -8.32 1 93.94 119 GLU B O 1
ATOM 2902 N N . MET B 1 120 ? -5.934 -23.906 -7.102 1 96.19 120 MET B N 1
ATOM 2903 C CA . MET B 1 120 ? -5.047 -23.656 -5.973 1 96.19 120 MET B CA 1
ATOM 2904 C C . MET B 1 120 ? -5.535 -24.375 -4.723 1 96.19 120 MET B C 1
ATOM 2906 O O . MET B 1 120 ? -6.738 -24.594 -4.555 1 96.19 120 MET B O 1
ATOM 2910 N N . THR B 1 121 ? -4.551 -24.75 -3.908 1 95.44 121 THR B N 1
ATOM 2911 C CA . THR B 1 121 ? -4.895 -25.281 -2.596 1 95.44 121 THR B CA 1
ATOM 2912 C C . THR B 1 121 ? -5.281 -24.156 -1.638 1 95.44 121 THR B C 1
ATOM 2914 O O . THR B 1 121 ? -5.082 -22.984 -1.94 1 95.44 121 THR B O 1
ATOM 2917 N N . HIS B 1 122 ? -5.766 -24.531 -0.508 1 95.62 122 HIS B N 1
ATOM 2918 C CA . HIS B 1 122 ? -6.137 -23.562 0.52 1 95.62 122 HIS B CA 1
ATOM 2919 C C . HIS B 1 122 ? -4.941 -22.719 0.934 1 95.62 122 HIS B C 1
ATOM 2921 O O . HIS B 1 122 ? -5.043 -21.484 1.014 1 95.62 122 HIS B O 1
ATOM 2927 N N . GLU B 1 123 ? -3.832 -23.375 1.155 1 95.12 123 GLU B N 1
ATOM 2928 C CA . GLU B 1 123 ? -2.633 -22.672 1.608 1 95.12 123 GLU B CA 1
ATOM 2929 C C . GLU B 1 123 ? -2.109 -21.719 0.536 1 95.12 123 GLU B C 1
ATOM 2931 O O . GLU B 1 123 ? -1.6 -20.641 0.849 1 95.12 123 GLU B O 1
ATOM 2936 N N . GLU B 1 124 ? -2.234 -22.094 -0.65 1 96.5 124 GLU B N 1
ATOM 2937 C CA . GLU B 1 124 ? -1.797 -21.25 -1.759 1 96.5 124 GLU B CA 1
ATOM 2938 C C . GLU B 1 124 ? -2.684 -20.016 -1.896 1 96.5 124 GLU B C 1
ATOM 2940 O O . GLU B 1 124 ? -2.189 -18.922 -2.146 1 96.5 124 GLU B O 1
ATOM 2945 N N . VAL B 1 125 ? -3.979 -20.234 -1.737 1 97.5 125 VAL B N 1
ATOM 2946 C CA . VAL B 1 125 ? -4.906 -19.109 -1.77 1 97.5 125 VAL B CA 1
ATOM 2947 C C . VAL B 1 125 ? -4.594 -18.156 -0.624 1 97.5 125 VAL B C 1
ATOM 2949 O O . VAL B 1 125 ? -4.594 -16.938 -0.809 1 97.5 125 VAL B O 1
ATOM 2952 N N . LYS B 1 126 ? -4.355 -18.75 0.498 1 96.44 126 LYS B N 1
ATOM 2953 C CA . LYS B 1 126 ? -3.986 -17.938 1.648 1 96.44 126 LYS B CA 1
ATOM 2954 C C . LYS B 1 126 ? -2.748 -17.094 1.351 1 96.44 126 LYS B C 1
ATOM 2956 O O . LYS B 1 126 ? -2.713 -15.898 1.654 1 96.44 126 LYS B O 1
ATOM 2961 N N . SER B 1 127 ? -1.743 -17.641 0.735 1 97.12 127 SER B N 1
ATOM 2962 C CA . SER B 1 127 ? -0.524 -16.938 0.357 1 97.12 127 SER B CA 1
ATOM 2963 C C . SER B 1 127 ? -0.82 -15.82 -0.638 1 97.12 127 SER B C 1
ATOM 2965 O O . SER B 1 127 ? -0.242 -14.734 -0.55 1 97.12 127 SER B O 1
ATOM 2967 N N . LEU B 1 128 ? -1.655 -16.109 -1.545 1 98.06 128 LEU B N 1
ATOM 2968 C CA . LEU B 1 128 ? -2.045 -15.117 -2.537 1 98.06 128 LEU B CA 1
ATOM 2969 C C . LEU B 1 128 ? -2.715 -13.922 -1.871 1 98.06 128 LEU B C 1
ATOM 2971 O O . LEU B 1 128 ? -2.363 -12.773 -2.15 1 98.06 128 LEU B O 1
ATOM 2975 N N . VAL B 1 129 ? -3.625 -14.219 -0.984 1 97.88 129 VAL B N 1
ATOM 2976 C CA . VAL B 1 129 ? -4.359 -13.164 -0.29 1 97.88 129 VAL B CA 1
ATOM 2977 C C . VAL B 1 129 ? -3.4 -12.344 0.569 1 97.88 129 VAL B C 1
ATOM 2979 O O . VAL B 1 129 ? -3.447 -11.109 0.561 1 97.88 129 VAL B O 1
ATOM 2982 N N . GLU B 1 130 ? -2.574 -13 1.235 1 96.81 130 GLU B N 1
ATOM 2983 C CA . GLU B 1 130 ? -1.591 -12.312 2.062 1 96.81 130 GLU B CA 1
ATOM 2984 C C . GLU B 1 130 ? -0.723 -11.375 1.224 1 96.81 130 GLU B C 1
ATOM 2986 O O . GLU B 1 130 ? -0.415 -10.258 1.646 1 96.81 130 GLU B O 1
ATOM 2991 N N . PHE B 1 131 ? -0.34 -11.805 0.098 1 97.62 131 PHE B N 1
ATOM 2992 C CA . PHE B 1 131 ? 0.443 -10.945 -0.788 1 97.62 131 PHE B CA 1
ATOM 2993 C C . PHE B 1 131 ? -0.358 -9.719 -1.205 1 97.62 131 PHE B C 1
ATOM 2995 O O . PHE B 1 131 ? 0.161 -8.602 -1.199 1 97.62 131 PHE B O 1
ATOM 3002 N N . ILE B 1 132 ? -1.567 -9.961 -1.585 1 97.62 132 ILE B N 1
ATOM 3003 C CA . ILE B 1 132 ? -2.428 -8.891 -2.066 1 97.62 132 ILE B CA 1
ATOM 3004 C C . ILE B 1 132 ? -2.561 -7.812 -0.99 1 97.62 132 ILE B C 1
ATOM 3006 O O . ILE B 1 132 ? -2.637 -6.621 -1.299 1 97.62 132 ILE B O 1
ATOM 3010 N N . TYR B 1 133 ? -2.494 -8.18 0.247 1 96.75 133 TYR B N 1
ATOM 3011 C CA . TYR B 1 133 ? -2.65 -7.254 1.359 1 96.75 133 TYR B CA 1
ATOM 3012 C C . TYR B 1 133 ? -1.303 -6.68 1.785 1 96.75 133 TYR B C 1
ATOM 3014 O O . TYR B 1 133 ? -1.24 -5.793 2.641 1 96.75 133 TYR B O 1
ATOM 3022 N N . SER B 1 134 ? -0.262 -7.148 1.191 1 94.81 134 SER B N 1
ATOM 3023 C CA . SER B 1 134 ? 1.08 -6.742 1.597 1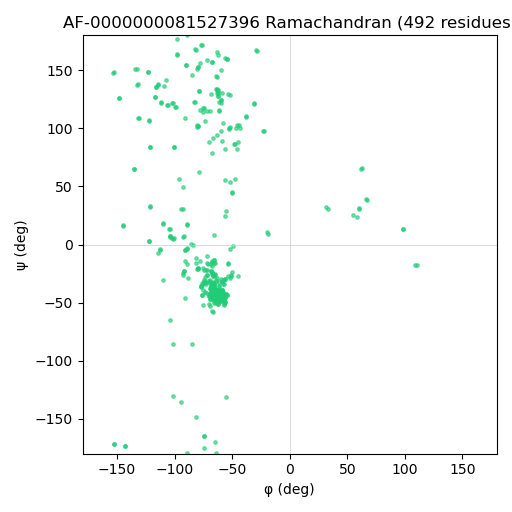 94.81 134 SER B CA 1
ATOM 3024 C C . SER B 1 134 ? 1.532 -5.496 0.841 1 94.81 134 SER B C 1
ATOM 3026 O O . SER B 1 134 ? 0.766 -4.922 0.065 1 94.81 134 SER B O 1
ATOM 3028 N N . ASN B 1 135 ? 2.764 -5.082 1.184 1 90.38 135 ASN B N 1
ATOM 3029 C CA . ASN B 1 135 ? 3.357 -3.945 0.488 1 90.38 135 ASN B CA 1
ATOM 3030 C C . ASN B 1 135 ? 4.125 -4.387 -0.754 1 90.38 135 ASN B C 1
ATOM 3032 O O . ASN B 1 135 ? 4.98 -3.654 -1.253 1 90.38 135 ASN B O 1
ATOM 3036 N N . GLY B 1 136 ? 3.873 -5.625 -1.243 1 92.75 136 GLY B N 1
ATOM 3037 C CA . GLY B 1 136 ? 4.512 -6.086 -2.465 1 92.75 136 GLY B CA 1
ATOM 3038 C C . GLY B 1 136 ? 5.723 -6.961 -2.211 1 92.75 136 GLY B C 1
ATOM 3039 O O . GLY B 1 136 ? 6.52 -7.207 -3.119 1 92.75 136 GLY B O 1
ATOM 3040 N N . SER B 1 137 ? 5.863 -7.379 -1.028 1 90.56 137 SER B N 1
ATOM 3041 C CA . SER B 1 137 ? 6.984 -8.258 -0.702 1 90.56 137 SER B CA 1
ATOM 3042 C C . SER B 1 137 ? 6.699 -9.695 -1.122 1 90.56 137 SER B C 1
ATOM 3044 O O . SER B 1 137 ? 5.539 -10.102 -1.213 1 90.56 137 SER B O 1
ATOM 3046 N N . MET B 1 138 ? 7.723 -10.438 -1.4 1 88.69 138 MET B N 1
ATOM 3047 C CA . MET B 1 138 ? 7.602 -11.82 -1.845 1 88.69 138 MET B CA 1
ATOM 3048 C C . MET B 1 138 ? 6.941 -12.68 -0.773 1 88.69 138 MET B C 1
ATOM 3050 O O . MET B 1 138 ? 7.344 -12.648 0.392 1 88.69 138 MET B O 1
ATOM 3054 N N . PRO B 1 139 ? 5.93 -13.375 -1.19 1 89.62 139 PRO B N 1
ATOM 3055 C CA . PRO B 1 139 ? 5.312 -14.312 -0.254 1 89.62 139 PRO B CA 1
ATOM 3056 C C . PRO B 1 139 ? 6.156 -15.57 -0.037 1 89.62 139 PRO B C 1
ATOM 3058 O O . PRO B 1 139 ? 7.348 -15.578 -0.36 1 89.62 139 PRO B O 1
ATOM 3061 N N . TYR B 1 140 ? 5.582 -16.547 0.512 1 87.62 140 TYR B N 1
ATOM 3062 C CA . TYR B 1 140 ? 6.242 -17.812 0.764 1 87.62 140 TYR B CA 1
ATOM 3063 C C . TYR B 1 140 ? 6.734 -18.453 -0.536 1 87.62 140 TYR B C 1
ATOM 3065 O O . TYR B 1 140 ? 5.938 -18.75 -1.43 1 87.62 140 TYR B O 1
ATOM 3073 N N . ALA B 1 141 ? 7.988 -18.734 -0.562 1 89.12 141 ALA B N 1
ATOM 3074 C CA . ALA B 1 141 ? 8.656 -19.188 -1.782 1 89.12 141 ALA B CA 1
ATOM 3075 C C . ALA B 1 141 ? 8.164 -20.562 -2.201 1 89.12 141 ALA B C 1
ATOM 3077 O O . ALA B 1 141 ? 8.195 -20.906 -3.385 1 89.12 141 ALA B O 1
ATOM 3078 N N . GLY B 1 142 ? 7.664 -21.312 -1.259 1 91.94 142 GLY B N 1
ATOM 3079 C CA . GLY B 1 142 ? 7.211 -22.656 -1.538 1 91.94 142 GLY B CA 1
ATOM 3080 C C . GLY B 1 142 ? 6.012 -22.703 -2.463 1 91.94 142 GLY B C 1
ATOM 3081 O O . GLY B 1 142 ? 5.73 -23.75 -3.066 1 91.94 142 GLY B O 1
ATOM 3082 N N . HIS B 1 143 ? 5.379 -21.641 -2.623 1 94.56 143 HIS B N 1
ATOM 3083 C CA . HIS B 1 143 ? 4.195 -21.578 -3.469 1 94.56 143 HIS B CA 1
ATOM 3084 C C . HIS B 1 143 ? 4.461 -20.781 -4.738 1 94.56 143 HIS B C 1
ATOM 3086 O O . HIS B 1 143 ? 3.527 -20.344 -5.414 1 94.56 143 HIS B O 1
ATOM 3092 N N . ALA B 1 144 ? 5.691 -20.578 -5.094 1 93.94 144 ALA B N 1
ATOM 3093 C CA . ALA B 1 144 ? 6.074 -19.672 -6.172 1 93.94 144 ALA B CA 1
ATOM 3094 C C . ALA B 1 144 ? 5.426 -20.078 -7.492 1 93.94 144 ALA B C 1
ATOM 3096 O O . ALA B 1 144 ? 4.938 -19.234 -8.242 1 93.94 144 ALA B O 1
ATOM 3097 N N . ARG B 1 145 ? 5.438 -21.359 -7.793 1 91.81 145 ARG B N 1
ATOM 3098 C CA . ARG B 1 145 ? 4.875 -21.828 -9.055 1 91.81 145 ARG B CA 1
ATOM 3099 C C . ARG B 1 145 ? 3.385 -21.516 -9.141 1 91.81 145 ARG B C 1
ATOM 3101 O O . ARG B 1 145 ? 2.92 -20.953 -10.133 1 91.81 145 ARG B O 1
ATOM 3108 N N . SER B 1 146 ? 2.686 -21.906 -8.125 1 94.12 146 SER B N 1
ATOM 3109 C CA . SER B 1 146 ? 1.245 -21.672 -8.078 1 94.12 146 SER B CA 1
ATOM 3110 C C . SER B 1 146 ? 0.921 -20.188 -8.102 1 94.12 146 SER B C 1
ATOM 3112 O O . SER B 1 146 ? -0.023 -19.766 -8.773 1 94.12 146 SER B O 1
ATOM 3114 N N . LEU B 1 147 ? 1.665 -19.438 -7.406 1 96.06 147 LEU B N 1
ATOM 3115 C CA . LEU B 1 147 ? 1.45 -17.984 -7.344 1 96.06 147 LEU B CA 1
ATOM 3116 C C . LEU B 1 147 ? 1.761 -17.328 -8.688 1 96.06 147 LEU B C 1
ATOM 3118 O O . LEU B 1 147 ? 1.112 -16.359 -9.07 1 96.06 147 LEU B O 1
ATOM 3122 N N . TYR B 1 148 ? 2.754 -17.844 -9.422 1 94.12 148 TYR B N 1
ATOM 3123 C CA . TYR B 1 148 ? 3.062 -17.344 -10.758 1 94.12 148 TYR B CA 1
ATOM 3124 C C . TYR B 1 148 ? 1.866 -17.5 -11.695 1 94.12 148 TYR B C 1
ATOM 3126 O O . TYR B 1 148 ? 1.477 -16.562 -12.383 1 94.12 148 TYR B O 1
ATOM 3134 N N . LEU B 1 149 ? 1.34 -18.656 -11.664 1 93.94 149 LEU B N 1
ATOM 3135 C CA . LEU B 1 149 ? 0.194 -18.953 -12.516 1 93.94 149 LEU B CA 1
ATOM 3136 C C . LEU B 1 149 ? -1.013 -18.109 -12.117 1 93.94 149 LEU B C 1
ATOM 3138 O O . LEU B 1 149 ? -1.706 -17.578 -12.984 1 93.94 149 LEU B O 1
ATOM 3142 N N . ALA B 1 150 ? -1.226 -17.984 -10.844 1 95.88 150 ALA B N 1
ATOM 3143 C CA . ALA B 1 150 ? -2.332 -17.172 -10.352 1 95.88 150 ALA B CA 1
ATOM 3144 C C . ALA B 1 150 ? -2.137 -15.703 -10.727 1 95.88 150 ALA B C 1
ATOM 3146 O O . ALA B 1 150 ? -3.09 -15.023 -11.125 1 95.88 150 ALA B O 1
ATOM 3147 N N . ALA B 1 151 ? -0.928 -15.234 -10.508 1 95.88 151 ALA B N 1
ATOM 3148 C CA . ALA B 1 151 ? -0.608 -13.844 -10.828 1 95.88 151 ALA B CA 1
ATOM 3149 C C . ALA B 1 151 ? -0.918 -13.539 -12.289 1 95.88 151 ALA B C 1
ATOM 3151 O O . ALA B 1 151 ? -1.413 -12.453 -12.609 1 95.88 151 ALA B O 1
ATOM 3152 N N . ASP B 1 152 ? -0.58 -14.438 -13.117 1 93.38 152 ASP B N 1
ATOM 3153 C CA . ASP B 1 152 ? -0.87 -14.273 -14.539 1 93.38 152 ASP B CA 1
ATOM 3154 C C . ASP B 1 152 ? -2.373 -14.305 -14.797 1 93.38 152 ASP B C 1
ATOM 3156 O O . ASP B 1 152 ? -2.904 -13.453 -15.516 1 93.38 152 ASP B O 1
ATOM 3160 N N . LYS B 1 153 ? -3.018 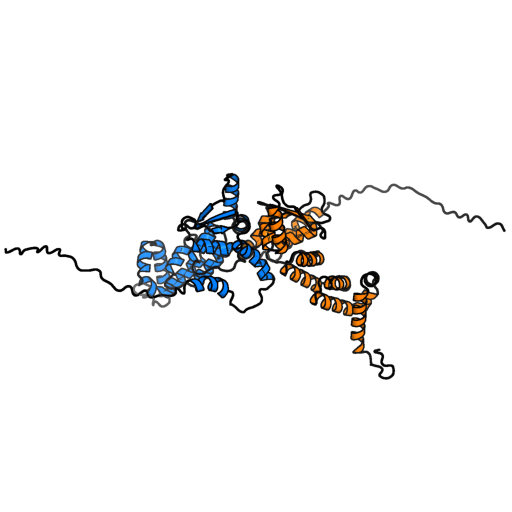-15.211 -14.266 1 95.12 153 LYS B N 1
ATOM 3161 C CA . LYS B 1 153 ? -4.453 -15.391 -14.461 1 95.12 153 LYS B CA 1
ATOM 3162 C C . LYS B 1 153 ? -5.238 -14.195 -13.938 1 95.12 153 LYS B C 1
ATOM 3164 O O . LYS B 1 153 ? -6.176 -13.727 -14.586 1 95.12 153 LYS B O 1
ATOM 3169 N N . TYR B 1 154 ? -4.84 -13.719 -12.797 1 96.5 154 TYR B N 1
ATOM 3170 C CA . TYR B 1 154 ? -5.605 -12.664 -12.148 1 96.5 154 TYR B CA 1
ATOM 3171 C C . TYR B 1 154 ? -4.957 -11.305 -12.367 1 96.5 154 TYR B C 1
ATOM 3173 O O . TYR B 1 154 ? -5.344 -10.312 -11.742 1 96.5 154 TYR B O 1
ATOM 3181 N N . GLU B 1 155 ? -3.951 -11.266 -13.141 1 95.94 155 GLU B N 1
ATOM 3182 C CA . GLU B 1 155 ? -3.307 -10.047 -13.625 1 95.94 155 GLU B CA 1
ATOM 3183 C C . GLU B 1 155 ? -2.734 -9.227 -12.477 1 95.94 155 GLU B C 1
ATOM 3185 O O . GLU B 1 155 ? -3.113 -8.062 -12.289 1 95.94 155 GLU B O 1
ATOM 3190 N N . ILE B 1 156 ? -1.829 -9.758 -11.867 1 96.81 156 ILE B N 1
ATOM 3191 C CA . ILE B 1 156 ? -1.02 -9.094 -10.844 1 96.81 156 ILE B CA 1
ATOM 3192 C C . ILE B 1 156 ? 0.452 -9.125 -11.258 1 96.81 156 ILE B C 1
ATOM 3194 O O . ILE B 1 156 ? 1.239 -9.898 -10.695 1 96.81 156 ILE B O 1
ATOM 3198 N N . PRO B 1 157 ? 0.8 -8.227 -12.031 1 96.06 157 PRO B N 1
ATOM 3199 C CA . PRO B 1 157 ? 2.104 -8.312 -12.695 1 96.06 157 PRO B CA 1
ATOM 3200 C C . PRO B 1 157 ? 3.27 -8.305 -11.703 1 96.06 157 PRO B C 1
ATOM 3202 O O . PRO B 1 157 ? 4.266 -9 -11.914 1 96.06 157 PRO B O 1
ATOM 3205 N N . HIS B 1 158 ? 3.203 -7.562 -10.711 1 96.5 158 HIS B N 1
ATOM 3206 C CA . HIS B 1 158 ? 4.305 -7.504 -9.75 1 96.5 158 HIS B CA 1
ATOM 3207 C C . HIS B 1 158 ? 4.535 -8.859 -9.094 1 96.5 158 HIS B C 1
ATOM 3209 O O . HIS B 1 158 ? 5.684 -9.281 -8.922 1 96.5 158 HIS B O 1
ATOM 3215 N N . LEU B 1 159 ? 3.502 -9.477 -8.703 1 97 159 LEU B N 1
ATOM 3216 C CA . LEU B 1 159 ? 3.621 -10.805 -8.133 1 97 159 LEU B CA 1
ATOM 3217 C C . LEU B 1 159 ? 4.211 -11.789 -9.141 1 97 159 LEU B C 1
ATOM 3219 O O . LEU B 1 159 ? 5.031 -12.633 -8.781 1 97 159 LEU B O 1
ATOM 3223 N N . ARG B 1 160 ? 3.756 -11.648 -10.328 1 94.75 160 ARG B N 1
ATOM 3224 C CA . ARG B 1 160 ? 4.293 -12.5 -11.391 1 94.75 160 ARG B CA 1
ATOM 3225 C C . ARG B 1 160 ? 5.809 -12.359 -11.484 1 94.75 160 ARG B C 1
ATOM 3227 O O . ARG B 1 160 ? 6.531 -13.359 -11.523 1 94.75 160 ARG B O 1
ATOM 3234 N N . ASP B 1 161 ? 6.234 -11.156 -11.461 1 94.62 161 ASP B N 1
ATOM 3235 C CA . ASP B 1 161 ? 7.664 -10.875 -11.562 1 94.62 161 ASP B CA 1
ATOM 3236 C C . ASP B 1 161 ? 8.422 -11.469 -10.375 1 94.62 161 ASP B C 1
ATOM 3238 O O . ASP B 1 161 ? 9.492 -12.047 -10.547 1 94.62 161 ASP B O 1
ATOM 3242 N N . LEU B 1 162 ? 7.871 -11.273 -9.25 1 95.38 162 LEU B N 1
ATOM 3243 C CA . LEU B 1 162 ? 8.516 -11.781 -8.039 1 95.38 162 LEU B CA 1
ATOM 3244 C C . LEU B 1 162 ? 8.664 -13.297 -8.102 1 95.38 162 LEU B C 1
ATOM 3246 O O . LEU B 1 162 ? 9.734 -13.836 -7.824 1 95.38 162 LEU B O 1
ATOM 3250 N N . CYS B 1 163 ? 7.629 -13.914 -8.438 1 94.38 163 CYS B N 1
ATOM 3251 C CA . CYS B 1 163 ? 7.641 -15.375 -8.477 1 94.38 163 CYS B CA 1
ATOM 3252 C C . CYS B 1 163 ? 8.555 -15.883 -9.586 1 94.38 163 CYS B C 1
ATOM 3254 O O . CYS B 1 163 ? 9.25 -16.875 -9.406 1 94.38 163 CYS B O 1
ATOM 3256 N N . ARG B 1 164 ? 8.547 -15.203 -10.719 1 92.31 164 ARG B N 1
ATOM 3257 C CA . ARG B 1 164 ? 9.461 -15.555 -11.797 1 92.31 164 ARG B CA 1
ATOM 3258 C C . ARG B 1 164 ? 10.906 -15.508 -11.328 1 92.31 164 ARG B C 1
ATOM 3260 O O . ARG B 1 164 ? 11.664 -16.469 -11.516 1 92.31 164 ARG B O 1
ATOM 3267 N N . ASN B 1 165 ? 11.227 -14.445 -10.695 1 93.44 165 ASN B N 1
ATOM 3268 C CA . ASN B 1 165 ? 12.594 -14.273 -10.211 1 93.44 165 ASN B CA 1
ATOM 3269 C C . ASN B 1 165 ? 12.953 -15.328 -9.164 1 93.44 165 ASN B C 1
ATOM 3271 O O . ASN B 1 165 ? 14.078 -15.82 -9.148 1 93.44 165 ASN B O 1
ATOM 3275 N N . GLU B 1 166 ? 12.023 -15.609 -8.359 1 94.38 166 GLU B N 1
ATOM 3276 C CA . GLU B 1 166 ? 12.242 -16.625 -7.344 1 94.38 166 GLU B CA 1
ATOM 3277 C C . GLU B 1 166 ? 12.508 -17.984 -7.98 1 94.38 166 GLU B C 1
ATOM 3279 O O . GLU B 1 166 ? 13.445 -18.688 -7.594 1 94.38 166 GLU B O 1
ATOM 3284 N N . LEU B 1 167 ? 11.727 -18.344 -8.922 1 92.62 167 LEU B N 1
ATOM 3285 C CA . LEU B 1 167 ? 11.859 -19.625 -9.586 1 92.62 167 LEU B CA 1
ATOM 3286 C C . LEU B 1 167 ? 13.164 -19.703 -10.375 1 92.62 167 LEU B C 1
ATOM 3288 O O . LEU B 1 167 ? 13.812 -20.75 -10.406 1 92.62 167 LEU B O 1
ATOM 3292 N N . ILE B 1 168 ? 13.531 -18.609 -10.938 1 92.5 168 ILE B N 1
ATOM 3293 C CA . ILE B 1 168 ? 14.781 -18.562 -11.695 1 92.5 168 ILE B CA 1
ATOM 3294 C C . ILE B 1 168 ? 15.969 -18.703 -10.75 1 92.5 168 ILE B C 1
ATOM 3296 O O . ILE B 1 168 ? 16.906 -19.453 -11.031 1 92.5 168 ILE B O 1
ATOM 3300 N N . SER B 1 169 ? 15.883 -18.016 -9.68 1 92.94 169 SER B N 1
ATOM 3301 C CA . SER B 1 169 ? 17 -18 -8.734 1 92.94 169 SER B CA 1
ATOM 3302 C C . SER B 1 169 ? 17.172 -19.359 -8.062 1 92.94 169 SER B C 1
ATOM 3304 O O . SER B 1 169 ? 18.266 -19.703 -7.613 1 92.94 169 SER B O 1
ATOM 3306 N N . SER B 1 170 ? 16.156 -20.125 -8.039 1 92.25 170 SER B N 1
ATOM 3307 C CA . SER B 1 170 ? 16.203 -21.406 -7.34 1 92.25 170 SER B CA 1
ATOM 3308 C C . SER B 1 170 ? 16.312 -22.578 -8.32 1 92.25 170 SER B C 1
ATOM 3310 O O . SER B 1 170 ? 16.141 -23.734 -7.938 1 92.25 170 SER B O 1
ATOM 3312 N N . LEU B 1 171 ? 16.594 -22.328 -9.484 1 93.19 171 LEU B N 1
ATOM 3313 C CA . LEU B 1 171 ? 16.641 -23.344 -10.531 1 93.19 171 LEU B CA 1
ATOM 3314 C C . LEU B 1 171 ? 17.734 -24.359 -10.242 1 93.19 171 LEU B C 1
ATOM 3316 O O . LEU B 1 171 ? 18.844 -23.984 -9.828 1 93.19 171 LEU B O 1
ATOM 3320 N N . ASP B 1 172 ? 17.391 -25.531 -10.383 1 91.81 172 ASP B N 1
ATOM 3321 C CA . ASP B 1 172 ? 18.359 -26.609 -10.289 1 91.81 172 ASP B CA 1
ATOM 3322 C C . ASP B 1 172 ? 17.922 -27.812 -11.109 1 91.81 172 ASP B C 1
ATOM 3324 O O . ASP B 1 172 ? 17 -27.719 -11.914 1 91.81 172 ASP B O 1
ATOM 3328 N N . SER B 1 173 ? 18.625 -28.953 -10.977 1 91.62 173 SER B N 1
ATOM 3329 C CA . SER B 1 173 ? 18.375 -30.109 -11.812 1 91.62 173 SER B CA 1
ATOM 3330 C C . SER B 1 173 ? 17.031 -30.734 -11.5 1 91.62 173 SER B C 1
ATOM 3332 O O . SER B 1 173 ? 16.453 -31.453 -12.328 1 91.62 173 SER B O 1
ATOM 3334 N N . PHE B 1 174 ? 16.469 -30.391 -10.336 1 89.94 174 PHE B N 1
ATOM 3335 C CA . PHE B 1 174 ? 15.25 -31.062 -9.883 1 89.94 174 PHE B CA 1
ATOM 3336 C C . PHE B 1 174 ? 14.008 -30.297 -10.352 1 89.94 174 PHE B C 1
ATOM 3338 O O . PHE B 1 174 ? 12.945 -30.891 -10.516 1 89.94 174 PHE B O 1
ATOM 3345 N N . ASN B 1 175 ? 14.18 -28.984 -10.633 1 91.5 175 ASN B N 1
ATOM 3346 C CA . ASN B 1 175 ? 12.984 -28.234 -10.977 1 91.5 175 ASN B CA 1
ATOM 3347 C C . ASN B 1 175 ? 13.102 -27.578 -12.352 1 91.5 175 ASN B C 1
ATOM 3349 O O . ASN B 1 175 ? 12.156 -26.969 -12.836 1 91.5 175 ASN B O 1
ATOM 3353 N N . ALA B 1 176 ? 14.18 -27.797 -13.086 1 94 176 ALA B N 1
ATOM 3354 C CA . ALA B 1 176 ? 14.445 -27.125 -14.352 1 94 176 ALA B CA 1
ATOM 3355 C C . ALA B 1 176 ? 13.422 -27.531 -15.414 1 94 176 ALA B C 1
ATOM 3357 O O . ALA B 1 176 ? 12.945 -26.688 -16.172 1 94 176 ALA B O 1
ATOM 3358 N N . LEU B 1 177 ? 13.125 -28.812 -15.438 1 93.12 177 LEU B N 1
ATOM 3359 C CA . LEU B 1 177 ? 12.164 -29.281 -16.422 1 93.12 177 LEU B CA 1
ATOM 3360 C C . LEU B 1 177 ? 10.781 -28.672 -16.172 1 93.12 177 LEU B C 1
ATOM 3362 O O . LEU B 1 177 ? 10.109 -28.25 -17.109 1 93.12 177 LEU B O 1
ATOM 3366 N N . ASP B 1 178 ? 10.453 -28.578 -14.93 1 91.62 178 ASP B N 1
ATOM 3367 C CA . ASP B 1 178 ? 9.164 -28 -14.555 1 91.62 178 ASP B CA 1
ATOM 3368 C C . ASP B 1 178 ? 9.086 -26.531 -14.961 1 91.62 178 ASP B C 1
ATOM 3370 O O . ASP B 1 178 ? 8.062 -26.078 -15.484 1 91.62 178 ASP B O 1
ATOM 3374 N N . VAL B 1 179 ? 10.102 -25.844 -14.711 1 93.06 179 VAL B N 1
ATOM 3375 C CA . VAL B 1 179 ? 10.148 -24.422 -15.039 1 93.06 179 VAL B CA 1
ATOM 3376 C C . VAL B 1 179 ? 10.125 -24.234 -16.547 1 93.06 179 VAL B C 1
ATOM 3378 O O . VAL B 1 179 ? 9.516 -23.297 -17.062 1 93.06 179 VAL B O 1
ATOM 3381 N N . PHE B 1 180 ? 10.82 -25.141 -17.25 1 93.75 180 PHE B N 1
ATOM 3382 C CA . PHE B 1 180 ? 10.828 -25.094 -18.703 1 93.75 180 PHE B CA 1
ATOM 3383 C C . PHE B 1 180 ? 9.414 -25.281 -19.266 1 93.75 180 PHE B C 1
ATOM 3385 O O . PHE B 1 180 ? 9.016 -24.578 -20.188 1 93.75 180 PHE B O 1
ATOM 3392 N N . GLU B 1 181 ? 8.766 -26.141 -18.656 1 91.88 181 GLU B N 1
ATOM 3393 C CA . GLU B 1 181 ? 7.371 -26.359 -19.047 1 91.88 181 GLU B CA 1
ATOM 3394 C C . GLU B 1 181 ? 6.516 -25.141 -18.719 1 91.88 181 GLU B C 1
ATOM 3396 O O . GLU B 1 181 ? 5.688 -24.719 -19.531 1 91.88 181 GLU B O 1
ATOM 3401 N N . LEU B 1 182 ? 6.684 -24.594 -17.531 1 90.44 182 LEU B N 1
ATOM 3402 C CA . LEU B 1 182 ? 5.938 -23.438 -17.062 1 90.44 182 LEU B CA 1
ATOM 3403 C C . LEU B 1 182 ? 6.152 -22.25 -18 1 90.44 182 LEU B C 1
ATOM 3405 O O . LEU B 1 182 ? 5.254 -21.422 -18.172 1 90.44 182 LEU B O 1
ATOM 3409 N N . ALA B 1 183 ? 7.301 -22.156 -18.594 1 92.25 183 ALA B N 1
ATOM 3410 C CA . ALA B 1 183 ? 7.668 -21.031 -19.453 1 92.25 183 ALA B CA 1
ATOM 3411 C C . ALA B 1 183 ? 6.789 -21 -20.703 1 92.25 183 ALA B C 1
ATOM 3413 O O . ALA B 1 183 ? 6.75 -19.984 -21.422 1 92.25 183 ALA B O 1
ATOM 3414 N N . GLN B 1 184 ? 6.129 -22.094 -20.875 1 88.94 184 GLN B N 1
ATOM 3415 C CA . GLN B 1 184 ? 5.375 -22.203 -22.109 1 88.94 184 GLN B CA 1
ATOM 3416 C C . GLN B 1 184 ? 3.959 -21.656 -21.953 1 88.94 184 GLN B C 1
ATOM 3418 O O . GLN B 1 184 ? 3.264 -21.406 -22.938 1 88.94 184 GLN B O 1
ATOM 3423 N N . ILE B 1 185 ? 3.418 -21.453 -20.781 1 82.12 185 ILE B N 1
ATOM 3424 C CA . ILE B 1 185 ? 2.047 -21.016 -20.516 1 82.12 185 ILE B CA 1
ATOM 3425 C C . ILE B 1 185 ? 2.045 -19.859 -19.531 1 82.12 185 ILE B C 1
ATOM 3427 O O . ILE B 1 185 ? 2.064 -20.078 -18.312 1 82.12 185 ILE B O 1
ATOM 3431 N N . PRO B 1 186 ? 1.766 -18.75 -19.906 1 78 186 PRO B N 1
ATOM 3432 C CA . PRO B 1 186 ? 2.072 -18.203 -21.219 1 78 186 PRO B CA 1
ATOM 3433 C C . PRO B 1 186 ? 3.572 -18.125 -21.5 1 78 186 PRO B C 1
ATOM 3435 O O . PRO B 1 186 ? 4.383 -18.312 -20.594 1 78 186 PRO B O 1
ATOM 3438 N N . PHE B 1 187 ? 3.9 -17.969 -22.766 1 83 187 PHE B N 1
ATOM 3439 C CA . PHE B 1 187 ? 5.324 -17.969 -23.094 1 83 187 PHE B CA 1
ATOM 3440 C C . PHE B 1 187 ? 6.047 -16.844 -22.359 1 83 187 PHE B C 1
ATOM 3442 O O . PHE B 1 187 ? 5.66 -15.68 -22.469 1 83 187 PHE B O 1
ATOM 3449 N N . ASP B 1 188 ? 6.988 -17.266 -21.609 1 89.5 188 ASP B N 1
ATOM 3450 C CA . ASP B 1 188 ? 7.855 -16.375 -20.844 1 89.5 188 ASP B CA 1
ATOM 3451 C C . ASP B 1 188 ? 9.32 -16.594 -21.203 1 89.5 188 ASP B C 1
ATOM 3453 O O . ASP B 1 188 ? 9.914 -17.609 -20.844 1 89.5 188 ASP B O 1
ATOM 3457 N N . GLN B 1 189 ? 9.852 -15.727 -21.891 1 89.88 189 GLN B N 1
ATOM 3458 C CA . GLN B 1 189 ? 11.195 -15.852 -22.438 1 89.88 189 GLN B CA 1
ATOM 3459 C C . GLN B 1 189 ? 12.234 -16 -21.344 1 89.88 189 GLN B C 1
ATOM 3461 O O . GLN B 1 189 ? 13.148 -16.828 -21.453 1 89.88 189 GLN B O 1
ATOM 3466 N N . ALA B 1 190 ? 12.062 -15.266 -20.344 1 89.31 190 ALA B N 1
ATOM 3467 C CA . ALA B 1 190 ? 13.031 -15.32 -19.25 1 89.31 190 ALA B CA 1
ATOM 3468 C C . ALA B 1 190 ? 13.055 -16.703 -18.609 1 89.31 190 ALA B C 1
ATOM 3470 O O . ALA B 1 190 ? 14.133 -17.281 -18.391 1 89.31 190 ALA B O 1
ATOM 3471 N N . PHE B 1 191 ? 11.945 -17.234 -18.312 1 92.31 191 PHE B N 1
ATOM 3472 C CA . PHE B 1 191 ? 11.82 -18.578 -17.797 1 92.31 191 PHE B CA 1
ATOM 3473 C C . PHE B 1 191 ? 12.461 -19.594 -18.734 1 92.31 191 PHE B C 1
ATOM 3475 O O . PHE B 1 191 ? 13.219 -20.469 -18.297 1 92.31 191 PHE B O 1
ATOM 3482 N N . ASN B 1 192 ? 12.047 -19.406 -19.984 1 92.62 192 ASN B N 1
ATOM 3483 C CA . ASN B 1 192 ? 12.508 -20.344 -21 1 92.62 192 ASN B CA 1
ATOM 3484 C C . ASN B 1 192 ? 14.031 -20.406 -21.078 1 92.62 192 ASN B C 1
ATOM 3486 O O . ASN B 1 192 ? 14.625 -21.469 -21 1 92.62 192 ASN B O 1
ATOM 3490 N N . ASP B 1 193 ? 14.602 -19.25 -21.141 1 92.81 193 ASP B N 1
ATOM 3491 C CA . ASP B 1 193 ? 16.047 -19.156 -21.281 1 92.81 193 ASP B CA 1
ATOM 3492 C C . ASP B 1 193 ? 16.766 -19.672 -20.031 1 92.81 193 ASP B C 1
ATOM 3494 O O . ASP B 1 193 ? 17.734 -20.422 -20.125 1 92.81 193 ASP B O 1
ATOM 3498 N N . ALA B 1 194 ? 16.281 -19.266 -18.938 1 93.56 194 ALA B N 1
ATOM 3499 C CA . ALA B 1 194 ? 16.891 -19.672 -17.672 1 93.56 194 ALA B CA 1
ATOM 3500 C C . ALA B 1 194 ? 16.781 -21.188 -17.484 1 93.56 194 ALA B C 1
ATOM 3502 O O . ALA B 1 194 ? 17.766 -21.844 -17.109 1 93.56 194 ALA B O 1
ATOM 3503 N N . ALA B 1 195 ? 15.656 -21.719 -17.766 1 94.75 195 ALA B N 1
ATOM 3504 C CA . ALA B 1 195 ? 15.43 -23.156 -17.578 1 94.75 195 ALA B CA 1
ATOM 3505 C C . ALA B 1 195 ? 16.266 -23.969 -18.562 1 94.75 195 ALA B C 1
ATOM 3507 O O . ALA B 1 195 ? 16.906 -24.953 -18.188 1 94.75 195 ALA B O 1
ATOM 3508 N N . LEU B 1 196 ? 16.25 -23.562 -19.781 1 92.88 196 LEU B N 1
ATOM 3509 C CA . LEU B 1 196 ? 17.047 -24.25 -20.797 1 92.88 196 LEU B CA 1
ATOM 3510 C C . LEU B 1 196 ? 18.531 -24.219 -20.438 1 92.88 196 LEU B C 1
ATOM 3512 O O . LEU B 1 196 ? 19.234 -25.203 -20.625 1 92.88 196 LEU B O 1
ATOM 3516 N N . GLY B 1 197 ? 18.938 -23.062 -20 1 91.62 197 GLY B N 1
ATOM 3517 C CA . GLY B 1 197 ? 20.328 -22.953 -19.531 1 91.62 197 GLY B CA 1
ATOM 3518 C C . GLY B 1 197 ? 20.656 -23.938 -18.422 1 91.62 197 GLY B C 1
ATOM 3519 O O . GLY B 1 197 ? 21.688 -24.594 -18.453 1 91.62 197 GLY B O 1
ATOM 3520 N N . CYS B 1 198 ? 19.859 -24.047 -17.516 1 93.81 198 CYS B N 1
ATOM 3521 C CA . CYS B 1 198 ? 20.031 -24.969 -16.406 1 93.81 198 CYS B CA 1
ATOM 3522 C C . CYS B 1 198 ? 20.016 -26.422 -16.875 1 93.81 198 CYS B C 1
ATOM 3524 O O . CYS B 1 198 ? 20.812 -27.234 -16.422 1 93.81 198 CYS B O 1
ATOM 3526 N N . ILE B 1 199 ? 19.125 -26.719 -17.75 1 93 199 ILE B N 1
ATOM 3527 C CA . ILE B 1 199 ? 19 -28.078 -18.297 1 93 199 ILE B CA 1
ATOM 3528 C C . ILE B 1 199 ? 20.281 -28.453 -19.031 1 93 199 ILE B C 1
ATOM 3530 O O . ILE B 1 199 ? 20.812 -29.547 -18.859 1 93 199 ILE B O 1
ATOM 3534 N N . LYS B 1 200 ? 20.766 -27.484 -19.75 1 90.44 200 LYS B N 1
ATOM 3535 C CA . LYS B 1 200 ? 22 -27.719 -20.484 1 90.44 200 LYS B CA 1
ATOM 3536 C C . LYS B 1 200 ? 23.156 -28.031 -19.547 1 90.44 200 LYS B C 1
ATOM 3538 O O . LYS B 1 200 ? 23.938 -28.953 -19.781 1 90.44 200 LYS B O 1
ATOM 3543 N N . THR B 1 201 ? 23.234 -27.266 -18.547 1 90.69 201 THR B N 1
ATOM 3544 C CA . THR B 1 201 ? 24.312 -27.391 -17.578 1 90.69 201 THR B CA 1
ATOM 3545 C C . THR B 1 201 ? 24.219 -28.719 -16.828 1 90.69 201 THR B C 1
ATOM 3547 O O . THR B 1 201 ? 25.25 -29.297 -16.453 1 90.69 201 THR B O 1
ATOM 3550 N N . ASN B 1 202 ? 23 -29.266 -16.719 1 91.25 202 ASN B N 1
ATOM 3551 C CA . ASN B 1 202 ? 22.797 -30.469 -15.93 1 91.25 202 ASN B CA 1
ATOM 3552 C C . ASN B 1 202 ? 22.219 -31.594 -16.781 1 91.25 202 ASN B C 1
ATOM 3554 O O . ASN B 1 202 ? 21.438 -32.406 -16.297 1 91.25 202 ASN B O 1
ATOM 3558 N N . ILE B 1 203 ? 22.562 -31.625 -17.984 1 89.56 203 ILE B N 1
ATOM 3559 C CA . ILE B 1 203 ? 21.906 -32.438 -18.984 1 89.56 203 ILE B CA 1
ATOM 3560 C C . ILE B 1 203 ? 22.062 -33.938 -18.609 1 89.56 203 ILE B C 1
ATOM 3562 O O . ILE B 1 203 ? 21.109 -34.688 -18.719 1 89.56 203 ILE B O 1
ATOM 3566 N N . THR B 1 204 ? 23.219 -34.281 -18.141 1 88.62 204 THR B N 1
ATOM 3567 C CA . THR B 1 204 ? 23.484 -35.688 -17.828 1 88.62 204 THR B CA 1
ATOM 3568 C C . THR B 1 204 ? 22.609 -36.156 -16.656 1 88.62 204 THR B C 1
ATOM 3570 O O . THR B 1 204 ? 21.969 -37.188 -16.734 1 88.62 204 THR B O 1
ATOM 3573 N N . THR B 1 205 ? 22.594 -35.344 -15.688 1 91.75 205 THR B N 1
ATOM 3574 C CA . THR B 1 205 ? 21.797 -35.656 -14.5 1 91.75 205 THR B CA 1
ATOM 3575 C C . THR B 1 205 ? 20.312 -35.719 -14.844 1 91.75 205 THR B C 1
ATOM 3577 O O . THR B 1 205 ? 19.609 -36.625 -14.414 1 91.75 205 THR B O 1
ATOM 3580 N N . ILE B 1 206 ? 19.828 -34.844 -15.641 1 92.25 206 ILE B N 1
ATOM 3581 C CA . ILE B 1 206 ? 18.422 -34.688 -15.961 1 92.25 206 ILE B CA 1
ATOM 3582 C C . ILE B 1 206 ? 17.969 -35.844 -16.859 1 92.25 206 ILE B C 1
ATOM 3584 O O . ILE B 1 206 ? 16.922 -36.469 -16.625 1 92.25 206 ILE B O 1
ATOM 3588 N N . THR B 1 207 ? 18.781 -36.219 -17.812 1 89.62 207 THR B N 1
ATOM 3589 C CA . THR B 1 207 ? 18.406 -37.281 -18.766 1 89.62 207 THR B CA 1
ATOM 3590 C C . THR B 1 207 ? 18.422 -38.656 -18.094 1 89.62 207 THR B C 1
ATOM 3592 O O . THR B 1 207 ? 17.766 -39.594 -18.562 1 89.62 207 THR B O 1
ATOM 3595 N N . ASP B 1 208 ? 19.188 -38.719 -16.969 1 90.69 208 ASP B N 1
ATOM 3596 C CA . ASP B 1 208 ? 19.297 -40 -16.266 1 90.69 208 ASP B CA 1
ATOM 3597 C C . ASP B 1 208 ? 18.172 -40.125 -15.227 1 90.69 208 ASP B C 1
ATOM 3599 O O . ASP B 1 208 ? 18.016 -41.188 -14.617 1 90.69 208 ASP B O 1
ATOM 3603 N N . SER B 1 209 ? 17.422 -39.156 -15.07 1 90.88 209 SER B N 1
ATOM 3604 C CA . SER B 1 209 ? 16.391 -39.156 -14.039 1 90.88 209 SER B CA 1
ATOM 3605 C C . SER B 1 209 ? 15.078 -39.719 -14.562 1 90.88 209 SER B C 1
ATOM 3607 O O . SER B 1 209 ? 14.82 -39.719 -15.773 1 90.88 209 SER B O 1
ATOM 3609 N N . ASP B 1 210 ? 14.273 -40.25 -13.664 1 91.81 210 ASP B N 1
ATOM 3610 C CA . ASP B 1 210 ? 12.945 -40.75 -14.008 1 91.81 210 ASP B CA 1
ATOM 3611 C C . ASP B 1 210 ? 12.023 -39.594 -14.445 1 91.81 210 ASP B C 1
ATOM 3613 O O . ASP B 1 210 ? 11.141 -39.812 -15.281 1 91.81 210 ASP B O 1
ATOM 3617 N N . GLU B 1 211 ? 12.32 -38.5 -13.984 1 90.69 211 GLU B N 1
ATOM 3618 C CA . GLU B 1 211 ? 11.508 -37.344 -14.305 1 90.69 211 GLU B CA 1
ATOM 3619 C C . GLU B 1 211 ? 11.609 -37 -15.789 1 90.69 211 GLU B C 1
ATOM 3621 O O . GLU B 1 211 ? 10.633 -36.531 -16.391 1 90.69 211 GLU B O 1
ATOM 3626 N N . PHE B 1 212 ? 12.758 -37.219 -16.297 1 91.31 212 PHE B N 1
ATOM 3627 C CA . PHE B 1 212 ? 12.953 -36.906 -17.703 1 91.31 212 PHE B CA 1
ATOM 3628 C C . PHE B 1 212 ? 12.148 -37.812 -18.594 1 91.31 212 PHE B C 1
ATOM 3630 O O . PHE B 1 212 ? 11.602 -37.406 -19.609 1 91.31 212 PHE B O 1
ATOM 3637 N N . LYS B 1 213 ? 12.07 -39.031 -18.172 1 91.69 213 LYS B N 1
ATOM 3638 C CA . LYS B 1 213 ? 11.273 -39.969 -18.938 1 91.69 213 LYS B CA 1
ATOM 3639 C C . LYS B 1 213 ? 9.812 -39.531 -19.016 1 91.69 213 LYS B C 1
ATOM 3641 O O . LYS B 1 213 ? 9.211 -39.594 -20.094 1 91.69 213 LYS B O 1
ATOM 3646 N N . LEU B 1 214 ? 9.344 -39.125 -17.938 1 92.62 214 LEU B N 1
ATOM 3647 C CA . LEU B 1 214 ? 7.969 -38.656 -17.891 1 92.62 214 LEU B CA 1
ATOM 3648 C C . LEU B 1 214 ? 7.812 -37.375 -18.688 1 92.62 214 LEU B C 1
ATOM 3650 O O . LEU B 1 214 ? 6.809 -37.188 -19.391 1 92.62 214 LEU B O 1
ATOM 3654 N N . PHE B 1 215 ? 8.758 -36.594 -18.594 1 93.19 215 PHE B N 1
ATOM 3655 C CA . PHE B 1 215 ? 8.75 -35.312 -19.281 1 93.19 215 PHE B CA 1
ATOM 3656 C C . PHE B 1 215 ? 8.727 -35.5 -20.797 1 93.19 215 PHE B C 1
ATOM 3658 O O . PHE B 1 215 ? 7.996 -34.812 -21.5 1 93.19 215 PHE B O 1
ATOM 3665 N N . VAL B 1 216 ? 9.5 -36.375 -21.281 1 91.5 216 VAL B N 1
ATOM 3666 C CA . VAL B 1 216 ? 9.594 -36.656 -22.719 1 91.5 216 VAL B CA 1
ATOM 3667 C C . VAL B 1 216 ? 8.234 -37.125 -23.234 1 91.5 216 VAL B C 1
ATOM 3669 O O . VAL B 1 216 ? 7.797 -36.719 -24.312 1 91.5 216 VAL B O 1
ATOM 3672 N N . ALA B 1 217 ? 7.648 -37.906 -22.453 1 93.44 217 ALA B N 1
ATOM 3673 C CA . ALA B 1 217 ? 6.348 -38.438 -22.844 1 93.44 217 ALA B CA 1
ATOM 3674 C C . ALA B 1 217 ? 5.293 -37.344 -22.891 1 93.44 217 ALA B C 1
ATOM 3676 O O . ALA B 1 217 ? 4.453 -37.312 -23.797 1 93.44 217 ALA B O 1
ATOM 3677 N N . SER B 1 218 ? 5.398 -36.438 -22.062 1 92.75 218 SER B N 1
ATOM 3678 C CA . SER B 1 218 ? 4.363 -35.406 -21.906 1 92.75 218 SER B CA 1
ATOM 3679 C C . SER B 1 218 ? 4.664 -34.188 -22.766 1 92.75 218 SER B C 1
ATOM 3681 O O . SER B 1 218 ? 3.754 -33.438 -23.141 1 92.75 218 SER B O 1
ATOM 3683 N N . ASN B 1 219 ? 5.926 -33.969 -23.062 1 93.12 219 ASN B N 1
ATOM 3684 C CA . ASN B 1 219 ? 6.332 -32.75 -23.75 1 93.12 219 ASN B CA 1
ATOM 3685 C C . ASN B 1 219 ? 7.316 -33.062 -24.875 1 93.12 219 ASN B C 1
ATOM 3687 O O . ASN B 1 219 ? 8.453 -32.594 -24.859 1 93.12 219 ASN B O 1
ATOM 3691 N N . PRO B 1 220 ? 6.883 -33.75 -25.844 1 91.69 220 PRO B N 1
ATOM 3692 C CA . PRO B 1 220 ? 7.797 -34.156 -26.922 1 91.69 220 PRO B CA 1
ATOM 3693 C C . PRO B 1 220 ? 8.43 -32.938 -27.625 1 91.69 220 PRO B C 1
ATOM 3695 O O . PRO B 1 220 ? 9.617 -32.969 -27.938 1 91.69 220 PRO B O 1
ATOM 3698 N N . ASN B 1 221 ? 7.668 -31.938 -27.828 1 92.19 221 ASN B N 1
ATOM 3699 C CA . ASN B 1 221 ? 8.195 -30.766 -28.516 1 92.19 221 ASN B CA 1
ATOM 3700 C C . ASN B 1 221 ? 9.273 -30.078 -27.688 1 92.19 221 ASN B C 1
ATOM 3702 O O . ASN B 1 221 ? 10.289 -29.641 -28.234 1 92.19 221 ASN B O 1
ATOM 3706 N N . LEU B 1 222 ? 9.047 -29.953 -26.438 1 92.19 222 LEU B N 1
ATOM 3707 C CA .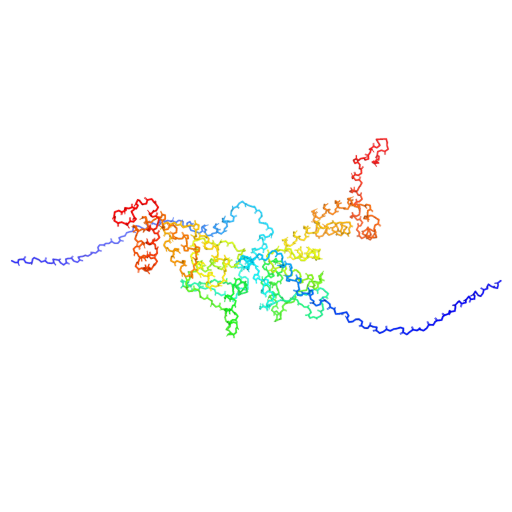 LEU B 1 222 ? 10.031 -29.312 -25.562 1 92.19 222 LEU B CA 1
ATOM 3708 C C . LEU B 1 222 ? 11.297 -30.172 -25.469 1 92.19 222 LEU B C 1
ATOM 3710 O O . LEU B 1 222 ? 12.398 -29.641 -25.328 1 92.19 222 LEU B O 1
ATOM 3714 N N . THR B 1 223 ? 11.07 -31.469 -25.531 1 90.44 223 THR B N 1
ATOM 3715 C CA . THR B 1 223 ? 12.203 -32.406 -25.5 1 90.44 223 THR B CA 1
ATOM 3716 C C . THR B 1 223 ? 13.109 -32.188 -26.703 1 90.44 223 THR B C 1
ATOM 3718 O O . THR B 1 223 ? 14.336 -32.219 -26.578 1 90.44 223 THR B O 1
ATOM 3721 N N . VAL B 1 224 ? 12.469 -31.984 -27.781 1 86.38 224 VAL B N 1
ATOM 3722 C CA . VAL B 1 224 ? 13.234 -31.703 -29 1 86.38 224 VAL B CA 1
ATOM 3723 C C . VAL B 1 224 ? 14.07 -30.453 -28.797 1 86.38 224 VAL B C 1
ATOM 3725 O O . VAL B 1 224 ? 15.242 -30.406 -29.188 1 86.38 224 VAL B O 1
ATOM 3728 N N . GLU B 1 225 ? 13.523 -29.453 -28.25 1 89.06 225 GLU B N 1
ATOM 3729 C CA . GLU B 1 225 ? 14.234 -28.203 -28 1 89.06 225 GLU B CA 1
ATOM 3730 C C . GLU B 1 225 ? 15.43 -28.422 -27.078 1 89.06 225 GLU B C 1
ATOM 3732 O O . GLU B 1 225 ? 16.484 -27.828 -27.281 1 89.06 225 GLU B O 1
ATOM 3737 N N . ILE B 1 226 ? 15.219 -29.219 -26.156 1 89.94 226 ILE B N 1
ATOM 3738 C CA . ILE B 1 226 ? 16.297 -29.547 -25.234 1 89.94 226 ILE B CA 1
ATOM 3739 C C . ILE B 1 226 ? 17.422 -30.266 -25.984 1 89.94 226 ILE B C 1
ATOM 3741 O O . ILE B 1 226 ? 18.594 -29.938 -25.812 1 89.94 226 ILE B O 1
ATOM 3745 N N . MET B 1 227 ? 17.031 -31.203 -26.781 1 85.25 227 MET B N 1
ATOM 3746 C CA . MET B 1 227 ? 18 -31.969 -27.547 1 85.25 227 MET B CA 1
ATOM 3747 C C . MET B 1 227 ? 18.766 -31.078 -28.5 1 85.25 227 MET B C 1
ATOM 3749 O O . MET B 1 227 ? 20 -31.172 -28.609 1 85.25 227 MET B O 1
ATOM 3753 N N . LYS B 1 228 ? 18.125 -30.188 -29.125 1 82.19 228 LYS B N 1
ATOM 3754 C CA . LYS B 1 228 ? 18.781 -29.234 -30.016 1 82.19 228 LYS B CA 1
ATOM 3755 C C . LYS B 1 228 ? 19.75 -28.328 -29.266 1 82.19 228 LYS B C 1
ATOM 3757 O O . LYS B 1 228 ? 20.859 -28.078 -29.734 1 82.19 228 LYS B O 1
ATOM 3762 N N . ALA B 1 229 ? 19.328 -27.906 -28.188 1 80.88 229 ALA B N 1
ATOM 3763 C CA . ALA B 1 229 ? 20.141 -27 -27.375 1 80.88 229 ALA B CA 1
ATOM 3764 C C . ALA B 1 229 ? 21.391 -27.703 -26.844 1 80.88 229 ALA B C 1
ATOM 3766 O O . ALA B 1 229 ? 22.438 -27.078 -26.672 1 80.88 229 ALA B O 1
ATOM 3767 N N . SER B 1 230 ? 21.266 -28.891 -26.547 1 79.19 230 SER B N 1
ATOM 3768 C CA . SER B 1 230 ? 22.375 -29.656 -26 1 79.19 230 SER B CA 1
ATOM 3769 C C . SER B 1 230 ? 23.406 -29.984 -27.078 1 79.19 230 SER B C 1
ATOM 3771 O O . SER B 1 230 ? 24.594 -30.172 -26.766 1 79.19 230 SER B O 1
ATOM 3773 N N . LEU B 1 231 ? 22.922 -30.156 -28.266 1 73.06 231 LEU B N 1
ATOM 3774 C CA . LEU B 1 231 ? 23.812 -30.484 -29.375 1 73.06 231 LEU B CA 1
ATOM 3775 C C . LEU B 1 231 ? 24.625 -29.266 -29.781 1 73.06 231 LEU B C 1
ATOM 3777 O O . LEU B 1 231 ? 25.781 -29.406 -30.188 1 73.06 231 LEU B O 1
ATOM 3781 N N . TYR B 1 232 ? 24.078 -28.078 -29.688 1 58.34 232 TYR B N 1
ATOM 3782 C CA . TYR B 1 232 ? 24.828 -26.891 -30.078 1 58.34 232 TYR B CA 1
ATOM 3783 C C . TYR B 1 232 ? 25.953 -26.609 -29.078 1 58.34 232 TYR B C 1
ATOM 3785 O O . TYR B 1 232 ? 26.953 -25.969 -29.422 1 58.34 232 TYR B O 1
ATOM 3793 N N . ARG B 1 233 ? 25.906 -26.875 -27.875 1 52.69 233 ARG B N 1
ATOM 3794 C CA . ARG B 1 233 ? 27.016 -26.688 -26.938 1 52.69 233 ARG B CA 1
ATOM 3795 C C . ARG B 1 233 ? 28.234 -27.5 -27.375 1 52.69 233 ARG B C 1
ATOM 3797 O O . ARG B 1 233 ? 29.375 -27.078 -27.172 1 52.69 233 ARG B O 1
ATOM 3804 N N . GLY B 1 234 ? 27.984 -28.719 -27.75 1 46.34 234 GLY B N 1
ATOM 3805 C CA . GLY B 1 234 ? 29.094 -29.609 -28.031 1 46.34 234 GLY B CA 1
ATOM 3806 C C . GLY B 1 234 ? 29.984 -29.125 -29.172 1 46.34 234 GLY B C 1
ATOM 3807 O O . GLY B 1 234 ? 31.094 -29.641 -29.359 1 46.34 234 GLY B O 1
ATOM 3808 N N . ASN B 1 235 ? 29.344 -28.438 -30.125 1 41.56 235 ASN B N 1
ATOM 3809 C CA . ASN B 1 235 ? 30.234 -28.234 -31.266 1 41.56 235 ASN B CA 1
ATOM 3810 C C . ASN B 1 235 ? 31.344 -27.234 -30.953 1 41.56 235 ASN B C 1
ATOM 3812 O O . ASN B 1 235 ? 32.094 -26.844 -31.828 1 41.56 235 ASN B O 1
ATOM 3816 N N . THR B 1 236 ? 31.266 -26.422 -29.938 1 41.16 236 THR B N 1
ATOM 3817 C CA . THR B 1 236 ? 32.5 -25.641 -29.891 1 41.16 236 THR B CA 1
ATOM 3818 C C . THR B 1 236 ? 33.688 -26.516 -29.594 1 41.16 236 THR B C 1
ATOM 3820 O O . THR B 1 236 ? 34.812 -26.25 -30.047 1 41.16 236 THR B O 1
ATOM 3823 N N . ASN B 1 237 ? 33.75 -27.375 -28.594 1 39.47 237 ASN B N 1
ATOM 3824 C CA . ASN B 1 237 ? 34.969 -28.141 -28.531 1 39.47 237 ASN B CA 1
ATOM 3825 C C . ASN B 1 237 ? 34.938 -29.328 -29.5 1 39.47 237 ASN B C 1
ATOM 3827 O O . ASN B 1 237 ? 35.812 -30.203 -29.438 1 39.47 237 ASN B O 1
ATOM 3831 N N . GLY B 1 238 ? 33.812 -29.719 -30.016 1 38.56 238 GLY B N 1
ATOM 3832 C CA . GLY B 1 238 ? 33.938 -30.812 -30.953 1 38.56 238 GLY B CA 1
ATOM 3833 C C . GLY B 1 238 ? 34.438 -30.375 -32.312 1 38.56 238 GLY B C 1
ATOM 3834 O O . GLY B 1 238 ? 34.312 -29.203 -32.688 1 38.56 238 GLY B O 1
ATOM 3835 N N . SER B 1 239 ? 35.688 -30.844 -32.781 1 43.31 239 SER B N 1
ATOM 3836 C CA . SER B 1 239 ? 36.312 -30.75 -34.094 1 43.31 239 SER B CA 1
ATOM 3837 C C . SER B 1 239 ? 35.344 -31.125 -35.188 1 43.31 239 SER B C 1
ATOM 3839 O O . SER B 1 239 ? 34.562 -32.062 -35.031 1 43.31 239 SER B O 1
ATOM 3841 N N . TYR B 1 240 ? 34.781 -30.203 -35.844 1 41.22 240 TYR B N 1
ATOM 3842 C CA . TYR B 1 240 ? 34.094 -30.469 -37.094 1 41.22 240 TYR B CA 1
ATOM 3843 C C . TYR B 1 240 ? 34.938 -31.375 -38 1 41.22 240 TYR B C 1
ATOM 3845 O O . TYR B 1 240 ? 36.094 -31.078 -38.281 1 41.22 240 TYR B O 1
ATOM 3853 N N . CYS B 1 241 ? 34.625 -32.656 -38.094 1 40.62 241 CYS B N 1
ATOM 3854 C CA . CYS B 1 241 ? 35.25 -33.469 -39.125 1 40.62 241 CYS B CA 1
ATOM 3855 C C . CYS B 1 241 ? 34.75 -33.094 -40.531 1 40.62 241 CYS B C 1
ATOM 3857 O O . CYS B 1 241 ? 33.562 -33.219 -40.812 1 40.62 241 CYS B O 1
ATOM 3859 N N . TYR B 1 242 ? 35.438 -32.094 -41.188 1 42.34 242 TYR B N 1
ATOM 3860 C CA . TYR B 1 242 ? 35.125 -31.609 -42.5 1 42.34 242 TYR B CA 1
ATOM 3861 C C . TYR B 1 242 ? 34.844 -32.781 -43.469 1 42.34 242 TYR B C 1
ATOM 3863 O O . TYR B 1 242 ? 34.25 -32.594 -44.531 1 42.34 242 TYR B O 1
ATOM 3871 N N . SER B 1 243 ? 35.469 -33.938 -43.156 1 46.81 243 SER B N 1
ATOM 3872 C CA . SER B 1 243 ? 35.312 -35.094 -44.031 1 46.81 243 SER B CA 1
ATOM 3873 C C . SER B 1 243 ? 33.906 -35.688 -43.969 1 46.81 243 SER B C 1
ATOM 3875 O O . SER B 1 243 ? 33.281 -35.938 -45 1 46.81 243 SER B O 1
ATOM 3877 N N . CYS B 1 244 ? 33.344 -36 -42.688 1 45.97 244 CYS B N 1
ATOM 3878 C CA . CYS B 1 244 ? 32.031 -36.688 -42.594 1 45.97 244 CYS B CA 1
ATOM 3879 C C . CYS B 1 244 ? 30.953 -35.688 -42.188 1 45.97 244 CYS B C 1
ATOM 3881 O O . CYS B 1 244 ? 29.797 -36.094 -42.031 1 45.97 244 CYS B O 1
ATOM 3883 N N . ARG B 1 245 ? 31.156 -34.375 -42.094 1 44.78 245 ARG B N 1
ATOM 3884 C CA . ARG B 1 245 ? 30.344 -33.188 -41.875 1 44.78 245 ARG B CA 1
ATOM 3885 C C . ARG B 1 245 ? 29.531 -33.312 -40.594 1 44.78 245 ARG B C 1
ATOM 3887 O O . ARG B 1 245 ? 28.375 -32.906 -40.531 1 44.78 245 ARG B O 1
ATOM 3894 N N . ARG B 1 246 ? 29.938 -34.094 -39.594 1 43.66 246 ARG B N 1
ATOM 3895 C CA . ARG B 1 246 ? 29.281 -34.312 -38.344 1 43.66 246 ARG B CA 1
ATOM 3896 C C . ARG B 1 246 ? 30.031 -33.656 -37.188 1 43.66 246 ARG B C 1
ATOM 3898 O O . ARG B 1 246 ? 31.234 -33.406 -37.281 1 43.66 246 ARG B O 1
ATOM 3905 N N . TYR B 1 247 ? 29.438 -32.938 -36.156 1 44.88 247 TYR B N 1
ATOM 3906 C CA . TYR B 1 247 ? 30.062 -32.312 -35 1 44.88 247 TYR B CA 1
ATOM 3907 C C . TYR B 1 247 ? 30.359 -33.344 -33.906 1 44.88 247 TYR B C 1
ATOM 3909 O O . TYR B 1 247 ? 29.531 -34.219 -33.656 1 44.88 247 TYR B O 1
ATOM 3917 N N . TRP B 1 248 ? 31.734 -33.906 -33.656 1 40.03 248 TRP B N 1
ATOM 3918 C CA . TRP B 1 248 ? 32.156 -34.688 -32.5 1 40.03 248 TRP B CA 1
ATOM 3919 C C . TRP B 1 248 ? 32.594 -33.781 -31.359 1 40.03 248 TRP B C 1
ATOM 3921 O O . TRP B 1 248 ? 33.125 -32.688 -31.609 1 40.03 248 TRP B O 1
#